Protein AF-0000000083144920 (afdb_homodimer)

Nearest PDB structures (foldseek):
  6cav-assembly3_C  TM=6.793E-01  e=1.681E-08  Staphylococcus aureus
  6oyt-assembly2_D  TM=4.695E-01  e=5.312E-03  Homo sapiens
  3niz-assembly1_A  TM=4.723E-01  e=1.053E-02  Cryptosporidium parvum Iowa II
  1v0o-assembly1_A  TM=4.938E-01  e=4.141E-02  Plasmodium falciparum
  3v8w-assembly3_B  TM=4.595E-01  e=4.141E-02  Homo sapiens

pLDDT: mean 93.63, std 8.51, range [52.31, 98.81]

Sequence (590 aa):
MAVPLPYHREPDELPAPLPSQHEIETATDALPTIRNPDYGGRIVLIRNVYVVKYGPYMTENEGHALLLLEHSLSIPAPRLYAMYKHEKQLYMVMQYMPGVELEHAWPSLTAEEKDSLLRQLRSIFQEIRSLSPGKTCYGNIAGGPVPHRYFLTPETNPAINGPFETDDDFHAALSLRSHQNWADNQRHGWTSDFFARHLPSALRGHRLTLTHGDLYRRNILVQKVSDPVSNTHTYRVTAIVDWETAGWYPEYWEYASSFALFQWIDDWPESMEKVLDPCPLEAALLNMVHKDLEFMAVPLPYHREPDELPAPLPSQHEIETATDALPTIRNPDYGGRIVLIRNVYVVKYGPYMTENEGHALLLLEHSLSIPAPRLYAMYKHEKQLYMVMQYMPGVELEHAWPSLTAEEKDSLLRQLRSIFQEIRSLSPGKTCYGNIAGGPVPHRYFLTPETNPAINGPFETDDDFHAALSLRSHQNWADNQRHGWTSDFFARHLPSALRGHRLTLTHGDLYRRNILVQKVSDPVSNTHTYRVTAIVDWETAGWYPEYWEYASSFALFQWIDDWPESMEKVLDPCPLEAALLNMVHKDLEF

Radius of gyration: 30.27 Å; Cα contacts (8 Å, |Δi|>4): 1104; chains: 2; bounding box: 60×95×63 Å

Solvent-accessible surface area (backbone atoms only — not comparable to full-atom values): 31899 Å² total; per-residue (Å²): 94,67,70,71,77,70,36,69,53,60,74,90,75,43,95,59,83,77,78,49,73,67,55,60,77,66,50,79,48,61,54,93,61,95,42,51,62,92,72,55,25,46,42,33,47,45,92,85,48,32,31,37,42,33,22,70,80,57,70,66,42,28,59,29,38,32,50,38,44,65,73,74,46,94,62,54,51,52,51,66,43,32,35,36,75,58,97,82,21,38,38,35,35,26,42,52,68,66,60,44,40,35,56,74,49,54,84,76,51,50,72,68,50,46,52,51,41,32,52,52,46,20,54,47,46,51,53,46,46,63,44,73,67,90,60,80,45,39,7,20,58,70,64,38,40,38,52,44,76,74,28,62,61,97,59,93,44,59,74,40,23,35,46,24,74,43,67,48,51,51,36,40,11,50,16,51,41,34,34,49,57,25,48,74,67,76,40,82,35,43,62,22,52,50,34,54,73,37,39,35,72,73,66,51,92,57,53,70,17,52,29,52,67,60,82,45,47,70,33,28,23,29,35,82,43,72,38,87,86,75,73,43,74,45,61,41,77,48,25,51,52,74,40,56,32,24,23,32,35,50,53,59,46,49,50,19,58,41,55,56,65,56,80,61,83,58,65,58,70,64,50,46,50,62,38,38,79,76,50,66,43,63,19,28,38,44,28,52,50,47,48,63,68,74,104,95,68,74,71,78,70,37,68,53,59,73,90,74,44,96,58,82,78,78,49,73,67,56,62,77,66,51,79,48,62,52,93,61,95,43,51,63,92,72,56,26,46,42,32,47,46,91,87,49,34,30,38,42,35,23,72,80,57,69,66,42,27,57,27,39,31,52,37,43,63,74,74,48,95,63,55,49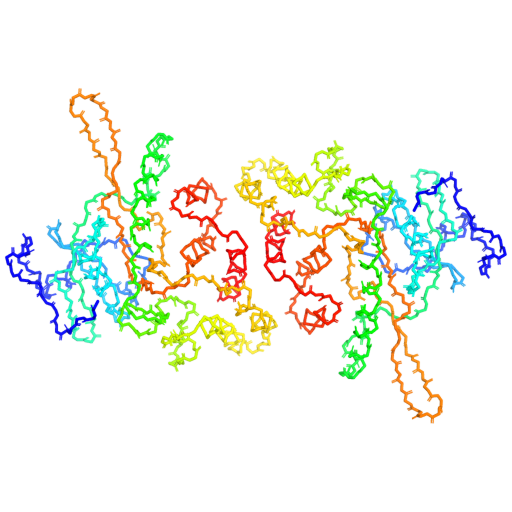,50,50,65,45,31,36,37,77,58,97,82,20,37,37,35,34,26,41,52,68,66,60,44,39,35,56,75,48,54,84,75,50,50,72,68,49,46,52,52,41,33,50,51,45,20,53,45,47,51,54,47,48,64,45,73,65,88,63,79,46,38,8,21,57,68,65,38,40,38,48,45,77,73,28,61,62,96,60,92,44,59,73,38,23,36,46,24,76,43,69,48,51,51,36,41,10,52,17,51,40,35,35,48,58,25,47,76,68,74,40,82,37,45,62,20,52,51,35,55,73,38,38,35,70,73,68,52,93,57,53,70,17,53,30,52,68,62,82,44,48,70,32,27,22,29,36,81,43,73,38,85,85,75,73,43,75,45,59,42,79,47,26,52,52,75,41,56,32,25,22,31,35,53,54,60,46,51,50,19,58,41,55,55,66,58,79,60,83,60,64,59,71,65,49,46,49,63,38,39,80,77,50,68,43,62,19,28,39,45,29,53,50,48,49,64,68,74,104

InterPro domains:
  IPR002575 Aminoglycoside phosphotransferase [PF01636] (60-262)
  IPR011009 Protein kinase-like domain superfamily [SSF56112] (47-263)
  IPR051678 Aminoglycoside Phosphotransferase Enzymes [PTHR21310] (45-272)

Secondary structure (DSSP, 8-state):
---PSSEE--GGG-SSPPPPHHHHHT---B---SS-HHHH-EEEEETTTEEEEEETT--THHHHHHHHHHHH--S--PPEEEEEEETTEEEEEEEPPPSEEHHHHGGG--HHHHHHHHHHHHHHHHHHHHPPPSS--BB-TTS-S--SGGG--SS--HHHH--BSSHHHHHHHHHHHHHHHHHHTT---HHHHHHHHHHHHHT-S--EEEE-S---GGGEEEEEEEETTTTEEEEEEEEE--GGG-EEEETTHHHHHHHTT---SSSHHHHHTTTS---HHHHHHHHHHHHHHH-/---PSSEE--GGG-SSPPPPHHHHHT---B---SS-HHHH-EEEEETTTEEEEEETT--THHHHHHHHHHHH--S--PPEEEEEEETTEEEEEEEPPPSEEHHHHGGG--HHHHHHHHHHHHHHHHHHHHPPPSS--BB-TTS-S--SGGG--SS--HHHH--BSSHHHHHHHHHHHHHHHHHHTT---HHHHHHHHHHHHHT-S--EEEE-S---GGGEEEEEEEETTTTEEEEEEEEE---TT-EEEETTHHHHHHHTT---SSSHHHHHTTTS---HHHHHHHHHHHHHHH-

Structure (mmCIF, N/CA/C/O backbone):
data_AF-0000000083144920-model_v1
#
loop_
_entity.id
_entity.type
_entity.pdbx_description
1 polymer 'Kinase-like protein'
#
loop_
_atom_site.group_PDB
_atom_site.id
_atom_site.type_symbol
_atom_site.label_atom_id
_atom_site.label_alt_id
_atom_site.label_comp_id
_atom_site.label_asym_id
_atom_site.label_entity_id
_atom_site.label_seq_id
_atom_site.pdbx_PDB_ins_code
_atom_site.Cartn_x
_atom_site.Cartn_y
_atom_site.Cartn_z
_atom_site.occupancy
_atom_site.B_iso_or_equiv
_atom_site.auth_seq_id
_atom_site.auth_comp_id
_atom_site.auth_asym_id
_atom_site.auth_atom_id
_atom_site.pdbx_PDB_model_num
ATOM 1 N N . MET A 1 1 ? -10.234 22.766 24.062 1 65.19 1 MET A N 1
ATOM 2 C CA . MET A 1 1 ? -11.562 23.156 24.516 1 65.19 1 MET A CA 1
ATOM 3 C C . MET A 1 1 ? -12.234 24.062 23.484 1 65.19 1 MET A C 1
ATOM 5 O O . MET A 1 1 ? -11.578 24.906 22.859 1 65.19 1 MET A O 1
ATOM 9 N N . ALA A 1 2 ? -13.352 23.781 23.047 1 81.19 2 ALA A N 1
ATOM 10 C CA . ALA A 1 2 ? -14.18 24.578 22.156 1 81.19 2 ALA A CA 1
ATOM 11 C C . ALA A 1 2 ? -14.617 25.875 22.828 1 81.19 2 ALA A C 1
ATOM 13 O O . ALA A 1 2 ? -14.906 25.906 24.031 1 81.19 2 ALA A O 1
ATOM 14 N N . VAL A 1 3 ? -14.445 27 22.188 1 88.25 3 VAL A N 1
ATOM 15 C CA . VAL A 1 3 ? -14.844 28.281 22.719 1 88.25 3 VAL A CA 1
ATOM 16 C C . VAL A 1 3 ? -16.078 28.797 21.984 1 88.25 3 VAL A C 1
ATOM 18 O O . VAL A 1 3 ? -16.219 28.578 20.781 1 88.25 3 VAL A O 1
ATOM 21 N N . PRO A 1 4 ? -16.922 29.438 22.703 1 92.38 4 PRO A N 1
ATOM 22 C CA . PRO A 1 4 ? -18.062 30.062 22.031 1 92.38 4 PRO A CA 1
ATOM 23 C C . PRO A 1 4 ? -17.656 31.234 21.141 1 92.38 4 PRO A C 1
ATOM 25 O O . PRO A 1 4 ? -16.656 31.906 21.422 1 92.38 4 PRO A O 1
ATOM 28 N N . LEU A 1 5 ? -18.422 31.516 20.078 1 93.81 5 LEU A N 1
ATOM 29 C CA . LEU A 1 5 ? -18.188 32.656 19.203 1 93.81 5 LEU A CA 1
ATOM 30 C C . LEU A 1 5 ? -19.109 33.812 19.562 1 93.81 5 LEU A C 1
ATOM 32 O O . LEU A 1 5 ? -20.234 33.625 20 1 93.81 5 LEU A O 1
ATOM 36 N N . PRO A 1 6 ? -18.797 35.062 19.484 1 96.62 6 PRO A N 1
ATOM 37 C CA . PRO A 1 6 ? -17.484 35.469 18.984 1 96.62 6 PRO A CA 1
ATOM 38 C C . PRO A 1 6 ? -16.391 35.344 20.047 1 96.62 6 PRO A C 1
ATOM 40 O O . PRO A 1 6 ? -16.641 35.531 21.234 1 96.62 6 PRO A O 1
ATOM 43 N N . TYR A 1 7 ? -15.281 34.906 19.703 1 97.19 7 TYR A N 1
ATOM 44 C CA . TYR A 1 7 ? -14.102 34.875 20.562 1 97.19 7 TYR A CA 1
ATOM 45 C C . TYR A 1 7 ? -13.18 36.031 20.281 1 97.19 7 TYR A C 1
ATOM 47 O O . TYR A 1 7 ? -12.82 36.312 19.125 1 97.19 7 TYR A O 1
ATOM 55 N N . HIS A 1 8 ? -12.758 36.781 21.297 1 96.62 8 HIS A N 1
ATOM 56 C CA . HIS A 1 8 ? -11.781 37.875 21.219 1 96.62 8 HIS A CA 1
ATOM 57 C C . HIS A 1 8 ? -10.781 37.781 22.375 1 96.62 8 HIS A C 1
ATOM 59 O O . HIS A 1 8 ? -11.172 37.688 23.531 1 96.62 8 HIS A O 1
ATOM 65 N N . ARG A 1 9 ? -9.617 37.844 21.922 1 96.06 9 ARG A N 1
ATOM 66 C CA . ARG A 1 9 ? -8.586 37.938 22.953 1 96.06 9 ARG A CA 1
ATOM 67 C C . ARG A 1 9 ? -8.625 39.281 23.672 1 96.06 9 ARG A C 1
ATOM 69 O O . ARG A 1 9 ? -9.062 40.281 23.094 1 96.06 9 ARG A O 1
ATOM 76 N N . GLU A 1 10 ? -8.117 39.219 24.922 1 95 10 GLU A N 1
ATOM 77 C CA . GLU A 1 10 ? -8.078 40.469 25.672 1 95 10 GLU A CA 1
ATOM 78 C C . GLU A 1 10 ? -7.191 41.531 24.984 1 95 10 GLU A C 1
ATOM 80 O O . GLU A 1 10 ? -6.145 41.188 24.438 1 95 10 GLU A O 1
ATOM 85 N N . PRO A 1 11 ? -7.609 42.75 25.047 1 93.56 11 PRO A N 1
ATOM 86 C CA . PRO A 1 11 ? -6.891 43.812 24.344 1 93.56 11 PRO A CA 1
ATOM 87 C C . PRO A 1 11 ? -5.422 43.906 24.734 1 93.56 11 PRO A C 1
ATOM 89 O O . PRO A 1 11 ? -4.562 44.219 23.906 1 93.56 11 PRO A O 1
ATOM 92 N N . ASP A 1 12 ? -5.102 43.625 25.938 1 94.81 12 ASP A N 1
ATOM 93 C CA . ASP A 1 12 ? -3.73 43.781 26.422 1 94.81 12 ASP A CA 1
ATOM 94 C C . ASP A 1 12 ? -2.85 42.625 25.906 1 94.81 12 ASP A C 1
ATOM 96 O O . ASP A 1 12 ? -1.623 42.688 26 1 94.81 12 ASP A O 1
ATOM 100 N N . GLU A 1 13 ? -3.486 41.688 25.281 1 95.5 13 GLU A N 1
ATOM 101 C CA . GLU A 1 13 ? -2.748 40.531 24.75 1 95.5 13 GLU A CA 1
ATOM 102 C C . GLU A 1 13 ? -2.562 40.656 23.234 1 95.5 13 GLU A C 1
ATOM 104 O O . GLU A 1 13 ? -1.936 39.812 22.609 1 95.5 13 GLU A O 1
ATOM 109 N N . LEU A 1 14 ? -3.18 41.656 22.672 1 97 14 LEU A N 1
ATOM 110 C CA . LEU A 1 14 ? -3.084 41.906 21.234 1 97 14 LEU A CA 1
ATOM 111 C C . LEU A 1 14 ? -1.825 42.688 20.891 1 97 14 LEU A C 1
ATOM 113 O O . LEU A 1 14 ? -1.452 43.625 21.625 1 97 14 LEU A O 1
ATOM 117 N N . PRO A 1 15 ? -1.166 42.312 19.906 1 95.56 15 PRO A N 1
ATOM 118 C CA . PRO A 1 15 ? 0.006 43.062 19.484 1 95.56 15 PRO A CA 1
ATOM 119 C C . PRO A 1 15 ? -0.362 44.438 18.906 1 95.56 15 PRO A C 1
ATOM 121 O O . PRO A 1 15 ? 0.485 45.344 18.859 1 95.56 15 PRO A O 1
ATOM 124 N N . ALA A 1 16 ? -1.511 44.688 18.359 1 95.81 16 ALA A N 1
ATOM 125 C CA . ALA A 1 16 ? -2.125 45.875 17.812 1 95.81 16 ALA A CA 1
ATOM 126 C C . ALA A 1 16 ? -3.646 45.781 17.828 1 95.81 16 ALA A C 1
ATOM 128 O O . ALA A 1 16 ? -4.199 44.719 18.062 1 95.81 16 ALA A O 1
ATOM 129 N N . PRO A 1 17 ? -4.305 46.938 17.641 1 95.38 17 PRO A N 1
ATOM 130 C CA . PRO A 1 17 ? -5.762 46.812 17.562 1 95.38 17 PRO A CA 1
ATOM 131 C C . PRO A 1 17 ? -6.215 45.844 16.469 1 95.38 17 PRO A C 1
ATOM 133 O O . PRO A 1 17 ? -5.594 45.75 15.414 1 95.38 17 PRO A O 1
ATOM 136 N N . LEU A 1 18 ? -7.254 45.062 16.797 1 96.81 18 LEU A N 1
ATOM 137 C CA . LEU A 1 18 ? -7.793 44.125 15.805 1 96.81 18 LEU A CA 1
ATOM 138 C C . LEU A 1 18 ? -8.172 44.875 14.516 1 96.81 18 LEU A C 1
ATOM 140 O O . LEU A 1 18 ? -8.656 46 14.562 1 96.81 18 LEU A O 1
ATOM 144 N N . PRO A 1 19 ? -7.934 44.25 13.422 1 96.19 19 PRO A N 1
ATOM 145 C CA . PRO A 1 19 ? -8.367 44.875 12.18 1 96.19 19 PRO A CA 1
ATOM 146 C C . PRO A 1 19 ? -9.883 45.031 12.086 1 96.19 19 PRO A C 1
ATOM 148 O O . PRO A 1 19 ? -10.617 44.156 12.57 1 96.19 19 PRO A O 1
ATOM 151 N N . SER A 1 20 ? -10.297 46.125 11.422 1 95.75 20 SER A N 1
ATOM 152 C CA . SER A 1 20 ? -11.719 46.281 11.141 1 95.75 20 SER A CA 1
ATOM 153 C C . SER A 1 20 ? -12.164 45.375 10 1 95.75 20 SER A C 1
ATOM 155 O O . SER A 1 20 ? -11.336 44.844 9.258 1 95.75 20 SER A O 1
ATOM 157 N N . GLN A 1 21 ? -13.5 45.219 9.938 1 95.25 21 GLN A N 1
ATOM 158 C CA . GLN A 1 21 ? -14.062 44.406 8.852 1 95.25 21 GLN A CA 1
ATOM 159 C C . GLN A 1 21 ? -13.648 44.969 7.492 1 95.25 21 GLN A C 1
ATOM 161 O O . GLN A 1 21 ? -13.312 44.219 6.582 1 95.25 21 GLN A O 1
ATOM 166 N N . HIS A 1 22 ? -13.68 46.25 7.367 1 94.44 22 HIS A N 1
ATOM 167 C CA . HIS A 1 22 ? -13.312 46.906 6.125 1 94.44 22 HIS A CA 1
ATOM 168 C C . HIS A 1 22 ? -11.844 46.688 5.789 1 94.44 22 HIS A C 1
ATOM 170 O O . HIS A 1 22 ? -11.5 46.438 4.637 1 94.44 22 HIS A O 1
ATOM 176 N N . GLU A 1 23 ? -10.969 46.75 6.785 1 95.12 23 GLU A N 1
ATOM 177 C CA . GLU A 1 23 ? -9.539 46.5 6.594 1 95.12 23 GLU A CA 1
ATOM 178 C C . GLU A 1 23 ? -9.273 45.094 6.094 1 95.12 23 GLU A C 1
ATOM 180 O O . GLU A 1 23 ? -8.445 44.875 5.211 1 95.12 23 GLU A O 1
ATOM 185 N N . ILE A 1 24 ? -9.992 44.125 6.633 1 94.44 24 ILE A N 1
ATOM 186 C CA . ILE A 1 24 ? -9.82 42.719 6.281 1 94.44 24 ILE A CA 1
ATOM 187 C C . ILE A 1 24 ? -10.273 42.5 4.844 1 94.44 24 ILE A C 1
ATOM 189 O O . ILE A 1 24 ? -9.539 41.938 4.035 1 94.44 24 ILE A O 1
ATOM 193 N N . GLU A 1 25 ? -11.375 42.969 4.465 1 90 25 GLU A N 1
ATOM 194 C CA . GLU A 1 25 ? -12.008 42.688 3.186 1 90 25 GLU A CA 1
ATOM 195 C C . GLU A 1 25 ? -11.305 43.406 2.037 1 90 25 GLU A C 1
ATOM 197 O O . GLU A 1 25 ? -11.398 42.969 0.884 1 90 25 GLU A O 1
ATOM 202 N N . THR A 1 26 ? -10.57 44.5 2.361 1 90.94 26 THR A N 1
ATOM 203 C CA . THR A 1 26 ? -9.922 45.281 1.306 1 90.94 26 THR A CA 1
ATOM 204 C C . THR A 1 26 ? -8.422 45.031 1.297 1 90.94 26 THR A C 1
ATOM 206 O O . THR A 1 26 ? -7.688 45.625 0.509 1 90.94 26 THR A O 1
ATOM 209 N N . ALA A 1 27 ? -8.023 44.156 2.189 1 89.5 27 ALA A N 1
ATOM 210 C CA . ALA A 1 27 ? -6.594 43.844 2.271 1 89.5 27 ALA A CA 1
ATOM 211 C C . ALA A 1 27 ? -6.07 43.312 0.948 1 89.5 27 ALA A C 1
ATOM 213 O O . ALA A 1 27 ? -6.734 42.5 0.299 1 89.5 27 ALA A O 1
ATOM 214 N N . THR A 1 28 ? -4.852 43.688 0.52 1 81.38 28 THR A N 1
ATOM 215 C CA . THR A 1 28 ? -4.297 43.312 -0.771 1 81.38 28 THR A CA 1
ATOM 216 C C . THR A 1 28 ? -3.16 42.312 -0.588 1 81.38 28 THR A C 1
ATOM 218 O O . THR A 1 28 ? -2.803 41.594 -1.524 1 81.38 28 THR A O 1
ATOM 221 N N . ASP A 1 29 ? -2.553 42.312 0.57 1 83.44 29 ASP A N 1
ATOM 222 C CA . ASP A 1 29 ? -1.479 41.375 0.833 1 83.44 29 ASP A CA 1
ATOM 223 C C . ASP A 1 29 ? -2.041 40 1.172 1 83.44 29 ASP A C 1
ATOM 225 O O . ASP A 1 29 ? -2.455 39.75 2.307 1 83.44 29 ASP A O 1
ATOM 229 N N . ALA A 1 30 ? -2.025 39.125 0.161 1 74.81 30 ALA A N 1
ATOM 230 C CA . ALA A 1 30 ? -2.582 37.812 0.342 1 74.81 30 ALA A CA 1
ATOM 231 C C . ALA A 1 30 ? -1.474 36.75 0.442 1 74.81 30 ALA A C 1
ATOM 233 O O . ALA A 1 30 ? -0.461 36.844 -0.257 1 74.81 30 ALA A O 1
ATOM 234 N N . LEU A 1 31 ? -1.594 35.938 1.443 1 75.69 31 LEU A N 1
ATOM 235 C CA . LEU A 1 31 ? -0.688 34.812 1.551 1 75.69 31 LEU A CA 1
ATOM 236 C C . LEU A 1 31 ? -1.153 33.656 0.666 1 75.69 31 LEU A C 1
ATOM 238 O O . LEU A 1 31 ? -2.348 33.531 0.387 1 75.69 31 LEU A O 1
ATOM 242 N N . PRO A 1 32 ? -0.142 32.969 0.112 1 62.56 32 PRO A N 1
ATOM 243 C CA . PRO A 1 32 ? -0.477 31.875 -0.807 1 62.56 32 PRO A CA 1
ATOM 244 C C . PRO A 1 32 ? -1.473 30.875 -0.209 1 62.56 32 PRO A C 1
ATOM 246 O O . PRO A 1 32 ? -1.416 30.594 0.989 1 62.56 32 PRO A O 1
ATOM 249 N N . THR A 1 33 ? -2.5 30.688 -0.913 1 62.72 33 THR A N 1
ATOM 250 C CA . THR A 1 33 ? -3.471 29.656 -0.564 1 62.72 33 THR A CA 1
ATOM 251 C C . THR A 1 33 ? -3.779 28.781 -1.77 1 62.72 33 THR A C 1
ATOM 253 O O . THR A 1 33 ? -3.662 29.219 -2.916 1 62.72 33 THR A O 1
ATOM 256 N N . ILE A 1 34 ? -3.805 27.453 -1.499 1 53.19 34 ILE A N 1
ATOM 257 C CA . ILE A 1 34 ? -4.141 26.531 -2.57 1 53.19 34 ILE A CA 1
ATOM 258 C C . ILE A 1 34 ? -5.621 26.641 -2.916 1 53.19 34 ILE A C 1
ATOM 260 O O . ILE A 1 34 ? -6.07 26.141 -3.947 1 53.19 34 ILE A O 1
ATOM 264 N N . ARG A 1 35 ? -6.191 27.422 -2.1 1 55.44 35 ARG A N 1
ATOM 265 C CA . ARG A 1 35 ? -7.637 27.516 -2.301 1 55.44 35 ARG A CA 1
ATOM 266 C C . ARG A 1 35 ? -7.984 28.609 -3.295 1 55.44 35 ARG A C 1
ATOM 268 O O . ARG A 1 35 ? -7.32 29.656 -3.338 1 55.44 35 ARG A O 1
ATOM 275 N N . ASN A 1 36 ? -8.859 28.172 -4.172 1 52.34 36 ASN A N 1
ATOM 276 C CA . ASN A 1 36 ? -9.453 29.172 -5.055 1 52.34 36 ASN A CA 1
ATOM 277 C C . ASN A 1 36 ? -10.125 30.297 -4.262 1 52.34 36 ASN A C 1
ATOM 279 O O . ASN A 1 36 ? -11.055 30.031 -3.49 1 52.34 36 ASN A O 1
ATOM 283 N N . PRO A 1 37 ? -9.609 31.422 -4.406 1 55.56 37 PRO A N 1
ATOM 284 C CA . PRO A 1 37 ? -10.156 32.531 -3.633 1 55.56 37 PRO A CA 1
ATOM 285 C C . PRO A 1 37 ? -11.664 32.688 -3.809 1 55.56 37 PRO A C 1
ATOM 287 O O . PRO A 1 37 ? -12.352 33.156 -2.895 1 55.56 37 PRO A O 1
ATOM 290 N N . ASP A 1 38 ? -12.07 32.375 -5.023 1 52.78 38 ASP A N 1
ATOM 291 C CA . ASP A 1 38 ? -13.492 32.562 -5.281 1 52.78 38 ASP A CA 1
ATOM 292 C C . ASP A 1 38 ? -14.328 31.547 -4.496 1 52.78 38 ASP A C 1
ATOM 294 O O . ASP A 1 38 ? -15.5 31.797 -4.199 1 52.78 38 ASP A O 1
ATOM 298 N N . TYR A 1 39 ? -13.711 30.438 -4.207 1 54.28 39 TYR A N 1
ATOM 299 C CA . TYR A 1 39 ? -14.539 29.375 -3.633 1 54.28 39 TYR A CA 1
ATOM 300 C C . TYR A 1 39 ? -14.031 28.984 -2.248 1 54.28 39 TYR A C 1
ATOM 302 O O . TYR A 1 39 ? -14.797 28.484 -1.425 1 54.28 39 TYR A O 1
ATOM 310 N N . GLY A 1 40 ? -12.828 29.234 -1.979 1 59.75 40 GLY A N 1
ATOM 311 C CA . GLY A 1 40 ? -12.273 28.406 -0.917 1 59.75 40 GLY A CA 1
ATOM 312 C C . GLY A 1 40 ? -11.734 29.219 0.247 1 59.75 40 GLY A C 1
ATOM 313 O O . GLY A 1 40 ? -11.109 28.672 1.157 1 59.75 40 GLY A O 1
ATOM 314 N N . GLY A 1 41 ? -11.992 30.547 0.358 1 75.69 41 GLY A N 1
ATOM 315 C CA . GLY A 1 41 ? -11.477 31.312 1.485 1 75.69 41 GLY A CA 1
ATOM 316 C C . GLY A 1 41 ? -10.234 32.125 1.143 1 75.69 41 GLY A C 1
ATOM 317 O O . GLY A 1 41 ? -9.664 31.953 0.065 1 75.69 41 GLY A O 1
ATOM 318 N N . ARG A 1 42 ? -10.047 33.188 1.871 1 84.56 42 ARG A N 1
ATOM 319 C CA . ARG A 1 42 ? -8.922 34.094 1.686 1 84.56 42 ARG A CA 1
ATOM 320 C C . ARG A 1 42 ? -8.047 34.156 2.936 1 84.56 42 ARG A C 1
ATOM 322 O O . ARG A 1 42 ? -8.547 34 4.055 1 84.56 42 ARG A O 1
ATOM 329 N N . ILE A 1 43 ? -6.82 34.25 2.688 1 91.75 43 ILE A N 1
ATOM 330 C CA . ILE A 1 43 ? -5.855 34.5 3.754 1 91.75 43 ILE A CA 1
ATOM 331 C C . ILE A 1 43 ? -5.105 35.781 3.486 1 91.75 43 ILE A C 1
ATOM 333 O O . ILE A 1 43 ? -4.422 35.906 2.467 1 91.75 43 ILE A O 1
ATOM 337 N N . VAL A 1 44 ? -5.219 36.75 4.387 1 93.56 44 VAL A N 1
ATOM 338 C CA . VAL A 1 44 ? -4.617 38.062 4.137 1 93.56 44 VAL A CA 1
ATOM 339 C C . VAL A 1 44 ? -3.709 38.438 5.305 1 93.56 44 VAL A C 1
ATOM 341 O O . VAL A 1 44 ? -3.953 38.062 6.445 1 93.56 44 VAL A O 1
ATOM 344 N N . LEU A 1 45 ? -2.695 39.094 4.973 1 94.38 45 LEU A N 1
ATOM 345 C CA . LEU A 1 45 ? -1.789 39.688 5.957 1 94.38 45 LEU A CA 1
ATOM 346 C C . LEU A 1 45 ? -2.125 41.156 6.199 1 94.38 45 LEU A C 1
ATOM 348 O O . LEU A 1 45 ? -2.262 41.938 5.246 1 94.38 45 LEU A O 1
ATOM 352 N N . ILE A 1 46 ? -2.305 41.5 7.469 1 94.94 46 ILE A N 1
ATOM 353 C CA . ILE A 1 46 ? -2.67 42.875 7.812 1 94.94 46 ILE A CA 1
ATOM 354 C C . ILE A 1 46 ? -1.613 43.469 8.734 1 94.94 46 ILE A C 1
ATOM 356 O O . ILE A 1 46 ? -1.308 42.906 9.789 1 94.94 46 ILE A O 1
ATOM 360 N N . ARG A 1 47 ? -1.028 44.562 8.344 1 94.12 47 ARG A N 1
ATOM 361 C CA . ARG A 1 47 ? -0.099 45.375 9.109 1 94.12 47 ARG A CA 1
ATOM 362 C C . ARG A 1 47 ? 1.135 44.594 9.516 1 94.12 47 ARG A C 1
ATOM 364 O O . ARG A 1 47 ? 1.763 44.875 10.539 1 94.12 47 ARG A O 1
ATOM 371 N N . ASN A 1 48 ? 1.356 43.469 8.906 1 93 48 ASN A N 1
ATOM 372 C CA . ASN A 1 48 ? 2.482 42.594 9.18 1 93 48 ASN A CA 1
ATOM 373 C C . ASN A 1 48 ? 2.434 42.031 10.602 1 93 48 ASN A C 1
ATOM 375 O O . ASN A 1 48 ? 3.473 41.75 11.195 1 93 48 ASN A O 1
ATOM 379 N N . VAL A 1 49 ? 1.224 41.969 11.133 1 95.12 49 VAL A N 1
ATOM 380 C CA . VAL A 1 49 ? 1.107 41.469 12.5 1 95.12 49 VAL A CA 1
ATOM 381 C C . VAL A 1 49 ? -0.005 40.438 12.578 1 95.12 49 VAL A C 1
ATOM 383 O O . VAL A 1 49 ? 0.016 39.562 13.445 1 95.12 49 VAL A O 1
ATOM 386 N N . TYR A 1 50 ? -1.021 40.594 11.68 1 96.62 50 TYR A N 1
ATOM 387 C CA . TYR A 1 50 ? -2.182 39.719 11.711 1 96.62 50 TYR A CA 1
ATOM 388 C C . TYR A 1 50 ? -2.316 38.938 10.414 1 96.62 50 TYR A C 1
ATOM 390 O O . TYR A 1 50 ? -2.09 39.5 9.328 1 96.62 50 TYR A O 1
ATOM 398 N N . VAL A 1 51 ? -2.588 37.688 10.508 1 96.44 51 VAL A N 1
ATOM 399 C CA . VAL A 1 51 ? -3.088 36.875 9.398 1 96.44 51 VAL A CA 1
ATOM 400 C C . VAL A 1 51 ? -4.578 36.594 9.594 1 96.44 51 VAL A C 1
ATOM 402 O O . VAL A 1 51 ? -5 36.125 10.648 1 96.44 51 VAL A O 1
ATOM 405 N N . VAL A 1 52 ? -5.332 36.938 8.602 1 95.88 52 VAL A N 1
ATOM 406 C CA . VAL A 1 52 ? -6.77 36.719 8.695 1 95.88 52 VAL A CA 1
ATOM 407 C C . VAL A 1 52 ? -7.199 35.719 7.633 1 95.88 52 VAL A C 1
ATOM 409 O O . VAL A 1 52 ? -6.91 35.875 6.445 1 95.88 52 VAL A O 1
ATOM 412 N N . LYS A 1 53 ? -7.762 34.562 8.094 1 94.19 53 LYS A N 1
ATOM 413 C CA . LYS A 1 53 ? -8.383 33.562 7.238 1 94.19 53 LYS A CA 1
ATOM 414 C C . LYS A 1 53 ? -9.906 33.688 7.273 1 94.19 53 LYS A C 1
ATOM 416 O O . LYS A 1 53 ? -10.5 33.75 8.352 1 94.19 53 LYS A O 1
ATOM 421 N N . TYR A 1 54 ? -10.477 33.812 6.141 1 92.06 54 TYR A N 1
ATOM 422 C CA . TYR A 1 54 ? -11.938 33.875 6.141 1 92.06 54 TYR A CA 1
ATOM 423 C C . TYR A 1 54 ? -12.508 33.25 4.867 1 92.06 54 TYR A C 1
ATOM 425 O O . TYR A 1 54 ? -11.812 33.156 3.85 1 92.06 54 TYR A O 1
ATOM 433 N N . GLY A 1 55 ? -13.703 32.719 4.984 1 88.19 55 GLY A N 1
ATOM 434 C CA . GLY A 1 55 ? -14.398 32.094 3.861 1 88.19 55 GLY A CA 1
ATOM 435 C C . GLY A 1 55 ? -15.633 31.312 4.273 1 88.19 55 GLY A C 1
ATOM 436 O O . GLY A 1 55 ? -15.812 31 5.453 1 88.19 55 GLY A O 1
ATOM 437 N N . PRO A 1 56 ? -16.453 31.031 3.332 1 82.25 56 PRO A N 1
ATOM 438 C CA . PRO A 1 56 ? -17.734 30.391 3.633 1 82.25 56 PRO A CA 1
ATOM 439 C C . PRO A 1 56 ? -17.578 28.938 4.074 1 82.25 56 PRO A C 1
ATOM 441 O O . PRO A 1 56 ? -18.438 28.406 4.785 1 82.25 56 PRO A O 1
ATOM 444 N N . TYR A 1 57 ? -16.516 28.297 3.787 1 80.31 57 TYR A N 1
ATOM 445 C CA . TYR A 1 57 ? -16.406 26.875 4.082 1 80.31 57 TYR A CA 1
ATOM 446 C C . TYR A 1 57 ? -15.391 26.625 5.195 1 80.31 57 TYR A C 1
ATOM 448 O O . TYR A 1 57 ? -15.031 25.484 5.477 1 80.31 57 TYR A O 1
ATOM 456 N N . MET A 1 58 ? -15.047 27.703 5.82 1 87.5 58 MET A N 1
ATOM 457 C CA . MET A 1 58 ? -14.109 27.578 6.934 1 87.5 58 MET A CA 1
ATOM 458 C C . MET A 1 58 ? -14.828 27.094 8.195 1 87.5 58 MET A C 1
ATOM 460 O O . MET A 1 58 ? -15.984 27.453 8.422 1 87.5 58 MET A O 1
ATOM 464 N N . THR A 1 59 ? -14.109 26.234 8.938 1 89.69 59 THR A N 1
ATOM 465 C CA . THR A 1 59 ? -14.656 25.75 10.203 1 89.69 59 THR A CA 1
ATOM 466 C C . THR A 1 59 ? -13.859 26.312 11.383 1 89.69 59 THR A C 1
ATOM 468 O O . THR A 1 59 ? -12.766 26.844 11.203 1 89.69 59 THR A O 1
ATOM 471 N N . GLU A 1 60 ? -14.414 26.188 12.555 1 95.75 60 GLU A N 1
ATOM 472 C CA . GLU A 1 60 ? -13.836 26.734 13.781 1 95.75 60 GLU A CA 1
ATOM 473 C C . GLU A 1 60 ? -12.664 25.875 14.266 1 95.75 60 GLU A C 1
ATOM 475 O O . GLU A 1 60 ? -11.945 26.266 15.188 1 95.75 60 GLU A O 1
ATOM 480 N N . ASN A 1 61 ? -12.438 24.812 13.602 1 96.31 61 ASN A N 1
ATOM 481 C CA . ASN A 1 61 ? -11.539 23.797 14.148 1 96.31 61 ASN A CA 1
ATOM 482 C C . ASN A 1 61 ? -10.125 24.328 14.32 1 96.31 61 ASN A C 1
ATOM 484 O O . ASN A 1 61 ? -9.469 24.047 15.32 1 96.31 61 ASN A O 1
ATOM 488 N N . GLU A 1 62 ? -9.68 25.078 13.352 1 96.75 62 GLU A N 1
ATOM 489 C CA . GLU A 1 62 ? -8.336 25.641 13.453 1 96.75 62 GLU A CA 1
ATOM 490 C C . GLU A 1 62 ? -8.211 26.547 14.672 1 96.75 62 GLU A C 1
ATOM 492 O O . GLU A 1 62 ? -7.215 26.484 15.398 1 96.75 62 GLU A O 1
ATOM 497 N N . GLY A 1 63 ? -9.203 27.391 14.867 1 97.62 63 GLY A N 1
ATOM 498 C CA . GLY A 1 63 ? -9.188 28.234 16.047 1 97.62 63 GLY A CA 1
ATOM 499 C C . GLY A 1 63 ? -9.133 27.453 17.344 1 97.62 63 GLY A C 1
ATOM 500 O O . GLY A 1 63 ? -8.344 27.781 18.234 1 97.62 63 GLY A O 1
ATOM 501 N N . HIS A 1 64 ? -9.969 26.422 17.406 1 97 64 HIS A N 1
ATOM 502 C CA . HIS A 1 64 ? -9.977 25.578 18.594 1 97 64 HIS A CA 1
ATOM 503 C C . HIS A 1 64 ? -8.633 24.875 18.781 1 97 64 HIS A C 1
ATOM 505 O O . HIS A 1 64 ? -8.156 24.719 19.906 1 97 64 HIS A O 1
ATOM 511 N N . ALA A 1 65 ? -8.039 24.484 17.688 1 97.06 65 ALA A N 1
ATOM 512 C CA . ALA A 1 65 ? -6.73 23.844 17.766 1 97.06 65 ALA A CA 1
ATOM 513 C C . ALA A 1 65 ? -5.676 24.797 18.312 1 97.06 65 ALA A C 1
ATOM 515 O O . ALA A 1 65 ? -4.887 24.422 19.188 1 97.06 65 ALA A O 1
ATOM 516 N N . LEU A 1 66 ? -5.699 26 17.812 1 97.94 66 LEU A N 1
ATOM 517 C CA . LEU A 1 66 ? -4.707 26.969 18.234 1 97.94 66 LEU A CA 1
ATOM 518 C C . LEU A 1 66 ? -4.855 27.281 19.734 1 97.94 66 LEU A C 1
ATOM 520 O O . LEU A 1 66 ? -3.861 27.422 20.438 1 97.94 66 LEU A O 1
ATOM 524 N N . LEU A 1 67 ? -6.066 27.375 20.188 1 97.12 67 LEU A N 1
ATOM 525 C CA . LEU A 1 67 ? -6.301 27.609 21.609 1 97.12 67 LEU A CA 1
ATOM 526 C C . LEU A 1 67 ? -5.824 26.438 22.453 1 97.12 67 LEU A C 1
ATOM 528 O O . LEU A 1 67 ? -5.215 26.625 23.5 1 97.12 67 LEU A O 1
ATOM 532 N N . LEU A 1 68 ? -6.09 25.266 21.984 1 95.69 68 LEU A N 1
ATOM 533 C CA . LEU A 1 68 ? -5.633 24.062 22.688 1 95.69 68 LEU A CA 1
ATOM 534 C C . LEU A 1 68 ? -4.113 24.031 22.766 1 95.69 68 LEU A C 1
ATOM 536 O O . LEU A 1 68 ? -3.551 23.75 23.828 1 95.69 68 LEU A O 1
ATOM 540 N N . LEU A 1 69 ? -3.48 24.281 21.656 1 97.12 69 LEU A N 1
ATOM 541 C CA . LEU A 1 69 ? -2.021 24.266 21.609 1 97.12 69 LEU A CA 1
ATOM 542 C C . LEU A 1 69 ? -1.432 25.281 22.578 1 97.12 69 LEU A C 1
ATOM 544 O O . LEU A 1 69 ? -0.517 24.969 23.344 1 97.12 69 LEU A O 1
ATOM 548 N N . GLU A 1 70 ? -1.953 26.469 22.547 1 96.75 70 GLU A N 1
ATOM 549 C CA . GLU A 1 70 ? -1.438 27.531 23.406 1 96.75 70 GLU A CA 1
ATOM 550 C C . GLU A 1 70 ? -1.584 27.172 24.875 1 96.75 70 GLU A C 1
ATOM 552 O O . GLU A 1 70 ? -0.687 27.453 25.672 1 96.75 70 GLU A O 1
ATOM 557 N N . HIS A 1 71 ? -2.627 26.562 25.172 1 95 71 HIS A N 1
ATOM 558 C CA . HIS A 1 71 ? -2.941 26.25 26.562 1 95 71 HIS A CA 1
ATOM 559 C C . HIS A 1 71 ? -2.137 25.047 27.062 1 95 71 HIS A C 1
ATOM 561 O O . HIS A 1 71 ? -1.748 25 28.234 1 95 71 HIS A O 1
ATOM 567 N N . SER A 1 72 ? -1.849 24.156 26.219 1 95.44 72 SER A N 1
ATOM 568 C CA . SER A 1 72 ? -1.444 22.844 26.719 1 95.44 72 SER A CA 1
ATOM 569 C C . SER A 1 72 ? 0.007 22.547 26.359 1 95.44 72 SER A C 1
ATOM 571 O O . SER A 1 72 ? 0.618 21.641 26.922 1 95.44 72 SER A O 1
ATOM 573 N N . LEU A 1 73 ? 0.511 23.312 25.375 1 96.62 73 LEU A N 1
ATOM 574 C CA . LEU A 1 73 ? 1.825 22.938 24.875 1 96.62 73 LEU A CA 1
ATOM 575 C C . LEU A 1 73 ? 2.736 24.156 24.766 1 96.62 73 LEU A C 1
ATOM 577 O O . LEU A 1 73 ? 2.275 25.297 24.891 1 96.62 73 LEU A O 1
ATOM 581 N N . SER A 1 74 ? 4.039 23.875 24.641 1 96.5 74 SER A N 1
ATOM 582 C CA . SER A 1 74 ? 5.043 24.906 24.375 1 96.5 74 SER A CA 1
ATOM 583 C C . SER A 1 74 ? 5.664 24.734 23 1 96.5 74 SER A C 1
ATOM 585 O O . SER A 1 74 ? 6.875 24.531 22.875 1 96.5 74 SER A O 1
ATOM 587 N N . ILE A 1 75 ? 4.832 24.734 22 1 97.38 75 ILE A N 1
ATOM 588 C CA . ILE A 1 75 ? 5.309 24.562 20.625 1 97.38 75 ILE A CA 1
ATOM 589 C C . ILE A 1 75 ? 5.031 25.828 19.812 1 97.38 75 ILE A C 1
ATOM 591 O O . ILE A 1 75 ? 4.148 26.609 20.172 1 97.38 75 ILE A O 1
ATOM 595 N N . PRO A 1 76 ? 5.809 26.047 18.828 1 97.94 76 PRO A N 1
ATOM 596 C CA . PRO A 1 76 ? 5.582 27.234 18 1 97.94 76 PRO A CA 1
ATOM 597 C C . PRO A 1 76 ? 4.348 27.125 17.109 1 97.94 76 PRO A C 1
ATOM 599 O O . PRO A 1 76 ? 4.328 26.328 16.188 1 97.94 76 PRO A O 1
ATOM 602 N N . ALA A 1 77 ? 3.359 27.891 17.344 1 98.25 77 ALA A N 1
ATOM 603 C CA . ALA A 1 77 ? 2.125 28.031 16.578 1 98.25 77 ALA A CA 1
ATOM 604 C C . ALA A 1 77 ? 1.537 29.422 16.719 1 98.25 77 ALA A C 1
ATOM 606 O O . ALA A 1 77 ? 1.789 30.109 17.719 1 98.25 77 ALA A O 1
ATOM 607 N N . PRO A 1 78 ? 0.784 29.859 15.742 1 98.19 78 PRO A N 1
ATOM 608 C CA . PRO A 1 78 ? 0.195 31.203 15.867 1 98.19 78 PRO A CA 1
ATOM 609 C C . PRO A 1 78 ? -0.781 31.297 17.031 1 98.19 78 PRO A C 1
ATOM 611 O O . PRO A 1 78 ? -1.51 30.359 17.328 1 98.19 78 PRO A O 1
ATOM 614 N N . ARG A 1 79 ? -0.826 32.438 17.609 1 97.94 79 ARG A N 1
ATOM 615 C CA . ARG A 1 79 ? -1.884 32.719 18.562 1 97.94 79 ARG A CA 1
ATOM 616 C C . ARG A 1 79 ? -3.174 33.125 17.844 1 97.94 79 ARG A C 1
ATOM 618 O O . ARG A 1 79 ? -3.141 33.781 16.812 1 97.94 79 ARG A O 1
ATOM 625 N N . LEU A 1 80 ? -4.238 32.625 18.406 1 98.12 80 LEU A N 1
ATOM 626 C CA . LEU A 1 80 ? -5.539 33.094 17.938 1 98.12 80 LEU A CA 1
ATOM 627 C C . LEU A 1 80 ? -5.949 34.375 18.656 1 98.12 80 LEU A C 1
ATOM 629 O O . LEU A 1 80 ? -5.977 34.438 19.891 1 98.12 80 LEU A O 1
ATOM 633 N N . TYR A 1 81 ? -6.293 35.406 17.891 1 98.38 81 TYR A N 1
ATOM 634 C CA . TYR A 1 81 ? -6.648 36.688 18.5 1 98.38 81 TYR A CA 1
ATOM 635 C C . TYR A 1 81 ? -8.156 36.906 18.453 1 98.38 81 TYR A C 1
ATOM 637 O O . TYR A 1 81 ? -8.719 37.531 19.344 1 98.38 81 TYR A O 1
ATOM 645 N N . ALA A 1 82 ? -8.75 36.438 17.406 1 98.12 82 ALA A N 1
ATOM 646 C CA . ALA A 1 82 ? -10.203 36.562 17.297 1 98.12 82 ALA A CA 1
ATOM 647 C C . ALA A 1 82 ? -10.766 35.5 16.344 1 98.12 82 ALA A C 1
ATOM 649 O O . ALA A 1 82 ? -10.07 35.031 15.43 1 98.12 82 ALA A O 1
ATOM 650 N N . MET A 1 83 ? -11.938 35.125 16.547 1 97.81 83 MET A N 1
ATOM 651 C CA . MET A 1 83 ? -12.727 34.219 15.711 1 97.81 83 MET A CA 1
ATOM 652 C C . MET A 1 83 ? -14.211 34.562 15.797 1 97.81 83 MET A C 1
ATOM 654 O O . MET A 1 83 ? -14.781 34.594 16.891 1 97.81 83 MET A O 1
ATOM 658 N N . TYR A 1 84 ? -14.844 34.875 14.672 1 96.75 84 TYR A N 1
ATOM 659 C CA . TYR A 1 84 ? -16.219 35.312 14.688 1 96.75 84 TYR A CA 1
ATOM 660 C C . TYR A 1 84 ? -16.891 35.094 13.328 1 96.75 84 TYR A C 1
ATOM 662 O O . TYR A 1 84 ? -16.203 34.875 12.328 1 96.75 84 TYR A O 1
ATOM 670 N N . LYS A 1 85 ? -18.188 35.156 13.375 1 95.25 85 LYS A N 1
ATOM 671 C CA . LYS A 1 85 ? -18.969 35.094 12.133 1 95.25 85 LYS A CA 1
ATOM 672 C C . LYS A 1 85 ? -19.453 36.469 11.703 1 95.25 85 LYS A C 1
ATOM 674 O O . LYS A 1 85 ? -19.859 37.281 12.539 1 95.25 85 LYS A O 1
ATOM 679 N N . HIS A 1 86 ? -19.312 36.781 10.453 1 93.5 86 HIS A N 1
ATOM 680 C CA . HIS A 1 86 ? -19.844 37.969 9.812 1 93.5 86 HIS A CA 1
ATOM 681 C C . HIS A 1 86 ? -20.406 37.656 8.438 1 93.5 86 HIS A C 1
ATOM 683 O O . HIS A 1 86 ? -19.703 37.156 7.566 1 93.5 86 HIS A O 1
ATOM 689 N N . GLU A 1 87 ? -21.75 38 8.203 1 90.31 87 GLU A N 1
ATOM 690 C CA . GLU A 1 87 ? -22.453 37.75 6.945 1 90.31 87 GLU A CA 1
ATOM 691 C C . GLU A 1 87 ? -22.281 36.281 6.504 1 90.31 87 GLU A C 1
ATOM 693 O O . GLU A 1 87 ? -21.906 36.031 5.367 1 90.31 87 GLU A O 1
ATOM 698 N N . LYS A 1 88 ? -22.297 35.406 7.32 1 87.62 88 LYS A N 1
ATOM 699 C CA . LYS A 1 88 ? -22.359 33.969 7.109 1 87.62 88 LYS A CA 1
ATOM 700 C C . LYS A 1 88 ? -20.969 33.375 6.832 1 87.62 88 LYS A C 1
ATOM 702 O O . LYS A 1 88 ? -20.844 32.219 6.406 1 87.62 88 LYS A O 1
ATOM 707 N N . GLN A 1 89 ? -19.953 34.188 7.082 1 92 89 GLN A N 1
ATOM 708 C CA . GLN A 1 89 ? -18.578 33.719 6.918 1 92 89 GLN A CA 1
ATOM 709 C C . GLN A 1 89 ? -17.844 33.719 8.25 1 92 89 GLN A C 1
ATOM 711 O O . GLN A 1 89 ? -18.094 34.562 9.109 1 92 89 GLN A O 1
ATOM 716 N N . LEU A 1 90 ? -17 32.75 8.391 1 94.5 90 LEU A N 1
ATOM 717 C CA . LEU A 1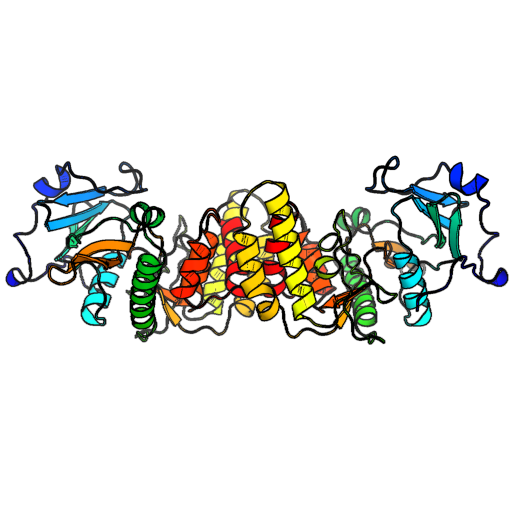 90 ? -16.156 32.719 9.578 1 94.5 90 LEU A CA 1
ATOM 718 C C . LEU A 1 90 ? -14.844 33.469 9.352 1 94.5 90 LEU A C 1
ATOM 720 O O . LEU A 1 90 ? -14.234 33.344 8.289 1 94.5 90 LEU A O 1
ATOM 724 N N . TYR A 1 91 ? -14.516 34.281 10.289 1 95.44 91 TYR A N 1
ATOM 725 C CA . TYR A 1 91 ? -13.258 35.031 10.289 1 95.44 91 TYR A CA 1
ATOM 726 C C . TYR A 1 91 ? -12.375 34.594 11.453 1 95.44 91 TYR A C 1
ATOM 728 O O . TYR A 1 91 ? -12.828 34.5 12.594 1 95.44 91 TYR A O 1
ATOM 736 N N . MET A 1 92 ? -11.164 34.344 11.133 1 96.81 92 MET A N 1
ATOM 737 C CA . MET A 1 92 ? -10.164 34.031 12.141 1 96.81 92 MET A CA 1
ATOM 738 C C . MET A 1 92 ? -8.969 34.969 12.039 1 96.81 92 MET A C 1
ATOM 740 O O . MET A 1 92 ? -8.344 35.062 10.984 1 96.81 92 MET A O 1
ATOM 744 N N . VAL A 1 93 ? -8.695 35.625 13.102 1 97.5 93 VAL A N 1
ATOM 745 C CA . VAL A 1 93 ? -7.543 36.531 13.188 1 97.5 93 VAL A CA 1
ATOM 746 C C . VAL A 1 93 ? -6.445 35.875 14.023 1 97.5 93 VAL A C 1
ATOM 748 O O . VAL A 1 93 ? -6.648 35.562 15.203 1 97.5 93 VAL A O 1
ATOM 751 N N . MET A 1 94 ? -5.297 35.656 13.398 1 98 94 MET A N 1
ATOM 752 C CA . MET A 1 94 ? -4.23 34.969 14.094 1 98 94 MET A CA 1
ATOM 753 C C . MET A 1 94 ? -2.908 35.719 13.969 1 98 94 MET A C 1
ATOM 755 O O . MET A 1 94 ? -2.793 36.656 13.188 1 98 94 MET A O 1
ATOM 759 N N . GLN A 1 95 ? -2.012 35.281 14.703 1 98.12 95 GLN A N 1
ATOM 760 C CA . GLN A 1 95 ? -0.68 35.875 14.766 1 98.12 95 GLN A CA 1
ATOM 761 C C . GLN A 1 95 ? 0.097 35.625 13.477 1 98.12 95 GLN A C 1
ATOM 763 O O . GLN A 1 95 ? 0.081 34.5 12.953 1 98.12 95 GLN A O 1
ATOM 768 N N . TYR A 1 96 ? 0.637 36.656 12.914 1 96.94 96 TYR A N 1
ATOM 769 C CA . TYR A 1 96 ? 1.613 36.5 11.844 1 96.94 96 TYR A CA 1
ATOM 770 C C . TYR A 1 96 ? 2.932 35.938 12.383 1 96.94 96 TYR A C 1
ATOM 772 O O . TYR A 1 96 ? 3.521 36.531 13.297 1 96.94 96 TYR A O 1
ATOM 780 N N . MET A 1 97 ? 3.387 34.844 11.852 1 96.94 97 MET A N 1
ATOM 781 C CA . MET A 1 97 ? 4.629 34.219 12.289 1 96.94 97 MET A CA 1
ATOM 782 C C . MET A 1 97 ? 5.77 34.531 11.328 1 96.94 97 MET A C 1
ATOM 784 O O . MET A 1 97 ? 5.578 34.5 10.109 1 96.94 97 MET A O 1
ATOM 788 N N . PRO A 1 98 ? 6.848 34.812 11.859 1 94.62 98 PRO A N 1
ATOM 789 C CA . PRO A 1 98 ? 7.98 35.156 10.992 1 94.62 98 PRO A CA 1
ATOM 790 C C . PRO A 1 98 ? 8.57 33.906 10.305 1 94.62 98 PRO A C 1
ATOM 792 O O . PRO A 1 98 ? 8.328 32.781 10.75 1 94.62 98 PRO A O 1
ATOM 795 N N . GLY A 1 99 ? 9.289 34.188 9.164 1 95.56 99 GLY A N 1
ATOM 796 C CA . GLY A 1 99 ? 10.023 33.125 8.492 1 95.56 99 GLY A CA 1
ATOM 797 C C . GLY A 1 99 ? 9.492 32.812 7.105 1 95.56 99 GLY A C 1
ATOM 798 O O . GLY A 1 99 ? 8.656 33.562 6.578 1 95.56 99 GLY A O 1
ATOM 799 N N . VAL A 1 100 ? 10.133 31.828 6.516 1 95.25 100 VAL A N 1
ATOM 800 C CA . VAL A 1 100 ? 9.758 31.375 5.184 1 95.25 100 VAL A CA 1
ATOM 801 C C . VAL A 1 100 ? 9.305 29.906 5.254 1 95.25 100 VAL A C 1
ATOM 803 O O . VAL A 1 100 ? 9.641 29.203 6.199 1 95.25 100 VAL A O 1
ATOM 806 N N . GLU A 1 101 ? 8.477 29.531 4.305 1 96.38 101 GLU A N 1
ATOM 807 C CA . GLU A 1 101 ? 8.055 28.125 4.238 1 96.38 101 GLU A CA 1
ATOM 808 C C . GLU A 1 101 ? 9.25 27.203 4.07 1 96.38 101 GLU A C 1
ATOM 810 O O . GLU A 1 101 ? 10.141 27.469 3.262 1 96.38 101 GLU A O 1
ATOM 815 N N . LEU A 1 102 ? 9.234 26.125 4.828 1 97.94 102 LEU A N 1
ATOM 816 C CA . LEU A 1 102 ? 10.312 25.141 4.723 1 97.94 102 LEU A CA 1
ATOM 817 C C . LEU A 1 102 ? 10.414 24.609 3.301 1 97.94 102 LEU A C 1
ATOM 819 O O . LEU A 1 102 ? 11.516 24.297 2.83 1 97.94 102 LEU A O 1
ATOM 823 N N . GLU A 1 103 ? 9.344 24.547 2.594 1 96.25 103 GLU A N 1
ATOM 824 C CA . GLU A 1 103 ? 9.312 24.078 1.215 1 96.25 103 GLU A CA 1
ATOM 825 C C . GLU A 1 103 ? 10.273 24.859 0.336 1 96.25 103 GLU A C 1
ATOM 827 O O . GLU A 1 103 ? 10.984 24.281 -0.495 1 96.25 103 GLU A O 1
ATOM 832 N N . HIS A 1 104 ? 10.328 26.141 0.545 1 95.25 104 HIS A N 1
ATOM 833 C CA . HIS A 1 104 ? 11.18 27 -0.263 1 95.25 104 HIS A CA 1
ATOM 834 C C . HIS A 1 104 ? 12.625 26.969 0.221 1 95.25 104 HIS A C 1
ATOM 836 O O . HIS A 1 104 ? 13.555 27.078 -0.58 1 95.25 104 HIS A O 1
ATOM 842 N N . ALA A 1 105 ? 12.812 26.797 1.477 1 96.75 105 ALA A N 1
ATOM 843 C CA . ALA A 1 105 ? 14.141 26.844 2.07 1 96.75 105 ALA A CA 1
ATOM 844 C C . ALA A 1 105 ? 14.867 25.5 1.917 1 96.75 105 ALA A C 1
ATOM 846 O O . ALA A 1 105 ? 16.094 25.469 1.854 1 96.75 105 ALA A O 1
ATOM 847 N N . TRP A 1 106 ? 14.188 24.453 1.792 1 97.56 106 TRP A N 1
ATOM 848 C CA . TRP A 1 106 ? 14.703 23.094 1.965 1 97.56 106 TRP A CA 1
ATOM 849 C C . TRP A 1 106 ? 15.82 22.797 0.971 1 97.56 106 TRP A C 1
ATOM 851 O O . TRP A 1 106 ? 16.891 22.312 1.352 1 97.56 106 TRP A O 1
ATOM 861 N N . PRO A 1 107 ? 15.641 23.219 -0.327 1 96.75 107 PRO A N 1
ATOM 862 C CA . PRO A 1 107 ? 16.672 22.859 -1.302 1 96.75 107 PRO A CA 1
ATOM 863 C C . PRO A 1 107 ? 18.016 23.547 -1.025 1 96.75 107 PRO A C 1
ATOM 865 O O . PRO A 1 107 ? 19.062 23.062 -1.451 1 96.75 107 PRO A O 1
ATOM 868 N N . SER A 1 108 ? 18.031 24.594 -0.294 1 95.88 108 SER A N 1
ATOM 869 C CA . SER A 1 108 ? 19.25 25.391 -0.104 1 95.88 108 SER A CA 1
ATOM 870 C C . SER A 1 108 ? 19.922 25.062 1.227 1 95.88 108 SER A C 1
ATOM 872 O O . SER A 1 108 ? 21.031 25.516 1.498 1 95.88 108 SER A O 1
ATOM 874 N N . LEU A 1 109 ? 19.328 24.234 2.025 1 97.12 109 LEU A N 1
ATOM 875 C CA . LEU A 1 109 ? 19.859 23.922 3.348 1 97.12 109 LEU A CA 1
ATOM 876 C C . LEU A 1 109 ? 20.984 22.906 3.248 1 97.12 109 LEU A C 1
ATOM 878 O O . LEU A 1 109 ? 20.922 21.984 2.432 1 97.12 109 LEU A O 1
ATOM 882 N N . THR A 1 110 ? 21.969 23.094 4.109 1 95.81 110 THR A N 1
ATOM 883 C CA . THR A 1 110 ? 23.016 22.078 4.266 1 95.81 110 THR A CA 1
ATOM 884 C C . THR A 1 110 ? 22.5 20.875 5.043 1 95.81 110 THR A C 1
ATOM 886 O O . THR A 1 110 ? 21.438 20.938 5.668 1 95.81 110 THR A O 1
ATOM 889 N N . ALA A 1 111 ? 23.219 19.812 5.031 1 96.62 111 ALA A N 1
ATOM 890 C CA . ALA A 1 111 ? 22.844 18.609 5.77 1 96.62 111 ALA A CA 1
ATOM 891 C C . ALA A 1 111 ? 22.75 18.891 7.266 1 96.62 111 ALA A C 1
ATOM 893 O O . ALA A 1 111 ? 21.844 18.391 7.938 1 96.62 111 ALA A O 1
ATOM 894 N N . GLU A 1 112 ? 23.672 19.703 7.719 1 95.56 112 GLU A N 1
ATOM 895 C CA . GLU A 1 112 ? 23.688 20.031 9.141 1 95.56 112 GLU A CA 1
ATOM 896 C C . GLU A 1 112 ? 22.469 20.875 9.523 1 95.56 112 GLU A C 1
ATOM 898 O O . GLU A 1 112 ? 21.875 20.672 10.586 1 95.56 112 GLU A O 1
ATOM 903 N N . GLU A 1 113 ? 22.125 21.766 8.664 1 96.62 113 GLU A N 1
ATOM 904 C CA . GLU A 1 113 ? 20.953 22.609 8.906 1 96.62 113 GLU A CA 1
ATOM 905 C C . GLU A 1 113 ? 19.672 21.781 8.875 1 96.62 113 GLU A C 1
ATOM 907 O O . GLU A 1 113 ? 18.781 21.969 9.711 1 96.62 113 GLU A O 1
ATOM 912 N N . LYS A 1 114 ? 19.578 20.875 7.961 1 98 114 LYS A N 1
ATOM 913 C CA . LYS A 1 114 ? 18.438 19.969 7.898 1 98 114 LYS A CA 1
ATOM 914 C C . LYS A 1 114 ? 18.328 19.141 9.172 1 98 114 LYS A C 1
ATOM 916 O O . LYS A 1 114 ? 17.25 19.047 9.766 1 98 114 LYS A O 1
ATOM 921 N N . ASP A 1 115 ? 19.438 18.609 9.555 1 97.88 115 ASP A N 1
ATOM 922 C CA . ASP A 1 115 ? 19.438 17.75 10.742 1 97.88 115 ASP A CA 1
ATOM 923 C C . ASP A 1 115 ? 18.969 18.531 11.977 1 97.88 115 ASP A C 1
ATOM 925 O O . ASP A 1 115 ? 18.203 18.016 12.789 1 97.88 115 ASP A O 1
ATOM 929 N N . SER A 1 116 ? 19.453 19.719 12.062 1 97.56 116 SER A N 1
ATOM 930 C CA . SER A 1 116 ? 19.062 20.562 13.188 1 97.56 116 SER A CA 1
ATOM 931 C C . SER A 1 116 ? 17.562 20.859 13.164 1 97.56 116 SER A C 1
ATOM 933 O O . SER A 1 116 ? 16.891 20.75 14.195 1 97.56 116 SER A O 1
ATOM 935 N N . LEU A 1 117 ? 17.016 21.188 12.047 1 98.5 117 LEU A N 1
ATOM 936 C CA . LEU A 1 117 ? 15.594 21.484 11.898 1 98.5 117 LEU A CA 1
ATOM 937 C C . LEU A 1 117 ? 14.758 20.234 12.18 1 98.5 117 LEU A C 1
ATOM 939 O O . LEU A 1 117 ? 13.711 20.312 12.828 1 98.5 117 LEU A O 1
ATOM 943 N N . LEU A 1 118 ? 15.25 19.109 11.727 1 98.69 118 LEU A N 1
ATOM 944 C CA . LEU A 1 118 ? 14.516 17.875 11.922 1 98.69 118 LEU A CA 1
ATOM 945 C C . LEU A 1 118 ? 14.477 17.484 13.391 1 98.69 118 LEU A C 1
ATOM 947 O O . LEU A 1 118 ? 13.477 16.938 13.875 1 98.69 118 LEU A O 1
ATOM 951 N N . ARG A 1 119 ? 15.547 17.781 14.094 1 98.62 119 ARG A N 1
ATOM 952 C CA . ARG A 1 119 ? 15.555 17.547 15.539 1 98.62 119 ARG A CA 1
ATOM 953 C C . ARG A 1 119 ? 14.547 18.453 16.234 1 98.62 119 ARG A C 1
ATOM 955 O O . ARG A 1 119 ? 13.859 18.016 17.172 1 98.62 119 ARG A O 1
ATOM 962 N N . GLN A 1 120 ? 14.484 19.656 15.82 1 98.69 120 GLN A N 1
ATOM 963 C CA . GLN A 1 120 ? 13.492 20.578 16.375 1 98.69 120 GLN A CA 1
ATOM 964 C C . GLN A 1 120 ? 12.078 20.078 16.109 1 98.69 120 GLN A C 1
ATOM 966 O O . GLN A 1 120 ? 11.242 20.047 17.016 1 98.69 120 GLN A O 1
ATOM 971 N N . LEU A 1 121 ? 11.836 19.641 14.898 1 98.81 121 LEU A N 1
ATOM 972 C CA . LEU A 1 121 ? 10.516 19.141 14.523 1 98.81 121 LEU A CA 1
ATOM 973 C C . LEU A 1 121 ? 10.164 17.891 15.305 1 98.81 121 LEU A C 1
ATOM 975 O O . LEU A 1 121 ? 9.023 17.719 15.742 1 98.81 121 LEU A O 1
ATOM 979 N N . ARG A 1 122 ? 11.148 17.031 15.461 1 98.81 122 ARG A N 1
ATOM 980 C CA . ARG A 1 122 ? 10.922 15.836 16.266 1 98.81 122 ARG A CA 1
ATOM 981 C C . ARG A 1 122 ? 10.477 16.203 17.672 1 98.81 122 ARG A C 1
ATOM 983 O O . ARG A 1 122 ? 9.523 15.617 18.203 1 98.81 122 ARG A O 1
ATOM 990 N N . SER A 1 123 ? 11.164 17.125 18.281 1 98.69 123 SER A N 1
ATOM 991 C CA . SER A 1 123 ? 10.82 17.562 19.625 1 98.69 123 SER A CA 1
ATOM 992 C C . SER A 1 123 ? 9.414 18.141 19.672 1 98.69 123 SER A C 1
ATOM 994 O O . SER A 1 123 ? 8.641 17.859 20.594 1 98.69 123 SER A O 1
ATOM 996 N N . ILE A 1 124 ? 9.078 18.906 18.688 1 98.75 124 ILE A N 1
ATOM 997 C CA . ILE A 1 124 ? 7.77 19.531 18.594 1 98.75 124 ILE A CA 1
ATOM 998 C C . ILE A 1 124 ? 6.688 18.453 18.5 1 98.75 124 ILE A C 1
ATOM 1000 O O . ILE A 1 124 ? 5.707 18.484 19.25 1 98.75 124 ILE A O 1
ATOM 1004 N N . PHE A 1 125 ? 6.887 17.469 17.719 1 98.38 125 PHE A N 1
ATOM 1005 C CA . PHE A 1 125 ? 5.836 16.484 17.484 1 98.38 125 PHE A CA 1
ATOM 1006 C C . PHE A 1 125 ? 5.801 15.445 18.609 1 98.38 125 PHE A C 1
ATOM 1008 O O . PHE A 1 125 ? 4.758 14.844 18.859 1 98.38 125 PHE A O 1
ATOM 1015 N N . GLN A 1 126 ? 6.922 15.273 19.266 1 98 126 GLN A N 1
ATOM 1016 C CA . GLN A 1 126 ? 6.871 14.477 20.484 1 98 126 GLN A CA 1
ATOM 1017 C C . GLN A 1 12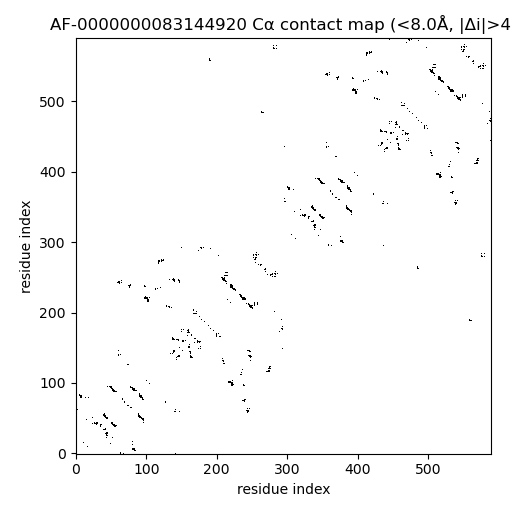6 ? 5.977 15.133 21.531 1 98 126 GLN A C 1
ATOM 1019 O O . GLN A 1 126 ? 5.184 14.453 22.203 1 98 126 GLN A O 1
ATOM 1024 N N . GLU A 1 127 ? 6.105 16.391 21.594 1 98.12 127 GLU A N 1
ATOM 1025 C CA . GLU A 1 127 ? 5.266 17.125 22.547 1 98.12 127 GLU A CA 1
ATOM 1026 C C . GLU A 1 127 ? 3.797 17.078 22.141 1 98.12 127 GLU A C 1
ATOM 1028 O O . GLU A 1 127 ? 2.928 16.797 22.969 1 98.12 127 GLU A O 1
ATOM 1033 N N . ILE A 1 128 ? 3.533 17.297 20.875 1 97.69 128 ILE A N 1
ATOM 1034 C CA . ILE A 1 128 ? 2.168 17.266 20.359 1 97.69 128 ILE A CA 1
ATOM 1035 C C . ILE A 1 128 ? 1.539 15.898 20.672 1 97.69 128 ILE A C 1
ATOM 1037 O O . ILE A 1 128 ? 0.426 15.828 21.188 1 97.69 128 ILE A O 1
ATOM 1041 N N . ARG A 1 129 ? 2.229 14.891 20.438 1 96.06 129 ARG A N 1
ATOM 1042 C CA . ARG A 1 129 ? 1.7 13.531 20.5 1 96.06 129 ARG A CA 1
ATOM 1043 C C . ARG A 1 129 ? 1.647 13.031 21.953 1 96.06 129 ARG A C 1
ATOM 1045 O O . ARG A 1 129 ? 1.031 12 22.234 1 96.06 129 ARG A O 1
ATOM 1052 N N . SER A 1 130 ? 2.244 13.781 22.859 1 95.5 130 SER A N 1
ATOM 1053 C CA . SER A 1 130 ? 2.229 13.406 24.266 1 95.5 130 SER A CA 1
ATOM 1054 C C . SER A 1 130 ? 0.966 13.906 24.969 1 95.5 130 SER A C 1
ATOM 1056 O O . SER A 1 130 ? 0.65 13.477 26.078 1 95.5 130 SER A O 1
ATOM 1058 N N . LEU A 1 131 ? 0.294 14.781 24.234 1 93.94 131 LEU A N 1
ATOM 1059 C CA . LEU A 1 131 ? -0.915 15.336 24.844 1 93.94 131 LEU A CA 1
ATOM 1060 C C . LEU A 1 131 ? -1.995 14.266 24.969 1 93.94 131 LEU A C 1
ATOM 1062 O O . LEU A 1 131 ? -2.318 13.586 23.984 1 93.94 131 LEU A O 1
ATOM 1066 N N . SER A 1 132 ? -2.555 14.023 26.125 1 85.38 132 SER A N 1
ATOM 1067 C CA . SER A 1 132 ? -3.619 13.055 26.359 1 85.38 132 SER A CA 1
ATOM 1068 C C . SER A 1 132 ? -4.969 13.594 25.891 1 85.38 132 SER A C 1
ATOM 1070 O O . SER A 1 132 ? -5.293 14.758 26.141 1 85.38 132 SER A O 1
ATOM 1072 N N . PRO A 1 133 ? -5.621 12.734 25.219 1 79.56 133 PRO A N 1
ATOM 1073 C CA . PRO A 1 133 ? -6.957 13.188 24.828 1 79.56 133 PRO A CA 1
ATOM 1074 C C . PRO A 1 133 ? -7.895 13.359 26.031 1 79.56 133 PRO A C 1
ATOM 1076 O O . PRO A 1 133 ? -7.801 12.609 27 1 79.56 133 PRO A O 1
ATOM 1079 N N . GLY A 1 134 ? -8.375 14.5 26.25 1 67 134 GLY A N 1
ATOM 1080 C CA . GLY A 1 134 ? -9.398 14.609 27.281 1 67 134 GLY A CA 1
ATOM 1081 C C . GLY A 1 134 ? -10.586 13.695 27.047 1 67 134 GLY A C 1
ATOM 1082 O O . GLY A 1 134 ? -11.078 13.062 27.984 1 67 134 GLY A O 1
ATOM 1083 N N . LYS A 1 135 ? -11.109 13.742 25.797 1 65 135 LYS A N 1
ATOM 1084 C CA . LYS A 1 135 ? -12.195 12.867 25.375 1 65 135 LYS A CA 1
ATOM 1085 C C . LYS A 1 135 ? -11.68 11.781 24.438 1 65 135 LYS A C 1
ATOM 1087 O O . LYS A 1 135 ? -10.766 12.016 23.641 1 65 135 LYS A O 1
ATOM 1092 N N . THR A 1 136 ? -12.242 10.695 24.578 1 71.19 136 THR A N 1
ATOM 1093 C CA . THR A 1 136 ? -11.773 9.477 23.922 1 71.19 136 THR A CA 1
ATOM 1094 C C . THR A 1 136 ? -12.469 9.281 22.578 1 71.19 136 THR A C 1
ATOM 1096 O O . THR A 1 136 ? -13.031 8.219 22.312 1 71.19 136 THR A O 1
ATOM 1099 N N . CYS A 1 137 ? -12.586 10.367 21.781 1 89.94 137 CYS A N 1
ATOM 1100 C CA . CYS A 1 137 ? -13.188 10.07 20.484 1 89.94 137 CYS A CA 1
ATOM 1101 C C . CYS A 1 137 ? -12.297 10.547 19.344 1 89.94 137 CYS A C 1
ATOM 1103 O O . CYS A 1 137 ? -11.469 11.445 19.531 1 89.94 137 CYS A O 1
ATOM 1105 N N . TYR A 1 138 ? -12.391 9.836 18.281 1 96.5 138 TYR A N 1
ATOM 1106 C CA . TYR A 1 138 ? -11.797 10.289 17.031 1 96.5 138 TYR A CA 1
ATOM 1107 C C . TYR A 1 138 ? -12.586 11.445 16.438 1 96.5 138 TYR A C 1
ATOM 1109 O O . TYR A 1 138 ? -13.797 11.336 16.234 1 96.5 138 TYR A O 1
ATOM 1117 N N . GLY A 1 139 ? -11.992 12.547 16.234 1 96.81 139 GLY A N 1
ATOM 1118 C CA . GLY A 1 139 ? -12.711 13.711 15.758 1 96.81 139 GLY A CA 1
ATOM 1119 C C . GLY A 1 139 ? -11.93 15 15.891 1 96.81 139 GLY A C 1
ATOM 1120 O O . GLY A 1 139 ? -10.727 14.977 16.172 1 96.81 139 GLY A O 1
ATOM 1121 N N . ASN A 1 140 ? -12.625 16.094 15.602 1 96.31 140 ASN A N 1
ATOM 1122 C CA . ASN A 1 140 ? -11.969 17.391 15.664 1 96.31 140 ASN A CA 1
ATOM 1123 C C . ASN A 1 140 ? -11.742 17.844 17.109 1 96.31 140 ASN A C 1
ATOM 1125 O O . ASN A 1 140 ? -12.023 17.094 18.047 1 96.31 140 ASN A O 1
ATOM 1129 N N . ILE A 1 141 ? -11.164 18.953 17.328 1 95.19 141 ILE A N 1
ATOM 1130 C CA . ILE A 1 141 ? -10.711 19.422 18.641 1 95.19 141 ILE A CA 1
ATOM 1131 C C . ILE A 1 141 ? -11.906 19.578 19.578 1 95.19 141 ILE A C 1
ATOM 1133 O O . ILE A 1 141 ? -11.805 19.312 20.781 1 95.19 141 ILE A O 1
ATOM 1137 N N . ALA A 1 142 ? -13.039 19.953 19 1 93.25 142 ALA A N 1
ATOM 1138 C CA . ALA A 1 142 ? -14.227 20.234 19.797 1 93.25 142 ALA A CA 1
ATOM 1139 C C . ALA A 1 142 ? -15.055 18.984 20.031 1 93.25 142 ALA A C 1
ATOM 1141 O O . ALA A 1 142 ? -16.156 19.047 20.594 1 93.25 142 ALA A O 1
ATOM 1142 N N . GLY A 1 143 ? -14.617 17.859 19.531 1 93.38 143 GLY A N 1
ATOM 1143 C CA . GLY A 1 143 ? -15.352 16.625 19.719 1 93.38 143 GLY A CA 1
ATOM 1144 C C . GLY A 1 143 ? -16.391 16.359 18.641 1 93.38 143 GLY A C 1
ATOM 1145 O O . GLY A 1 143 ? -17.312 15.562 18.844 1 93.38 143 GLY A O 1
ATOM 1146 N N . GLY A 1 144 ? -16.266 17.031 17.547 1 94.75 144 GLY A N 1
ATOM 1147 C CA . GLY A 1 144 ? -17.172 16.859 16.422 1 94.75 144 GLY A CA 1
ATOM 1148 C C . GLY A 1 144 ? -16.594 15.977 15.328 1 94.75 144 GLY A C 1
ATOM 1149 O O . GLY A 1 144 ? -15.742 15.125 15.594 1 94.75 144 GLY A O 1
ATOM 1150 N N . PRO A 1 145 ? -17.062 16.094 14.086 1 96.81 145 PRO A N 1
ATOM 1151 C CA . PRO A 1 145 ? -16.641 15.25 12.961 1 96.81 145 PRO A CA 1
ATOM 1152 C C . PRO A 1 145 ? -15.141 15.305 12.711 1 96.81 145 PRO A C 1
ATOM 1154 O O . PRO A 1 145 ? -14.477 16.266 13.094 1 96.81 145 PRO A O 1
ATOM 1157 N N . VAL A 1 146 ? -14.656 14.258 12.109 1 98 146 VAL A N 1
ATOM 1158 C CA . VAL A 1 146 ? -13.242 14.188 11.75 1 98 146 VAL A CA 1
ATOM 1159 C C . VAL A 1 146 ? -12.938 15.219 10.664 1 98 146 VAL A C 1
ATOM 1161 O O . VAL A 1 146 ? -13.578 15.219 9.609 1 98 146 VAL A O 1
ATOM 1164 N N . PRO A 1 147 ? -11.992 16.094 10.859 1 96.5 147 PRO A N 1
ATOM 1165 C CA . PRO A 1 147 ? -11.797 17.219 9.953 1 96.5 147 PRO A CA 1
ATOM 1166 C C . PRO A 1 147 ? -10.914 16.875 8.758 1 96.5 147 PRO A C 1
ATOM 1168 O O . PRO A 1 147 ? -10.586 17.75 7.949 1 96.5 147 PRO A O 1
ATOM 1171 N N . HIS A 1 148 ? -10.633 15.727 8.438 1 96.88 148 HIS A N 1
ATOM 1172 C CA . HIS A 1 148 ? -9.859 15.328 7.27 1 96.88 148 HIS A CA 1
ATOM 1173 C C . HIS A 1 148 ? -10.758 15.078 6.066 1 96.88 148 HIS A C 1
ATOM 1175 O O . HIS A 1 148 ? -11.875 14.586 6.219 1 96.88 148 HIS A O 1
ATOM 1181 N N . ARG A 1 149 ? -10.258 15.352 4.902 1 95 149 ARG A N 1
ATOM 1182 C CA . ARG A 1 149 ? -11.047 15.336 3.678 1 95 149 ARG A CA 1
ATOM 1183 C C . ARG A 1 149 ? -11.602 13.938 3.395 1 95 149 ARG A C 1
ATOM 1185 O O . ARG A 1 149 ? -12.633 13.797 2.734 1 95 149 ARG A O 1
ATOM 1192 N N . TYR A 1 150 ? -10.945 12.852 3.857 1 97.38 150 TYR A N 1
ATOM 1193 C CA . TYR A 1 150 ? -11.406 11.492 3.617 1 97.38 150 TYR A CA 1
ATOM 1194 C C . TYR A 1 150 ? -12.766 11.258 4.27 1 97.38 150 TYR A C 1
ATOM 1196 O O . TYR A 1 150 ? -13.477 10.312 3.92 1 97.38 150 TYR A O 1
ATOM 1204 N N . PHE A 1 151 ? -13.148 12.148 5.219 1 98.06 151 PHE A N 1
ATOM 1205 C CA . PHE A 1 151 ? -14.352 11.93 6.008 1 98.06 151 PHE A CA 1
ATOM 1206 C C . PHE A 1 151 ? -15.422 12.961 5.664 1 98.06 151 PHE A C 1
ATOM 1208 O O . PHE A 1 151 ? -16.438 13.055 6.352 1 98.06 151 PHE A O 1
ATOM 1215 N N . LEU A 1 152 ? -15.133 13.734 4.648 1 94.94 152 LEU A N 1
ATOM 1216 C CA . LEU A 1 152 ? -16.078 14.758 4.238 1 94.94 152 LEU A CA 1
ATOM 1217 C C . LEU A 1 152 ? -17.062 14.211 3.195 1 94.94 152 LEU A C 1
ATOM 1219 O O . LEU A 1 152 ? -16.656 13.469 2.295 1 94.94 152 LEU A O 1
ATOM 1223 N N . THR A 1 153 ? -18.297 14.516 3.33 1 95.38 153 THR A N 1
ATOM 1224 C CA . THR A 1 153 ? -19.328 14.148 2.379 1 95.38 153 THR A CA 1
ATOM 1225 C C . THR A 1 153 ? -20.203 15.359 2.035 1 95.38 153 THR A C 1
ATOM 1227 O O . THR A 1 153 ? -20.328 16.281 2.834 1 95.38 153 THR A O 1
ATOM 1230 N N . PRO A 1 154 ? -20.797 15.367 0.848 1 90.5 154 PRO A N 1
ATOM 1231 C CA . PRO A 1 154 ? -21.688 16.469 0.498 1 90.5 154 PRO A CA 1
ATOM 1232 C C . PRO A 1 154 ? -22.875 16.594 1.452 1 90.5 154 PRO A C 1
ATOM 1234 O O . PRO A 1 154 ? -23.203 17.703 1.886 1 90.5 154 PRO A O 1
ATOM 1237 N N . GLU A 1 155 ? -23.438 15.484 1.758 1 93.06 155 GLU A N 1
ATOM 1238 C CA . GLU A 1 155 ? -24.5 15.438 2.756 1 93.06 155 GLU A CA 1
ATOM 1239 C C . GLU A 1 155 ? -24 14.812 4.059 1 93.06 155 GLU A C 1
ATOM 1241 O O . GLU A 1 155 ? -23.219 13.859 4.035 1 93.06 155 GLU A O 1
ATOM 1246 N N . THR A 1 156 ? -24.531 15.438 5.094 1 95.06 156 THR A N 1
ATOM 1247 C CA . THR A 1 156 ? -24.109 14.945 6.398 1 95.06 156 THR A CA 1
ATOM 1248 C C . THR A 1 156 ? -24.406 13.461 6.543 1 95.06 156 THR A C 1
ATOM 1250 O O . THR A 1 156 ? -25.531 13.023 6.281 1 95.06 156 THR A O 1
ATOM 1253 N N . ASN A 1 157 ? -23.406 12.703 6.914 1 97.12 157 ASN A N 1
ATOM 1254 C CA . ASN A 1 157 ? -23.484 11.281 7.207 1 97.12 157 ASN A CA 1
ATOM 1255 C C . ASN A 1 157 ? -22.594 10.906 8.398 1 97.12 157 ASN A C 1
ATOM 1257 O O . ASN A 1 157 ? -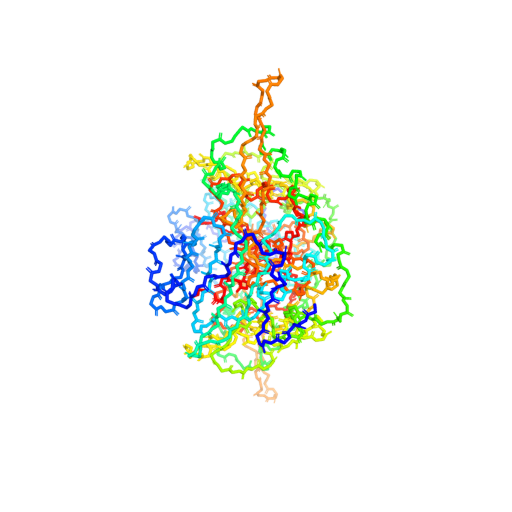21.406 10.656 8.234 1 97.12 157 ASN A O 1
ATOM 1261 N N . PRO A 1 158 ? -23.156 10.859 9.523 1 97.31 158 PRO A N 1
ATOM 1262 C CA . PRO A 1 158 ? -22.359 10.648 10.742 1 97.31 158 PRO A CA 1
ATOM 1263 C C . PRO A 1 158 ? -21.547 9.359 10.695 1 97.31 158 PRO A C 1
ATOM 1265 O O . PRO A 1 158 ? -20.516 9.242 11.383 1 97.31 158 PRO A O 1
ATOM 1268 N N . ALA A 1 159 ? -22 8.375 9.914 1 97.88 159 ALA A N 1
ATOM 1269 C CA . ALA A 1 159 ? -21.281 7.113 9.805 1 97.88 159 ALA A CA 1
ATOM 1270 C C . ALA A 1 159 ? -19.953 7.316 9.07 1 97.88 159 ALA A C 1
ATOM 1272 O O . ALA A 1 159 ? -19.031 6.496 9.188 1 97.88 159 ALA A O 1
ATOM 1273 N N . ILE A 1 160 ? -19.875 8.438 8.305 1 98.44 160 ILE A N 1
ATOM 1274 C CA . ILE A 1 160 ? -18.656 8.75 7.57 1 98.44 160 ILE A CA 1
ATOM 1275 C C . ILE A 1 160 ? -17.938 9.93 8.234 1 98.44 160 ILE A C 1
ATOM 1277 O O . ILE A 1 160 ? -16.719 9.906 8.398 1 98.44 160 ILE A O 1
ATOM 1281 N N . ASN A 1 161 ? -18.688 10.875 8.734 1 98.44 161 ASN A N 1
ATOM 1282 C CA . ASN A 1 161 ? -18.125 12.141 9.195 1 98.44 161 ASN A CA 1
ATOM 1283 C C . ASN A 1 161 ? -17.594 12.031 10.625 1 98.44 161 ASN A C 1
ATOM 1285 O O . ASN A 1 161 ? -16.609 12.68 10.984 1 98.44 161 ASN A O 1
ATOM 1289 N N . GLY A 1 162 ? -18.25 11.258 11.438 1 97.44 162 GLY A N 1
ATOM 1290 C CA . GLY A 1 162 ? -17.953 11.188 12.859 1 97.44 162 GLY A CA 1
ATOM 1291 C C . GLY A 1 162 ? -18.656 12.266 13.672 1 97.44 162 GLY A C 1
ATOM 1292 O O . GLY A 1 162 ? -19.609 12.883 13.195 1 97.44 162 GLY A O 1
ATOM 1293 N N . PRO A 1 163 ? -18.141 12.383 14.906 1 97.06 163 PRO A N 1
ATOM 1294 C CA . PRO A 1 163 ? -17 11.727 15.547 1 97.06 163 PRO A CA 1
ATOM 1295 C C . PRO A 1 163 ? -17.234 10.234 15.781 1 97.06 163 PRO A C 1
ATOM 1297 O O . PRO A 1 163 ? -18.375 9.766 15.672 1 97.06 163 PRO A O 1
ATOM 1300 N N . PHE A 1 164 ? -16.094 9.508 16.062 1 97.56 164 PHE A N 1
ATOM 1301 C CA . PHE A 1 164 ? -16.188 8.07 16.266 1 97.56 164 PHE A CA 1
ATOM 1302 C C . PHE A 1 164 ? -15.711 7.699 17.672 1 97.56 164 PHE A C 1
ATOM 1304 O O . PHE A 1 164 ? -14.711 8.234 18.156 1 97.56 164 PHE A O 1
ATOM 1311 N N . GLU A 1 165 ? -16.312 6.781 18.297 1 94.25 165 GLU A N 1
ATOM 1312 C CA . GLU A 1 165 ? -15.953 6.336 19.641 1 94.25 165 GLU A CA 1
ATOM 1313 C C . GLU A 1 165 ? -14.969 5.168 19.594 1 94.25 165 GLU A C 1
ATOM 1315 O O . GLU A 1 165 ? -14.234 4.93 20.562 1 94.25 165 GLU A O 1
ATOM 1320 N N . THR A 1 166 ? -15.062 4.477 18.5 1 94 166 THR A N 1
ATOM 1321 C CA . THR A 1 166 ? -14.227 3.285 18.422 1 94 166 THR A CA 1
ATOM 1322 C C . THR A 1 166 ? -13.32 3.34 17.203 1 94 166 THR A C 1
ATOM 1324 O O . THR A 1 166 ? -13.656 3.973 16.188 1 94 166 THR A O 1
ATOM 1327 N N . ASP A 1 167 ? -12.297 2.598 17.328 1 93.06 167 ASP A N 1
ATOM 1328 C CA . ASP A 1 167 ? -11.359 2.439 16.219 1 93.06 167 ASP A CA 1
ATOM 1329 C C . ASP A 1 167 ? -12.047 1.797 15.008 1 93.06 167 ASP A C 1
ATOM 1331 O O . ASP A 1 167 ? -11.805 2.188 13.867 1 93.06 167 ASP A O 1
ATOM 1335 N N . ASP A 1 168 ? -12.906 0.908 15.312 1 96.38 168 ASP A N 1
ATOM 1336 C CA . ASP A 1 168 ? -13.609 0.186 14.266 1 96.38 168 ASP A CA 1
ATOM 1337 C C . ASP A 1 168 ? -14.461 1.136 13.422 1 96.38 168 ASP A C 1
ATOM 1339 O O . ASP A 1 168 ? -14.43 1.083 12.188 1 96.38 168 ASP A O 1
ATOM 1343 N N . ASP A 1 169 ? -15.148 1.978 14.109 1 97.12 169 ASP A N 1
ATOM 1344 C CA . ASP A 1 169 ? -16.016 2.91 13.398 1 97.12 169 ASP A CA 1
ATOM 1345 C C . ASP A 1 169 ? -15.203 3.9 12.57 1 97.12 169 ASP A C 1
ATOM 1347 O O . ASP A 1 169 ? -15.602 4.27 11.461 1 97.12 169 ASP A O 1
ATOM 1351 N N . PHE A 1 170 ? -14.148 4.352 13.148 1 98.06 170 PHE A N 1
ATOM 1352 C CA . PHE A 1 170 ? -13.258 5.266 12.43 1 98.06 170 PHE A CA 1
ATOM 1353 C C . PHE A 1 170 ? -12.805 4.66 11.109 1 98.06 170 PHE A C 1
ATOM 1355 O O . PHE A 1 170 ? -12.914 5.293 10.062 1 98.06 170 PHE A O 1
ATOM 1362 N N . HIS A 1 171 ? -12.391 3.449 11.141 1 98.38 171 HIS A N 1
ATOM 1363 C CA . HIS A 1 171 ? -11.852 2.805 9.945 1 98.38 171 HIS A CA 1
ATOM 1364 C C . HIS A 1 171 ? -12.969 2.371 9 1 98.38 171 HIS A C 1
ATOM 1366 O O . HIS A 1 171 ? -12.797 2.389 7.781 1 98.38 171 HIS A O 1
ATOM 1372 N N . ALA A 1 172 ? -14.094 1.981 9.539 1 98.25 172 ALA A N 1
ATOM 1373 C CA . ALA A 1 172 ? -15.242 1.636 8.703 1 98.25 172 ALA A CA 1
ATOM 1374 C C . ALA A 1 172 ? -15.695 2.832 7.875 1 98.25 172 ALA A C 1
ATOM 1376 O O . ALA A 1 172 ? -16.172 2.672 6.746 1 98.25 172 ALA A O 1
ATOM 1377 N N . ALA A 1 173 ? -15.523 3.998 8.414 1 98.69 173 ALA A N 1
ATOM 1378 C CA . ALA A 1 173 ? -15.93 5.223 7.73 1 98.69 173 ALA A CA 1
ATOM 1379 C C . ALA A 1 173 ? -15.172 5.395 6.414 1 98.69 173 ALA A C 1
ATOM 1381 O O . ALA A 1 173 ? -15.742 5.867 5.426 1 98.69 173 ALA A O 1
ATOM 1382 N N . LEU A 1 174 ? -13.953 5.031 6.418 1 98.5 174 LEU A N 1
ATOM 1383 C CA . LEU A 1 174 ? -13.148 5.129 5.203 1 98.5 174 LEU A CA 1
ATOM 1384 C C . LEU A 1 174 ? -13.727 4.254 4.098 1 98.5 174 LEU A C 1
ATOM 1386 O O . LEU A 1 174 ? -13.797 4.668 2.939 1 98.5 174 LEU A O 1
ATOM 1390 N N . SER A 1 175 ? -14.148 3.033 4.465 1 98.12 175 SER A N 1
ATOM 1391 C CA . SER A 1 175 ? -14.75 2.125 3.492 1 98.12 175 SER A CA 1
ATOM 1392 C C . SER A 1 175 ? -16.094 2.652 2.994 1 98.12 175 SER A C 1
ATOM 1394 O O . SER A 1 175 ? -16.406 2.531 1.81 1 98.12 175 SER A O 1
ATOM 1396 N N . LEU A 1 176 ? -16.844 3.201 3.908 1 98.12 176 LEU A N 1
ATOM 1397 C CA . LEU A 1 176 ? -18.141 3.756 3.535 1 98.12 176 LEU A CA 1
ATOM 1398 C C . LEU A 1 176 ? -17.969 4.926 2.57 1 98.12 176 LEU A C 1
ATOM 1400 O O . LEU A 1 176 ? -18.719 5.055 1.604 1 98.12 176 LEU A O 1
ATOM 1404 N N . ARG A 1 177 ? -17 5.785 2.85 1 98.12 177 ARG A N 1
ATOM 1405 C CA . ARG A 1 177 ? -16.703 6.895 1.954 1 98.12 177 ARG A CA 1
ATOM 1406 C C . ARG A 1 177 ? -16.328 6.395 0.565 1 98.12 177 ARG A C 1
ATOM 1408 O O . ARG A 1 177 ? -16.766 6.945 -0.444 1 98.12 177 ARG A O 1
ATOM 1415 N N . SER A 1 178 ? -15.492 5.363 0.523 1 97.81 178 SER A N 1
ATOM 1416 C CA . SER A 1 178 ? -15.109 4.738 -0.737 1 97.81 178 SER A CA 1
ATOM 1417 C C . SER A 1 178 ? -16.328 4.211 -1.488 1 97.81 178 SER A C 1
ATOM 1419 O O . SER A 1 178 ? -16.484 4.465 -2.686 1 97.81 178 SER A O 1
ATOM 1421 N N . HIS A 1 179 ? -17.219 3.549 -0.798 1 96.94 179 HIS A N 1
ATOM 1422 C CA . HIS A 1 179 ? -18.438 3.02 -1.398 1 96.94 179 HIS A CA 1
ATOM 1423 C C . HIS A 1 179 ? -19.266 4.133 -2.014 1 96.94 179 HIS A C 1
ATOM 1425 O O . HIS A 1 179 ? -19.812 3.973 -3.109 1 96.94 179 HIS A O 1
ATOM 1431 N N . GLN A 1 180 ? -19.359 5.176 -1.3 1 95.56 180 GLN A N 1
ATOM 1432 C CA . GLN A 1 180 ? -20.141 6.312 -1.793 1 95.56 180 GLN A CA 1
ATOM 1433 C C . GLN A 1 180 ? -19.547 6.859 -3.088 1 95.56 180 GLN A C 1
ATOM 1435 O O . GLN A 1 180 ? -20.266 7.156 -4.035 1 95.56 180 GLN A O 1
ATOM 1440 N N . ASN A 1 181 ? -18.25 7.008 -3.105 1 94.44 181 ASN A N 1
ATOM 1441 C CA . ASN A 1 181 ? -17.578 7.496 -4.309 1 94.44 181 ASN A CA 1
ATOM 1442 C C . ASN A 1 181 ? -17.844 6.59 -5.508 1 94.44 181 ASN A C 1
ATOM 1444 O O . ASN A 1 181 ? -18.125 7.07 -6.605 1 94.44 181 ASN A O 1
ATOM 1448 N N . TRP A 1 182 ? -17.766 5.336 -5.293 1 94.94 182 TRP A N 1
ATOM 1449 C CA . TRP A 1 182 ? -18.016 4.379 -6.363 1 94.94 182 TRP A CA 1
ATOM 1450 C C . TRP A 1 182 ? -19.469 4.387 -6.785 1 94.94 182 TRP A C 1
ATOM 1452 O O . TRP A 1 182 ? -19.781 4.32 -7.977 1 94.94 182 TRP A O 1
ATOM 1462 N N . ALA A 1 183 ? -20.344 4.469 -5.824 1 93.44 183 ALA A N 1
ATOM 1463 C CA . ALA A 1 183 ? -21.781 4.508 -6.109 1 93.44 183 ALA A CA 1
ATOM 1464 C C . ALA A 1 183 ? -22.141 5.746 -6.926 1 93.44 183 ALA A C 1
ATOM 1466 O O . ALA A 1 183 ? -22.969 5.676 -7.832 1 93.44 183 ALA A O 1
ATOM 1467 N N . ASP A 1 184 ? -21.547 6.805 -6.586 1 91.25 184 ASP A N 1
ATOM 1468 C CA . ASP A 1 184 ? -21.781 8.047 -7.32 1 91.25 184 ASP A CA 1
ATOM 1469 C C . ASP A 1 184 ? -21.391 7.895 -8.789 1 91.25 184 ASP A C 1
ATOM 1471 O O . ASP A 1 184 ? -21.922 8.602 -9.648 1 91.25 184 ASP A O 1
ATOM 1475 N N . ASN A 1 185 ? -20.516 7.004 -9.078 1 91.25 185 ASN A N 1
ATOM 1476 C CA . ASN A 1 185 ? -20.078 6.758 -10.453 1 91.25 185 ASN A CA 1
ATOM 1477 C C . ASN A 1 185 ? -20.75 5.516 -11.039 1 91.25 185 ASN A C 1
ATOM 1479 O O . ASN A 1 185 ? -20.297 4.984 -12.055 1 91.25 185 ASN A O 1
ATOM 1483 N N . GLN A 1 186 ? -21.688 4.992 -10.312 1 92.88 186 GLN A N 1
ATOM 1484 C CA . GLN A 1 186 ? -22.516 3.875 -10.742 1 92.88 186 GLN A CA 1
ATOM 1485 C C . GLN A 1 186 ? -21.672 2.619 -10.961 1 92.88 186 GLN A C 1
ATOM 1487 O O . GLN A 1 186 ? -21.891 1.882 -11.93 1 92.88 186 GLN A O 1
ATOM 1492 N N . ARG A 1 187 ? -20.688 2.465 -10.102 1 92.94 187 ARG A N 1
ATOM 1493 C CA . ARG A 1 187 ? -19.828 1.287 -10.141 1 92.94 187 ARG A CA 1
ATOM 1494 C C . ARG A 1 187 ? -19.781 0.608 -8.781 1 92.94 187 ARG A C 1
ATOM 1496 O O . ARG A 1 187 ? -19.922 1.264 -7.746 1 92.94 187 ARG A O 1
ATOM 1503 N N . HIS A 1 188 ? -19.641 -0.68 -8.836 1 93.69 188 HIS A N 1
ATOM 1504 C CA . HIS A 1 188 ? -19.422 -1.4 -7.59 1 93.69 188 HIS A CA 1
ATOM 1505 C C . HIS A 1 188 ? -18 -1.17 -7.062 1 93.69 188 HIS A C 1
ATOM 1507 O O . HIS A 1 188 ? -17.031 -1.287 -7.809 1 93.69 188 HIS A O 1
ATOM 1513 N N . GLY A 1 189 ? -17.922 -0.832 -5.793 1 94.94 189 GLY A N 1
ATOM 1514 C CA . GLY A 1 189 ? -16.625 -0.622 -5.164 1 94.94 189 GLY A CA 1
ATOM 1515 C C . GLY A 1 189 ? -16.016 -1.899 -4.629 1 94.94 189 GLY A C 1
ATOM 1516 O O . GLY A 1 189 ? -16.062 -2.162 -3.426 1 94.94 189 GLY A O 1
ATOM 1517 N N . TRP A 1 190 ? -15.391 -2.604 -5.465 1 96 190 TRP A N 1
ATOM 1518 C CA . TRP A 1 190 ? -14.758 -3.846 -5.035 1 96 190 TRP A CA 1
ATOM 1519 C C . TRP A 1 190 ? -13.625 -3.566 -4.051 1 96 190 TRP A C 1
ATOM 1521 O O . TRP A 1 190 ? -13.453 -4.301 -3.076 1 96 190 TRP A O 1
ATOM 1531 N N . THR A 1 191 ? -12.914 -2.48 -4.289 1 97.19 191 THR A N 1
ATOM 1532 C CA . THR A 1 191 ? -11.883 -2.064 -3.34 1 97.19 191 THR A CA 1
ATOM 1533 C C . THR A 1 191 ? -12.508 -1.634 -2.018 1 97.19 191 THR A C 1
ATOM 1535 O O . THR A 1 191 ? -11.938 -1.87 -0.949 1 97.19 191 THR A O 1
ATOM 1538 N N . SER A 1 192 ? -13.695 -1.002 -2.137 1 97.88 192 SER A N 1
ATOM 1539 C CA . SER A 1 192 ? -14.414 -0.589 -0.937 1 97.88 192 SER A CA 1
ATOM 1540 C C . SER A 1 192 ? -14.797 -1.791 -0.078 1 97.88 192 SER A C 1
ATOM 1542 O O . SER A 1 192 ? -14.727 -1.729 1.151 1 97.88 192 SER A O 1
ATOM 1544 N N . ASP A 1 193 ? -15.172 -2.871 -0.804 1 98.12 193 ASP A N 1
ATOM 1545 C CA . ASP A 1 193 ? -15.484 -4.105 -0.092 1 98.12 193 ASP A CA 1
ATOM 1546 C C . ASP A 1 193 ? -14.266 -4.637 0.655 1 98.12 193 ASP A C 1
ATOM 1548 O O . ASP A 1 193 ? -14.383 -5.09 1.797 1 98.12 193 ASP A O 1
ATOM 1552 N N . PHE A 1 194 ? -13.188 -4.57 -0.016 1 98.69 194 PHE A N 1
ATOM 1553 C CA . PHE A 1 194 ? -11.93 -4.973 0.609 1 98.69 194 PHE A CA 1
ATOM 1554 C C . PHE A 1 194 ? -11.648 -4.125 1.841 1 98.69 194 PHE A C 1
ATOM 1556 O O . PHE A 1 194 ? -11.289 -4.652 2.896 1 98.69 194 PHE A O 1
ATOM 1563 N N . PHE A 1 195 ? -11.773 -2.826 1.758 1 98.69 195 PHE A N 1
ATOM 1564 C CA . PHE A 1 195 ? -11.562 -1.928 2.887 1 98.69 195 PHE A CA 1
ATOM 1565 C C . PHE A 1 195 ? -12.5 -2.275 4.039 1 98.69 195 PHE A C 1
ATOM 1567 O O . PHE A 1 195 ? -12.078 -2.32 5.195 1 98.69 195 PHE A O 1
ATOM 1574 N N . ALA A 1 196 ? -13.727 -2.502 3.742 1 98.44 196 ALA A N 1
ATOM 1575 C CA . ALA A 1 196 ? -14.734 -2.801 4.758 1 98.44 196 ALA A CA 1
ATOM 1576 C C . ALA A 1 196 ? -14.367 -4.062 5.535 1 98.44 196 ALA A C 1
ATOM 1578 O O . ALA A 1 196 ? -14.555 -4.129 6.75 1 98.44 196 ALA A O 1
ATOM 1579 N N . ARG A 1 197 ? -13.797 -4.988 4.832 1 98.12 197 ARG A N 1
ATOM 1580 C CA . ARG A 1 197 ? -13.484 -6.27 5.457 1 98.12 197 ARG A CA 1
ATOM 1581 C C . ARG A 1 197 ? -12.211 -6.168 6.297 1 98.12 197 ARG A C 1
ATOM 1583 O O . ARG A 1 197 ? -12.07 -6.855 7.309 1 98.12 197 ARG A O 1
ATOM 1590 N N . HIS A 1 198 ? -11.297 -5.207 5.965 1 98.56 198 HIS A N 1
ATOM 1591 C CA . HIS A 1 198 ? -9.961 -5.426 6.508 1 98.56 198 HIS A CA 1
ATOM 1592 C C . HIS A 1 198 ? -9.469 -4.207 7.281 1 98.56 198 HIS A C 1
ATOM 1594 O O . HIS A 1 198 ? -8.672 -4.336 8.211 1 98.56 198 HIS A O 1
ATOM 1600 N N . LEU A 1 199 ? -9.891 -3.004 6.977 1 98.62 199 LEU A N 1
ATOM 1601 C CA . LEU A 1 199 ? -9.32 -1.81 7.59 1 98.62 199 LEU A CA 1
ATOM 1602 C C . LEU A 1 199 ? -9.477 -1.849 9.109 1 98.62 199 LEU A C 1
ATOM 1604 O O . LEU A 1 199 ?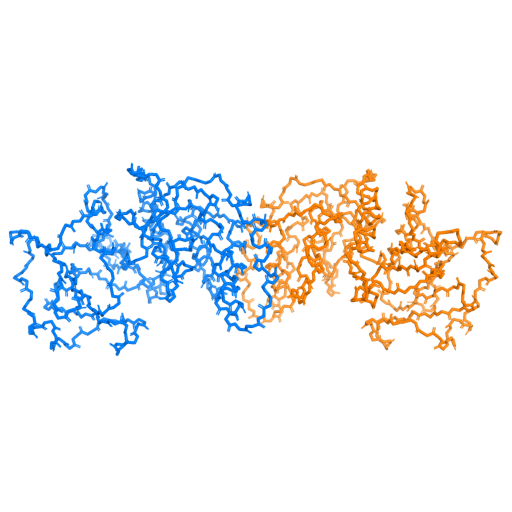 -8.508 -1.636 9.836 1 98.62 199 LEU A O 1
ATOM 1608 N N . PRO A 1 200 ? -10.711 -2.176 9.664 1 97.81 200 PRO A N 1
ATOM 1609 C CA . PRO A 1 200 ? -10.891 -2.115 11.117 1 97.81 200 PRO A CA 1
ATOM 1610 C C . PRO A 1 200 ? -9.945 -3.051 11.867 1 97.81 200 PRO A C 1
ATOM 1612 O O . PRO A 1 200 ? -9.383 -2.67 12.891 1 97.81 200 PRO A O 1
ATOM 1615 N N . SER A 1 201 ? -9.711 -4.199 11.297 1 97.31 201 SER A N 1
ATOM 1616 C CA . SER A 1 201 ? -8.852 -5.156 11.984 1 97.31 201 SER A CA 1
ATOM 1617 C C . SER A 1 201 ? -7.375 -4.879 11.703 1 97.31 201 SER A C 1
ATOM 1619 O O . SER A 1 201 ? -6.535 -4.992 12.602 1 97.31 201 SER A O 1
ATOM 1621 N N . ALA A 1 202 ? -7.027 -4.477 10.508 1 97.88 202 ALA A N 1
ATOM 1622 C CA . ALA A 1 202 ? -5.637 -4.297 10.102 1 97.88 202 ALA A CA 1
ATOM 1623 C C . ALA A 1 202 ? -5.023 -3.064 10.758 1 97.88 202 ALA A C 1
ATOM 1625 O O . ALA A 1 202 ? -3.822 -3.029 11.031 1 97.88 202 ALA A O 1
ATOM 1626 N N . LEU A 1 203 ? -5.848 -2.064 11.047 1 97.75 203 LEU A N 1
ATOM 1627 C CA . LEU A 1 203 ? -5.316 -0.791 11.516 1 97.75 203 LEU A CA 1
ATOM 1628 C C . LEU A 1 203 ? -5.703 -0.548 12.969 1 97.75 203 LEU A C 1
ATOM 1630 O O . LEU A 1 203 ? -5.664 0.588 13.445 1 97.75 203 LEU A O 1
ATOM 1634 N N . ARG A 1 204 ? -5.977 -1.571 13.664 1 94.62 204 ARG A N 1
ATOM 1635 C CA . ARG A 1 204 ? -6.406 -1.446 15.047 1 94.62 204 ARG A CA 1
ATOM 1636 C C . ARG A 1 204 ? -5.207 -1.386 15.992 1 94.62 204 ARG A C 1
ATOM 1638 O O . ARG A 1 204 ? -4.082 -1.679 15.586 1 94.62 204 ARG A O 1
ATOM 1645 N N . GLY A 1 205 ? -5.445 -0.923 17.203 1 92.06 205 GLY A N 1
ATOM 1646 C CA . GLY A 1 205 ? -4.48 -1.076 18.281 1 92.06 205 GLY A CA 1
ATOM 1647 C C . GLY A 1 205 ? -3.551 0.113 18.422 1 92.06 205 GLY A C 1
ATOM 1648 O O . GLY A 1 205 ? -2.455 -0.013 18.969 1 92.06 205 GLY A O 1
ATOM 1649 N N . HIS A 1 206 ? -3.93 1.223 17.906 1 94 206 HIS A N 1
ATOM 1650 C CA . HIS A 1 206 ? -3.105 2.424 18.016 1 94 206 HIS A CA 1
ATOM 1651 C C . HIS A 1 206 ? -3.682 3.402 19.031 1 94 206 HIS A C 1
ATOM 1653 O O . HIS A 1 206 ? -4.898 3.447 19.234 1 94 206 HIS A O 1
ATOM 1659 N N . ARG A 1 207 ? -2.83 4.137 19.625 1 94.25 207 ARG A N 1
ATOM 1660 C CA . ARG A 1 207 ? -3.242 5.18 20.562 1 94.25 207 ARG A CA 1
ATOM 1661 C C . ARG A 1 207 ? -3.955 6.316 19.828 1 94.25 207 ARG A C 1
ATOM 1663 O O . ARG A 1 207 ? -3.709 6.551 18.641 1 94.25 207 ARG A O 1
ATOM 1670 N N . LEU A 1 208 ? -4.801 6.93 20.562 1 95.69 208 LEU A N 1
ATOM 1671 C CA . LEU A 1 208 ? -5.391 8.188 20.125 1 95.69 208 LEU A CA 1
ATOM 1672 C C . LEU A 1 208 ? -4.438 9.352 20.375 1 95.69 208 LEU A C 1
ATOM 1674 O O . LEU A 1 208 ? -3.979 9.547 21.5 1 95.69 208 LEU A O 1
ATOM 1678 N N . THR A 1 209 ? -4.102 10.102 19.328 1 96.31 209 THR A N 1
ATOM 1679 C CA . THR A 1 209 ? -3.105 11.156 19.469 1 96.31 209 THR A CA 1
ATOM 1680 C C . THR A 1 209 ? -3.566 12.438 18.766 1 96.31 209 THR A C 1
ATOM 1682 O O . THR A 1 209 ? -4.285 12.375 17.766 1 96.31 209 THR A O 1
ATOM 1685 N N . LEU A 1 210 ? -3.184 13.562 19.359 1 97 210 LEU A N 1
ATOM 1686 C CA . LEU A 1 210 ? -3.365 14.812 18.625 1 97 210 LEU A CA 1
ATOM 1687 C C . LEU A 1 210 ? -2.551 14.82 17.344 1 97 210 LEU A C 1
ATOM 1689 O O . LEU A 1 210 ? -1.361 14.492 17.359 1 97 210 LEU A O 1
ATOM 1693 N N . THR A 1 211 ? -3.172 15.078 16.281 1 97.75 211 THR A N 1
ATOM 1694 C CA . THR A 1 211 ? -2.604 15 14.945 1 97.75 211 THR A CA 1
ATOM 1695 C C . THR A 1 211 ? -2.832 16.297 14.188 1 97.75 211 THR A C 1
ATOM 1697 O O . THR A 1 211 ? -3.918 16.875 14.242 1 97.75 211 THR A O 1
ATOM 1700 N N . HIS A 1 212 ? -1.807 16.859 13.508 1 98.12 212 HIS A N 1
ATOM 1701 C CA . HIS A 1 212 ? -1.929 18.031 12.656 1 98.12 212 HIS A CA 1
ATOM 1702 C C . HIS A 1 212 ? -2.762 17.734 11.414 1 98.12 212 HIS A C 1
ATOM 1704 O O . HIS A 1 212 ? -3.65 18.516 11.062 1 98.12 212 HIS A O 1
ATOM 1710 N N . GLY A 1 213 ? -2.414 16.562 10.781 1 97.12 213 GLY A N 1
ATOM 1711 C CA . GLY A 1 213 ? -3.236 16.031 9.703 1 97.12 213 GLY A CA 1
ATOM 1712 C C . GLY A 1 213 ? -2.865 16.578 8.344 1 97.12 213 GLY A C 1
ATOM 1713 O O . GLY A 1 213 ? -3.41 16.156 7.324 1 97.12 213 GLY A O 1
ATOM 1714 N N . ASP A 1 214 ? -1.969 17.562 8.25 1 96.06 214 ASP A N 1
ATOM 1715 C CA . ASP A 1 214 ? -1.5 18.125 6.992 1 96.06 214 ASP A CA 1
ATOM 1716 C C . ASP A 1 214 ? -0.059 18.625 7.113 1 96.06 214 ASP A C 1
ATOM 1718 O O . ASP A 1 214 ? 0.245 19.766 6.766 1 96.06 214 ASP A O 1
ATOM 1722 N N . LEU A 1 215 ? 0.773 17.75 7.594 1 95.44 215 LEU A N 1
ATOM 1723 C CA . LEU A 1 215 ? 2.16 18.125 7.844 1 95.44 215 LEU A CA 1
ATOM 1724 C C . LEU A 1 215 ? 2.971 18.109 6.551 1 95.44 215 LEU A C 1
ATOM 1726 O O . LEU A 1 215 ? 3.613 17.094 6.234 1 95.44 215 LEU A O 1
ATOM 1730 N N . TYR A 1 216 ? 2.943 19.172 5.785 1 93.5 216 TYR A N 1
ATOM 1731 C CA . TYR A 1 216 ? 3.756 19.422 4.602 1 93.5 216 TYR A CA 1
ATOM 1732 C C . TYR A 1 216 ? 4.781 20.516 4.855 1 93.5 216 TYR A C 1
ATOM 1734 O O . TYR A 1 216 ? 4.598 21.344 5.742 1 93.5 216 TYR A O 1
ATOM 1742 N N . ARG A 1 217 ? 5.801 20.547 4.09 1 96.19 217 ARG A N 1
ATOM 1743 C CA . ARG A 1 217 ? 6.887 21.5 4.258 1 96.19 217 ARG A CA 1
ATOM 1744 C C . ARG A 1 217 ? 6.375 22.938 4.156 1 96.19 217 ARG A C 1
ATOM 1746 O O . ARG A 1 217 ? 6.891 23.828 4.824 1 96.19 217 ARG A O 1
ATOM 1753 N N . ARG A 1 218 ? 5.273 23.094 3.395 1 95.19 218 ARG A N 1
ATOM 1754 C CA . ARG A 1 218 ? 4.715 24.422 3.211 1 95.19 218 ARG A CA 1
ATOM 1755 C C . ARG A 1 218 ? 4.07 24.938 4.496 1 95.19 218 ARG A C 1
ATOM 1757 O O . ARG A 1 218 ? 3.854 26.141 4.66 1 95.19 218 ARG A O 1
ATOM 1764 N N . ASN A 1 219 ? 3.777 24.031 5.414 1 96.94 219 ASN A N 1
ATOM 1765 C CA . ASN A 1 219 ? 3.111 24.406 6.656 1 96.94 219 ASN A CA 1
ATOM 1766 C C . ASN A 1 219 ? 4.102 24.531 7.812 1 96.94 219 ASN A C 1
ATOM 1768 O O . ASN A 1 219 ? 3.703 24.594 8.977 1 96.94 219 ASN A O 1
ATOM 1772 N N . ILE A 1 220 ? 5.336 24.516 7.496 1 98.31 220 ILE A N 1
ATOM 1773 C CA . ILE A 1 220 ? 6.414 24.703 8.453 1 98.31 220 ILE A CA 1
ATOM 1774 C C . ILE A 1 220 ? 7.188 25.984 8.109 1 98.31 220 ILE A C 1
ATOM 1776 O O . ILE A 1 220 ? 7.715 26.109 7.008 1 98.31 220 ILE A O 1
ATOM 1780 N N . LEU A 1 221 ? 7.23 26.906 9.062 1 98 221 LEU A N 1
ATOM 1781 C CA . LEU A 1 221 ? 7.98 28.141 8.867 1 98 221 LEU A CA 1
ATOM 1782 C C . LEU A 1 221 ? 9.32 28.078 9.586 1 98 221 LEU A C 1
ATOM 1784 O O . LEU A 1 221 ? 9.406 27.578 10.711 1 98 221 LEU A O 1
ATOM 1788 N N . VAL A 1 222 ? 10.336 28.547 8.898 1 98.25 222 VAL A N 1
ATOM 1789 C CA . VAL A 1 222 ? 11.68 28.547 9.469 1 98.25 222 VAL A CA 1
ATOM 1790 C C . VAL A 1 222 ? 12.336 29.906 9.242 1 98.25 222 VAL A C 1
ATOM 1792 O O . VAL A 1 222 ? 11.945 30.641 8.344 1 98.25 222 VAL A O 1
ATOM 1795 N N . GLN A 1 223 ? 13.289 30.203 10.109 1 97 223 GLN A N 1
ATOM 1796 C CA . GLN A 1 223 ? 14.039 31.453 10 1 97 223 GLN A CA 1
ATOM 1797 C C . GLN A 1 223 ? 15.523 31.219 10.281 1 97 223 GLN A C 1
ATOM 1799 O O . GLN A 1 223 ? 15.883 30.438 11.164 1 97 223 GLN A O 1
ATOM 1804 N N . LYS A 1 224 ? 16.297 31.922 9.508 1 94.56 224 LYS A N 1
ATOM 1805 C CA . LYS A 1 224 ? 17.734 31.922 9.742 1 94.56 224 LYS A CA 1
ATOM 1806 C C . LYS A 1 224 ? 18.109 32.812 10.906 1 94.56 224 LYS A C 1
ATOM 1808 O O . LYS A 1 224 ? 17.656 33.969 10.984 1 94.56 224 LYS A O 1
ATOM 1813 N N . VAL A 1 225 ? 18.844 32.281 11.812 1 91.25 225 VAL A N 1
ATOM 1814 C CA . VAL A 1 225 ? 19.312 33.062 12.961 1 91.25 225 VAL A CA 1
ATOM 1815 C C . VAL A 1 225 ? 20.844 33.094 12.969 1 91.25 225 VAL A C 1
ATOM 1817 O O . VAL A 1 225 ? 21.5 32.031 12.859 1 91.25 225 VAL A O 1
ATOM 1820 N N . SER A 1 226 ? 21.344 34.219 12.984 1 88.31 226 SER A N 1
ATOM 1821 C CA . SER A 1 226 ? 22.797 34.375 12.977 1 88.31 226 SER A CA 1
ATOM 1822 C C . SER A 1 226 ? 23.328 34.562 14.391 1 88.31 226 SER A C 1
ATOM 1824 O O . SER A 1 226 ? 22.719 35.25 15.203 1 88.31 226 SER A O 1
ATOM 1826 N N . ASP A 1 227 ? 24.375 33.812 14.648 1 84.19 227 ASP A N 1
ATOM 1827 C CA . ASP A 1 227 ? 25.125 34.031 15.875 1 84.19 227 ASP A CA 1
ATOM 1828 C C . ASP A 1 227 ? 26.203 35.094 15.672 1 84.19 227 ASP A C 1
ATOM 1830 O O . ASP A 1 227 ? 27.188 34.875 14.961 1 84.19 227 ASP A O 1
ATOM 1834 N N . PRO A 1 228 ? 25.969 36.188 16.312 1 83 228 PRO A N 1
ATOM 1835 C CA . PRO A 1 228 ? 26.922 37.25 16.094 1 83 228 PRO A CA 1
ATOM 1836 C C . PRO A 1 228 ? 28.328 36.938 16.594 1 83 228 PRO A C 1
ATOM 1838 O O . PRO A 1 228 ? 29.297 37.531 16.156 1 83 228 PRO A O 1
ATOM 1841 N N . VAL A 1 229 ? 28.5 35.969 17.469 1 87.44 229 VAL A N 1
ATOM 1842 C CA . VAL A 1 229 ? 29.781 35.625 18.078 1 87.44 229 VAL A CA 1
ATOM 1843 C C . VAL A 1 229 ? 30.531 34.656 17.172 1 87.44 229 VAL A C 1
ATOM 1845 O O . VAL A 1 229 ? 31.688 34.906 16.797 1 87.44 229 VAL A O 1
ATOM 1848 N N . SER A 1 230 ? 29.922 33.688 16.625 1 83.12 230 SER A N 1
ATOM 1849 C CA . SER A 1 230 ? 30.562 32.625 15.867 1 83.12 230 SER A CA 1
ATOM 1850 C C . SER A 1 230 ? 30.438 32.844 14.359 1 83.12 230 SER A C 1
ATOM 1852 O O . SER A 1 230 ? 31.078 32.156 13.57 1 83.12 230 SER A O 1
ATOM 1854 N N . ASN A 1 231 ? 29.703 33.844 14.016 1 83.25 231 ASN A N 1
ATOM 1855 C CA . ASN A 1 231 ? 29.438 34.125 12.609 1 83.25 231 ASN A CA 1
ATOM 1856 C C . ASN A 1 231 ? 28.859 32.906 11.891 1 83.25 231 ASN A C 1
ATOM 1858 O O . ASN A 1 231 ? 29.234 32.625 10.742 1 83.25 231 ASN A O 1
ATOM 1862 N N . THR A 1 232 ? 28.203 32.094 12.68 1 84.5 232 THR A N 1
ATOM 1863 C CA . THR A 1 232 ? 27.531 30.938 12.094 1 84.5 232 THR A CA 1
ATOM 1864 C C . THR A 1 232 ? 26.016 31.156 12.055 1 84.5 232 THR A C 1
ATOM 1866 O O . THR A 1 232 ? 25.5 32.062 12.742 1 84.5 232 THR A O 1
ATOM 1869 N N . HIS A 1 233 ? 25.391 30.531 11.109 1 87.75 233 HIS A N 1
ATOM 1870 C CA . HIS A 1 233 ? 23.938 30.625 11 1 87.75 233 HIS A CA 1
ATOM 1871 C C . HIS A 1 233 ? 23.266 29.281 11.281 1 87.75 233 HIS A C 1
ATOM 1873 O O . HIS A 1 233 ? 23.828 28.234 10.977 1 87.75 233 HIS A O 1
ATOM 1879 N N . THR A 1 234 ? 22.219 29.422 11.992 1 89.56 234 THR A N 1
ATOM 1880 C CA . THR A 1 234 ? 21.359 28.266 12.219 1 89.56 234 THR A CA 1
ATOM 1881 C C . THR A 1 234 ? 19.922 28.562 11.812 1 89.56 234 THR A C 1
ATOM 1883 O O . THR A 1 234 ? 19.578 29.734 11.57 1 89.56 234 THR A O 1
ATOM 1886 N N . TYR A 1 235 ? 19.25 27.531 11.531 1 95.75 235 TYR A N 1
ATOM 1887 C CA . TYR A 1 235 ? 17.828 27.703 11.25 1 95.75 235 TYR A CA 1
ATOM 1888 C C . TYR A 1 235 ? 16.984 27.266 12.438 1 95.75 235 TYR A C 1
ATOM 1890 O O . TYR A 1 235 ? 17.328 26.297 13.125 1 95.75 235 TYR A O 1
ATOM 1898 N N . ARG A 1 236 ? 15.891 28.031 12.633 1 97.19 236 ARG A N 1
ATOM 1899 C CA . ARG A 1 236 ? 14.945 27.703 13.695 1 97.19 236 ARG A CA 1
ATOM 1900 C C . ARG A 1 236 ? 13.531 27.578 13.141 1 97.19 236 ARG A C 1
ATOM 1902 O O . ARG A 1 236 ? 13.117 28.359 12.281 1 97.19 236 ARG A O 1
ATOM 1909 N N . VAL A 1 237 ? 12.836 26.562 13.664 1 98.56 237 VAL A N 1
ATOM 1910 C CA . VAL A 1 237 ? 11.414 26.469 13.352 1 98.56 237 VAL A CA 1
ATOM 1911 C C . VAL A 1 237 ? 10.648 27.562 14.086 1 98.56 237 VAL A C 1
ATOM 1913 O O . VAL A 1 237 ? 10.695 27.656 15.312 1 98.56 237 VAL A O 1
ATOM 1916 N N . THR A 1 238 ? 9.945 28.375 13.297 1 98.19 238 THR A N 1
ATOM 1917 C CA . THR A 1 238 ? 9.266 29.516 13.914 1 98.19 238 THR A CA 1
ATOM 1918 C C . THR A 1 238 ? 7.785 29.219 14.117 1 98.19 238 THR A C 1
ATOM 1920 O O . THR A 1 238 ? 7.137 29.828 14.969 1 98.19 238 THR A O 1
ATOM 1923 N N . ALA A 1 239 ? 7.254 28.281 13.242 1 98.25 239 ALA A N 1
ATOM 1924 C CA . ALA A 1 239 ? 5.848 27.953 13.438 1 98.25 239 ALA A CA 1
ATOM 1925 C C . ALA A 1 239 ? 5.453 26.719 12.625 1 98.25 239 ALA A C 1
ATOM 1927 O O . ALA A 1 239 ? 6.008 26.469 11.555 1 98.25 239 ALA A O 1
ATOM 1928 N N . ILE A 1 240 ? 4.566 25.938 13.133 1 98.5 240 ILE A N 1
ATOM 1929 C CA . ILE A 1 240 ? 3.713 25.047 12.375 1 98.5 240 ILE A CA 1
ATOM 1930 C C . ILE A 1 240 ? 2.344 25.688 12.156 1 98.5 240 ILE A C 1
ATOM 1932 O O . ILE A 1 240 ? 1.661 26.031 13.125 1 98.5 240 ILE A O 1
ATOM 1936 N N . VAL A 1 241 ? 1.973 25.812 10.867 1 97.25 241 VAL A N 1
ATOM 1937 C CA . VAL A 1 241 ? 0.765 26.578 10.594 1 97.25 241 VAL A CA 1
ATOM 1938 C C . VAL A 1 241 ? -0.283 25.688 9.938 1 97.25 241 VAL A C 1
ATOM 1940 O O . VAL A 1 241 ? -0.031 24.5 9.695 1 97.25 241 VAL A O 1
ATOM 1943 N N . ASP A 1 242 ? -1.467 26.141 9.773 1 95.5 242 ASP A N 1
ATOM 1944 C CA . ASP A 1 242 ? -2.59 25.531 9.07 1 95.5 242 ASP A CA 1
ATOM 1945 C C . ASP A 1 242 ? -3.092 24.297 9.812 1 95.5 242 ASP A C 1
ATOM 1947 O O . ASP A 1 242 ? -3.008 23.172 9.297 1 95.5 242 ASP A O 1
ATOM 1951 N N . TRP A 1 243 ? -3.723 24.531 10.945 1 97.06 243 TRP A N 1
ATOM 1952 C CA . TRP A 1 243 ? -4.211 23.484 11.828 1 97.06 243 TRP A CA 1
ATOM 1953 C C . TRP A 1 243 ? -5.672 23.156 11.531 1 97.06 243 TRP A C 1
ATOM 1955 O O . TRP A 1 243 ? -6.41 22.719 12.422 1 97.06 243 TRP A O 1
ATOM 1965 N N . GLU A 1 244 ? -6.078 23.375 10.32 1 95.44 244 GLU A N 1
ATOM 1966 C CA . GLU A 1 244 ? -7.488 23.219 9.969 1 95.44 244 GLU A CA 1
ATOM 1967 C C . GLU A 1 244 ? -7.922 21.766 10.031 1 95.44 244 GLU A C 1
ATOM 1969 O O . GLU A 1 244 ? -9.094 21.469 10.281 1 95.44 244 GLU A O 1
ATOM 1974 N N . THR A 1 245 ? -6.973 20.828 9.859 1 97 245 THR A N 1
ATOM 1975 C CA . THR A 1 245 ? -7.312 19.406 9.828 1 97 245 THR A CA 1
ATOM 1976 C C . THR A 1 245 ? -6.934 18.734 11.148 1 97 245 THR A C 1
ATOM 1978 O O . THR A 1 245 ? -7.016 17.5 11.266 1 97 245 THR A O 1
ATOM 1981 N N . ALA A 1 246 ? -6.57 19.5 12.078 1 97.19 246 ALA A N 1
ATOM 1982 C CA . ALA A 1 246 ? -6.098 18.953 13.344 1 97.19 246 ALA A CA 1
ATOM 1983 C C . ALA A 1 246 ? -7.23 18.25 14.102 1 97.19 246 ALA A C 1
ATOM 1985 O O . ALA A 1 246 ? -8.383 18.688 14.023 1 97.19 246 ALA A O 1
ATOM 1986 N N . GLY A 1 247 ? -6.898 17.234 14.789 1 96.81 247 GLY A N 1
ATOM 1987 C CA . GLY A 1 247 ? -7.836 16.5 15.609 1 96.81 247 GLY A CA 1
ATOM 1988 C C . GLY A 1 247 ? -7.227 15.266 16.25 1 96.81 247 GLY A C 1
ATOM 1989 O O . GLY A 1 247 ? -6.004 15.164 16.375 1 96.81 247 GLY A O 1
ATOM 1990 N N . TRP A 1 248 ? -8.109 14.508 16.781 1 97.12 248 TRP A N 1
ATOM 1991 C CA . TRP A 1 248 ? -7.695 13.266 17.422 1 97.12 248 TRP A CA 1
ATOM 1992 C C . TRP A 1 248 ? -7.855 12.086 16.469 1 97.12 248 TRP A C 1
ATOM 1994 O O . TRP A 1 248 ? -8.961 11.797 16 1 97.12 248 TRP A O 1
ATOM 2004 N N . TYR A 1 249 ? -6.719 11.492 16.141 1 97.38 249 TYR A N 1
ATOM 2005 C CA . TYR A 1 249 ? -6.617 10.406 15.164 1 97.38 249 TYR A CA 1
ATOM 2006 C C . TYR A 1 249 ? -5.816 9.242 15.727 1 97.38 249 TYR A C 1
ATOM 2008 O O . TYR A 1 249 ? -5.176 9.367 16.766 1 97.38 249 TYR A O 1
ATOM 2016 N N . PRO A 1 250 ? -5.934 8.078 15.039 1 96.88 250 PRO A N 1
ATOM 2017 C CA . PRO A 1 250 ? -4.973 7.039 15.414 1 96.88 250 PRO A CA 1
ATOM 2018 C C . PRO A 1 250 ? -3.521 7.484 15.25 1 96.88 250 PRO A C 1
ATOM 2020 O O . PRO A 1 250 ? -3.203 8.211 14.305 1 96.88 250 PRO A O 1
ATOM 2023 N N . GLU A 1 251 ? -2.699 6.984 16.078 1 96 251 GLU A N 1
ATOM 2024 C CA . GLU A 1 251 ? -1.303 7.398 16.188 1 96 251 GLU A CA 1
ATOM 2025 C C . GLU A 1 251 ? -0.607 7.34 14.828 1 96 251 GLU A C 1
ATOM 2027 O O . GLU A 1 251 ? 0.223 8.195 14.516 1 96 251 GLU A O 1
ATOM 2032 N N . TYR A 1 252 ? -0.993 6.391 13.984 1 98 252 TYR A N 1
ATOM 2033 C CA . TYR A 1 252 ? -0.292 6.176 12.727 1 98 252 TYR A CA 1
ATOM 2034 C C . TYR A 1 252 ? -0.661 7.246 11.703 1 98 252 TYR A C 1
ATOM 2036 O O . TYR A 1 252 ? 0.035 7.426 10.703 1 98 252 TYR A O 1
ATOM 2044 N N . TRP A 1 253 ? -1.659 7.973 11.906 1 98.44 253 TRP A N 1
ATOM 2045 C CA . TRP A 1 253 ? -2.297 8.797 10.883 1 98.44 253 TRP A CA 1
ATOM 2046 C C . TRP A 1 253 ? -1.362 9.914 10.43 1 98.44 253 TRP A C 1
ATOM 2048 O O . TRP A 1 253 ? -1.303 10.227 9.234 1 98.44 253 TRP A O 1
ATOM 2058 N N . GLU A 1 254 ? -0.645 10.516 11.383 1 98.31 254 GLU A N 1
ATOM 2059 C CA . GLU A 1 254 ? 0.202 11.648 11.023 1 98.31 254 GLU A CA 1
ATOM 2060 C C . GLU A 1 254 ? 1.226 11.258 9.961 1 98.31 254 GLU A C 1
ATOM 2062 O O . GLU A 1 254 ? 1.311 11.891 8.906 1 98.31 254 GLU A O 1
ATOM 2067 N N . TYR A 1 255 ? 1.915 10.172 10.188 1 98.44 255 TYR A N 1
ATOM 2068 C CA . TYR A 1 255 ? 2.91 9.703 9.234 1 98.44 255 TYR A CA 1
ATOM 2069 C C . TYR A 1 255 ? 2.242 9.156 7.973 1 98.44 255 TYR A C 1
ATOM 2071 O O . TYR A 1 255 ? 2.646 9.492 6.855 1 98.44 255 TYR A O 1
ATOM 2079 N N . ALA A 1 256 ? 1.218 8.352 8.133 1 98.5 256 ALA A N 1
ATOM 2080 C CA . ALA A 1 256 ? 0.6 7.633 7.02 1 98.5 256 ALA A CA 1
ATOM 2081 C C . ALA A 1 256 ? -0.078 8.602 6.051 1 98.5 256 ALA A C 1
ATOM 2083 O O . ALA A 1 256 ? -0.047 8.391 4.836 1 98.5 256 ALA A O 1
ATOM 2084 N N . SER A 1 257 ? -0.69 9.602 6.602 1 97.19 257 SER A N 1
ATOM 2085 C CA . SER A 1 257 ? -1.342 10.562 5.719 1 97.19 257 SER A CA 1
ATOM 2086 C C . SER A 1 257 ? -0.317 11.391 4.953 1 97.19 257 SER A C 1
ATOM 2088 O O . SER A 1 257 ? -0.543 11.75 3.795 1 97.19 257 SER A O 1
ATOM 2090 N N . SER A 1 258 ? 0.797 11.766 5.598 1 97.31 258 SER A N 1
ATOM 2091 C CA . SER A 1 258 ? 1.889 12.43 4.898 1 97.31 258 SER A CA 1
ATOM 2092 C C . SER A 1 258 ? 2.49 11.531 3.822 1 97.31 258 SER A C 1
ATOM 2094 O O . SER A 1 258 ? 2.764 11.977 2.709 1 97.31 258 SER A O 1
ATOM 2096 N N . PHE A 1 259 ? 2.633 10.273 4.141 1 98.25 259 PHE A N 1
ATOM 2097 C CA . PHE A 1 259 ? 3.201 9.266 3.25 1 98.25 259 PHE A CA 1
ATOM 2098 C C . PHE A 1 259 ? 2.428 9.211 1.938 1 98.25 259 PHE A C 1
ATOM 2100 O O . PHE A 1 259 ? 3.027 9.125 0.863 1 98.25 259 PHE A O 1
ATOM 2107 N N . ALA A 1 260 ? 1.162 9.242 2.021 1 96.06 260 ALA A N 1
ATOM 2108 C CA . ALA A 1 260 ? 0.282 9.125 0.861 1 96.06 260 ALA A CA 1
ATOM 2109 C C . ALA A 1 260 ? 0.487 10.297 -0.098 1 96.06 260 ALA A C 1
ATOM 2111 O O . ALA A 1 260 ? 0.146 10.203 -1.28 1 96.06 260 ALA A O 1
ATOM 2112 N N . LEU A 1 261 ? 1.11 11.359 0.397 1 94.5 261 LEU A N 1
ATOM 2113 C CA . LEU A 1 261 ? 1.225 12.562 -0.414 1 94.5 261 LEU A CA 1
ATOM 2114 C C . LEU A 1 261 ? 2.67 12.797 -0.837 1 94.5 261 LEU A C 1
ATOM 2116 O O . LEU A 1 261 ? 2.965 13.766 -1.547 1 94.5 261 LEU A O 1
ATOM 2120 N N . PHE A 1 262 ? 3.564 11.93 -0.396 1 96.19 262 PHE A N 1
ATOM 2121 C CA . PHE A 1 262 ? 4.957 12.078 -0.798 1 96.19 262 PHE A CA 1
ATOM 2122 C C . PHE A 1 262 ? 5.094 12.016 -2.314 1 96.19 262 PHE A C 1
ATOM 2124 O O . PHE A 1 262 ? 4.453 11.188 -2.967 1 96.19 262 PHE A O 1
ATOM 2131 N N . GLN A 1 263 ? 5.926 12.844 -2.916 1 93.44 263 GLN A N 1
ATOM 2132 C CA . GLN A 1 263 ? 6.176 12.875 -4.352 1 93.44 263 GLN A CA 1
ATOM 2133 C C . GLN A 1 263 ? 7.375 12 -4.719 1 93.44 263 GLN A C 1
ATOM 2135 O O . GLN A 1 263 ? 7.562 11.656 -5.887 1 93.44 263 GLN A O 1
ATOM 2140 N N . TRP A 1 264 ? 8.211 11.719 -3.748 1 95.62 264 TRP A N 1
ATOM 2141 C CA . TRP A 1 264 ? 9.375 10.852 -3.898 1 95.62 264 TRP A CA 1
ATOM 2142 C C . TRP A 1 264 ? 10.344 11.406 -4.934 1 95.62 264 TRP A C 1
ATOM 2144 O O . TRP A 1 264 ? 10.797 10.688 -5.824 1 95.62 264 TRP A O 1
ATOM 2154 N N . ILE A 1 265 ? 10.672 12.727 -4.832 1 95 265 ILE A N 1
ATOM 2155 C CA . ILE A 1 265 ? 11.523 13.391 -5.805 1 95 265 ILE A CA 1
ATOM 2156 C C . ILE A 1 265 ? 12.734 14 -5.098 1 95 265 ILE A C 1
ATOM 2158 O O . ILE A 1 265 ? 13.609 14.578 -5.742 1 95 265 ILE A O 1
ATOM 2162 N N . ASP A 1 266 ? 12.711 13.906 -3.805 1 95.81 266 ASP A N 1
ATOM 2163 C CA . ASP A 1 266 ? 13.812 14.43 -3.006 1 95.81 266 ASP A CA 1
ATOM 2164 C C . ASP A 1 266 ? 13.906 13.711 -1.662 1 95.81 266 ASP A C 1
ATOM 2166 O O . ASP A 1 266 ? 13.352 12.625 -1.495 1 95.81 266 ASP A O 1
ATOM 2170 N N . ASP A 1 267 ? 14.617 14.242 -0.656 1 97.06 267 ASP A N 1
ATOM 2171 C CA . ASP A 1 267 ? 14.93 13.523 0.577 1 97.06 267 ASP A CA 1
ATOM 2172 C C . ASP A 1 267 ? 13.883 13.797 1.654 1 97.06 267 ASP A C 1
ATOM 2174 O O . ASP A 1 267 ? 14.055 13.398 2.809 1 97.06 267 ASP A O 1
ATOM 2178 N N . TRP A 1 268 ? 12.805 14.43 1.273 1 97.25 268 TRP A N 1
ATOM 2179 C CA . TRP A 1 268 ? 11.812 14.805 2.271 1 97.25 268 TRP A CA 1
ATOM 2180 C C . TRP A 1 268 ? 11.156 13.578 2.891 1 97.25 268 TRP A C 1
ATOM 2182 O O . TRP A 1 268 ? 11.039 13.477 4.113 1 97.25 268 TRP A O 1
ATOM 2192 N N . PRO A 1 269 ? 10.781 12.562 2.066 1 97.88 269 PRO A N 1
ATOM 2193 C CA . PRO A 1 269 ? 10.18 11.375 2.686 1 97.88 269 PRO A CA 1
ATOM 2194 C C . PRO A 1 269 ? 11.094 10.742 3.736 1 97.88 269 PRO A C 1
ATOM 2196 O O . PRO A 1 269 ? 10.625 10.367 4.816 1 97.88 269 PRO A O 1
ATOM 2199 N N . GLU A 1 270 ? 12.344 10.68 3.441 1 97.88 270 GLU A N 1
ATOM 2200 C CA . GLU A 1 270 ? 13.297 10.141 4.406 1 97.88 270 GLU A CA 1
ATOM 2201 C C . GLU A 1 270 ? 13.445 11.055 5.613 1 97.88 270 GLU A C 1
ATOM 2203 O O . GLU A 1 270 ? 13.555 10.586 6.75 1 97.88 270 GLU A O 1
ATOM 2208 N N . SER A 1 271 ? 13.484 12.32 5.344 1 98.31 271 SER A N 1
ATOM 2209 C CA . SER A 1 271 ? 13.625 13.305 6.41 1 98.31 271 SER A CA 1
ATOM 2210 C C . SER A 1 271 ? 12.453 13.242 7.379 1 98.31 271 SER A C 1
ATOM 2212 O O . SER A 1 271 ? 12.633 13.414 8.586 1 98.31 271 SER A O 1
ATOM 2214 N N . MET A 1 272 ? 11.281 12.969 6.879 1 98.12 272 MET A N 1
ATOM 2215 C CA . MET A 1 272 ? 10.078 12.891 7.703 1 98.12 272 MET A CA 1
ATOM 2216 C C . MET A 1 272 ? 10.188 11.766 8.727 1 98.12 272 MET A C 1
ATOM 2218 O O . MET A 1 272 ? 9.586 11.836 9.797 1 98.12 272 MET A O 1
ATOM 2222 N N . GLU A 1 273 ? 10.969 10.773 8.445 1 98.5 273 GLU A N 1
ATOM 2223 C CA . GLU A 1 273 ? 11.141 9.648 9.359 1 98.5 273 GLU A CA 1
ATOM 2224 C C . GLU A 1 273 ? 11.961 10.047 10.586 1 98.5 273 GLU A C 1
ATOM 2226 O O . GLU A 1 273 ? 11.977 9.336 11.586 1 98.5 273 GLU A O 1
ATOM 2231 N N . LYS A 1 274 ? 12.711 11.125 10.484 1 98.38 274 LYS A N 1
ATOM 2232 C CA . LYS A 1 274 ? 13.445 11.672 11.617 1 98.38 274 LYS A CA 1
ATOM 2233 C C . LYS A 1 274 ? 12.539 12.516 12.508 1 98.38 274 LYS A C 1
ATOM 2235 O O . LYS A 1 274 ? 12.883 12.828 13.648 1 98.38 274 LYS A O 1
ATOM 2240 N N . VAL A 1 275 ? 11.391 12.883 11.977 1 98.62 275 VAL A N 1
ATOM 2241 C CA . VAL A 1 275 ? 10.43 13.727 12.688 1 98.62 275 VAL A CA 1
ATOM 2242 C C . VAL A 1 275 ? 9.367 12.852 13.352 1 98.62 275 VAL A C 1
ATOM 2244 O O . VAL A 1 275 ? 9.039 13.047 14.523 1 98.62 275 VAL A O 1
ATOM 2247 N N . LEU A 1 276 ? 8.82 11.914 12.578 1 98.38 276 LEU A N 1
ATOM 2248 C CA . LEU A 1 276 ? 7.777 11 13.023 1 98.38 276 LEU A CA 1
ATOM 2249 C C . LEU A 1 276 ? 8.242 9.547 12.93 1 98.38 276 LEU A C 1
ATOM 2251 O O . LEU A 1 276 ? 8.93 9.172 11.969 1 98.38 276 LEU A O 1
ATOM 2255 N N . ASP A 1 277 ? 7.805 8.711 13.93 1 97.25 277 ASP A N 1
ATOM 2256 C CA . ASP A 1 277 ? 8.094 7.281 13.812 1 97.25 277 ASP A CA 1
ATOM 2257 C C . ASP A 1 277 ? 7.383 6.672 12.609 1 97.25 277 ASP A C 1
ATOM 2259 O O . ASP A 1 277 ? 6.156 6.77 12.492 1 97.25 277 ASP A O 1
ATOM 2263 N N . PRO A 1 278 ? 8.133 6.039 11.773 1 98.19 278 PRO A N 1
ATOM 2264 C CA . PRO A 1 278 ? 7.496 5.473 10.578 1 98.19 278 PRO A CA 1
ATOM 2265 C C . PRO A 1 278 ? 6.602 4.277 10.891 1 98.19 278 PRO A C 1
ATOM 2267 O O . PRO A 1 278 ? 6.836 3.568 11.875 1 98.19 278 PRO A O 1
ATOM 2270 N N . CYS A 1 279 ? 5.586 4.062 10.164 1 98.19 279 CYS A N 1
ATOM 2271 C CA . CYS A 1 279 ? 4.691 2.912 10.18 1 98.19 279 CYS A CA 1
ATOM 2272 C C . CYS A 1 279 ? 4.41 2.418 8.766 1 98.19 279 CYS A C 1
ATOM 2274 O O . CYS A 1 279 ? 3.299 2.572 8.258 1 98.19 279 CYS A O 1
ATOM 2276 N N . PRO A 1 280 ? 5.371 1.768 8.18 1 98.44 280 PRO A N 1
ATOM 2277 C CA . PRO A 1 280 ? 5.332 1.458 6.75 1 98.44 280 PRO A CA 1
ATOM 2278 C C . PRO A 1 280 ? 4.109 0.626 6.359 1 98.44 280 PRO A C 1
ATOM 2280 O O . PRO A 1 280 ? 3.539 0.825 5.285 1 98.44 280 PRO A O 1
ATOM 2283 N N . LEU A 1 281 ? 3.709 -0.307 7.219 1 98.5 281 LEU A N 1
ATOM 2284 C CA . LEU A 1 281 ? 2.576 -1.171 6.902 1 98.5 281 LEU A CA 1
ATOM 2285 C C . LEU A 1 281 ? 1.276 -0.375 6.875 1 98.5 281 LEU A C 1
ATOM 2287 O O . LEU A 1 281 ? 0.541 -0.414 5.887 1 98.5 281 LEU A O 1
ATOM 2291 N N . GLU A 1 282 ? 1.027 0.414 7.922 1 98.62 282 GLU A N 1
ATOM 2292 C CA . GLU A 1 282 ? -0.165 1.255 7.973 1 98.62 282 GLU A CA 1
ATOM 2293 C C . GLU A 1 282 ? -0.155 2.295 6.855 1 98.62 282 GLU A C 1
ATOM 2295 O O . GLU A 1 282 ? -1.19 2.568 6.242 1 98.62 282 GLU A O 1
ATOM 2300 N N . ALA A 1 283 ? 1.027 2.84 6.605 1 98.75 283 ALA A N 1
ATOM 2301 C CA . ALA A 1 283 ? 1.169 3.877 5.586 1 98.75 283 ALA A CA 1
ATOM 2302 C C . ALA A 1 283 ? 0.846 3.332 4.199 1 98.75 283 ALA A C 1
ATOM 2304 O O . ALA A 1 283 ? 0.159 3.986 3.41 1 98.75 283 ALA A O 1
ATOM 2305 N N . ALA A 1 284 ? 1.307 2.133 3.918 1 98.69 284 ALA A N 1
ATOM 2306 C CA . ALA A 1 284 ? 1.042 1.523 2.617 1 98.69 284 ALA A CA 1
ATOM 2307 C C . ALA A 1 284 ? -0.449 1.262 2.428 1 98.69 284 ALA A C 1
ATOM 2309 O O . ALA A 1 284 ? -0.997 1.503 1.349 1 98.69 284 ALA A O 1
ATOM 2310 N N . LEU A 1 285 ? -1.047 0.719 3.459 1 98.69 285 LEU A N 1
ATOM 2311 C CA . LEU A 1 285 ? -2.477 0.436 3.371 1 98.69 285 LEU A CA 1
ATOM 2312 C C . LEU A 1 285 ? -3.275 1.726 3.219 1 98.69 285 LEU A C 1
ATOM 2314 O O . LEU A 1 285 ? -4.199 1.796 2.402 1 98.69 285 LEU A O 1
ATOM 2318 N N . LEU A 1 286 ? -2.906 2.775 3.955 1 98.44 286 LEU A N 1
ATOM 2319 C CA . LEU A 1 286 ? -3.602 4.051 3.826 1 98.44 286 LEU A CA 1
ATOM 2320 C C . LEU A 1 286 ? -3.348 4.672 2.457 1 98.44 286 LEU A C 1
ATOM 2322 O O . LEU A 1 286 ? -4.219 5.352 1.908 1 98.44 286 LEU A O 1
ATOM 2326 N N . ASN A 1 287 ? -2.152 4.453 1.945 1 98.19 287 ASN A N 1
ATOM 2327 C CA . ASN A 1 287 ? -1.872 4.922 0.592 1 98.19 287 ASN A CA 1
ATOM 2328 C C . ASN A 1 287 ? -2.832 4.312 -0.424 1 98.19 287 ASN A C 1
ATOM 2330 O O . ASN A 1 287 ? -3.238 4.977 -1.379 1 98.19 287 ASN A O 1
ATOM 2334 N N . MET A 1 288 ? -3.191 3.049 -0.238 1 97.62 288 MET A N 1
ATOM 2335 C CA . MET A 1 288 ? -4.18 2.412 -1.104 1 97.62 288 MET A CA 1
ATOM 2336 C C . MET A 1 288 ? -5.539 3.094 -0.97 1 97.62 288 MET A C 1
ATOM 2338 O O . MET A 1 288 ? -6.219 3.33 -1.97 1 97.62 288 MET A O 1
ATOM 2342 N N . VAL A 1 289 ? -5.898 3.438 0.243 1 98.19 289 VAL A N 1
ATOM 2343 C CA . VAL A 1 289 ? -7.148 4.145 0.503 1 98.19 289 VAL A CA 1
ATOM 2344 C C . VAL A 1 289 ? -7.125 5.504 -0.188 1 98.19 289 VAL A C 1
ATOM 2346 O O . VAL A 1 289 ? -8.102 5.891 -0.843 1 98.19 289 VAL A O 1
ATOM 2349 N N . HIS A 1 290 ? -5.992 6.203 -0.069 1 97.75 290 HIS A N 1
ATOM 2350 C CA . HIS A 1 290 ? -5.828 7.512 -0.688 1 97.75 290 HIS A CA 1
ATOM 2351 C C . HIS A 1 290 ? -6.047 7.438 -2.195 1 97.75 290 HIS A C 1
ATOM 2353 O O . HIS A 1 290 ? -6.77 8.258 -2.762 1 97.75 290 HIS A O 1
ATOM 2359 N N . LYS A 1 291 ? -5.465 6.461 -2.799 1 95.88 291 LYS A N 1
ATOM 2360 C CA . LYS A 1 291 ? -5.582 6.328 -4.246 1 95.88 291 LYS A CA 1
ATOM 2361 C C . LYS A 1 291 ? -7.02 6.031 -4.66 1 95.88 291 LYS A C 1
ATOM 2363 O O . LYS A 1 291 ? -7.488 6.52 -5.688 1 95.88 291 LYS A O 1
ATOM 2368 N N . ASP A 1 292 ? -7.68 5.25 -3.844 1 96.19 292 ASP A N 1
ATOM 2369 C CA . ASP A 1 292 ? -9.062 4.891 -4.133 1 96.19 292 ASP A CA 1
ATOM 2370 C C . ASP A 1 292 ? -9.992 6.098 -3.979 1 96.19 292 ASP A C 1
ATOM 2372 O O . ASP A 1 292 ? -10.906 6.289 -4.777 1 96.19 292 ASP A O 1
ATOM 2376 N N . LEU A 1 293 ? -9.703 6.918 -2.984 1 95.81 293 LEU A N 1
ATOM 2377 C CA . LEU A 1 293 ? -10.586 8.031 -2.668 1 95.81 293 LEU A CA 1
ATOM 2378 C C . LEU A 1 293 ? -10.32 9.219 -3.588 1 95.81 293 LEU A C 1
ATOM 2380 O O . LEU A 1 293 ? -11.234 9.977 -3.906 1 95.81 293 LEU A O 1
ATOM 2384 N N . GLU A 1 294 ? -9.086 9.336 -4.062 1 91 294 GLU A N 1
ATOM 2385 C CA . GLU A 1 294 ? -8.711 10.555 -4.781 1 91 294 GLU A CA 1
ATOM 2386 C C . GLU A 1 294 ? -8.688 10.32 -6.289 1 91 294 GLU A C 1
ATOM 2388 O O . GLU A 1 294 ? -8.688 11.273 -7.066 1 91 294 GLU A O 1
ATOM 2393 N N . PHE A 1 295 ? -8.648 9.031 -6.77 1 81.31 295 PHE A N 1
ATOM 2394 C CA . PHE A 1 295 ? -8.531 8.773 -8.203 1 81.31 295 PHE A CA 1
ATOM 2395 C C . PHE A 1 295 ? -9.539 7.715 -8.641 1 81.31 295 PHE A C 1
ATOM 2397 O O . PHE A 1 295 ? -10.07 7.777 -9.75 1 81.31 295 PHE A O 1
ATOM 2404 N N . MET B 1 1 ? 12.938 -32.062 -4.871 1 65.19 1 MET B N 1
ATOM 2405 C CA . MET B 1 1 ? 14.273 -32.531 -5.184 1 65.19 1 MET B CA 1
ATOM 2406 C C . MET B 1 1 ? 14.625 -32.281 -6.645 1 65.19 1 MET B C 1
ATOM 2408 O O . MET B 1 1 ? 13.773 -32.375 -7.523 1 65.19 1 MET B O 1
ATOM 2412 N N . ALA B 1 2 ? 15.664 -31.656 -6.914 1 81.5 2 ALA B N 1
ATOM 2413 C CA . ALA B 1 2 ? 16.203 -31.406 -8.25 1 81.5 2 ALA B CA 1
ATOM 2414 C C . ALA B 1 2 ? 16.641 -32.719 -8.922 1 81.5 2 ALA B C 1
ATOM 2416 O O . ALA B 1 2 ? 17.172 -33.594 -8.266 1 81.5 2 ALA B O 1
ATOM 2417 N N . VAL B 1 3 ? 16.203 -32.938 -10.125 1 88.25 3 VAL B N 1
ATOM 2418 C CA . VAL B 1 3 ? 16.578 -34.125 -10.867 1 88.25 3 VAL B CA 1
ATOM 2419 C C . VAL B 1 3 ? 17.578 -33.781 -11.969 1 88.25 3 VAL B C 1
ATOM 2421 O O . VAL B 1 3 ? 17.484 -32.688 -12.562 1 88.25 3 VAL B O 1
ATOM 2424 N N . PRO B 1 4 ? 18.484 -34.656 -12.211 1 92.38 4 PRO B N 1
ATOM 2425 C CA . PRO B 1 4 ? 19.391 -34.438 -13.336 1 92.38 4 PRO B CA 1
ATOM 2426 C C . PRO B 1 4 ? 18.688 -34.531 -14.688 1 92.38 4 PRO B C 1
ATOM 2428 O O . PRO B 1 4 ? 17.719 -35.281 -14.828 1 92.38 4 PRO B O 1
ATOM 2431 N N . LEU B 1 5 ? 19.203 -33.844 -15.703 1 93.81 5 LEU B N 1
ATOM 2432 C CA . LEU B 1 5 ? 18.688 -33.906 -17.062 1 93.81 5 LEU B CA 1
ATOM 2433 C C . LEU B 1 5 ? 19.531 -34.844 -17.922 1 93.81 5 LEU B C 1
ATOM 2435 O O . LEU B 1 5 ? 20.734 -34.938 -17.734 1 93.81 5 LEU B O 1
ATOM 2439 N N . PRO B 1 6 ? 19.094 -35.594 -18.844 1 96.62 6 PRO B N 1
ATOM 2440 C CA . PRO B 1 6 ? 17.672 -35.594 -19.188 1 96.62 6 PRO B CA 1
ATOM 2441 C C . PRO B 1 6 ? 16.844 -36.438 -18.203 1 96.62 6 PRO B C 1
ATOM 2443 O O . PRO B 1 6 ? 17.312 -37.469 -17.703 1 96.62 6 PRO B O 1
ATOM 2446 N N . TYR B 1 7 ? 15.734 -36.031 -17.875 1 97.12 7 TYR B N 1
ATOM 2447 C CA . TYR B 1 7 ? 14.773 -36.75 -17.062 1 97.12 7 TYR B CA 1
ATOM 2448 C C . TYR B 1 7 ? 13.688 -37.375 -17.938 1 97.12 7 TYR B C 1
ATOM 2450 O O . TYR B 1 7 ? 13.078 -36.719 -18.766 1 97.12 7 TYR B O 1
ATOM 2458 N N . HIS B 1 8 ? 13.414 -38.688 -17.781 1 96.56 8 HIS B N 1
ATOM 2459 C CA . HIS B 1 8 ? 12.336 -39.406 -18.438 1 96.56 8 HIS B CA 1
ATOM 2460 C C . HIS B 1 8 ? 11.609 -40.344 -17.469 1 96.56 8 HIS B C 1
ATOM 2462 O O . HIS B 1 8 ? 12.25 -41.125 -16.766 1 96.56 8 HIS B O 1
ATOM 2468 N N . ARG B 1 9 ? 10.375 -40.156 -17.547 1 96 9 ARG B N 1
ATOM 2469 C CA . ARG B 1 9 ? 9.578 -41.094 -16.766 1 96 9 ARG B CA 1
ATOM 2470 C C . ARG B 1 9 ? 9.633 -42.5 -17.359 1 96 9 ARG B C 1
ATOM 2472 O O . ARG B 1 9 ? 9.844 -42.656 -18.562 1 96 9 ARG B O 1
ATOM 2479 N N . GLU B 1 10 ? 9.422 -43.469 -16.453 1 94.94 10 GLU B N 1
ATOM 2480 C CA . GLU B 1 10 ? 9.422 -44.844 -16.938 1 94.94 10 GLU B CA 1
ATOM 2481 C C . GLU B 1 10 ? 8.312 -45.094 -17.953 1 94.94 10 GLU B C 1
ATOM 2483 O O . GLU B 1 10 ? 7.207 -44.562 -17.812 1 94.94 10 GLU B O 1
ATOM 2488 N N . PRO B 1 11 ? 8.609 -45.875 -18.969 1 93.5 11 PRO B N 1
ATOM 2489 C CA . PRO B 1 11 ? 7.652 -46.094 -20.062 1 93.5 11 PRO B CA 1
ATOM 2490 C C . PRO B 1 11 ? 6.297 -46.594 -19.578 1 93.5 11 PRO B C 1
ATOM 2492 O O . PRO B 1 11 ? 5.262 -46.25 -20.141 1 93.5 11 PRO B O 1
ATOM 2495 N N . ASP B 1 12 ? 6.27 -47.344 -18.562 1 94.81 12 ASP B N 1
ATOM 2496 C CA . ASP B 1 12 ? 5.023 -47.938 -18.078 1 94.81 12 ASP B CA 1
ATOM 2497 C C . ASP B 1 12 ? 4.176 -46.906 -17.344 1 94.81 12 ASP B C 1
ATOM 2499 O O . ASP B 1 12 ? 2.994 -47.156 -17.078 1 94.81 12 ASP B O 1
ATOM 2503 N N . GLU B 1 13 ? 4.758 -45.781 -17.125 1 95.38 13 GLU B N 1
ATOM 2504 C CA . GLU B 1 13 ? 4.039 -44.688 -16.438 1 95.38 13 GLU B CA 1
ATOM 2505 C C . GLU B 1 13 ? 3.531 -43.656 -17.422 1 95.38 13 GLU B C 1
ATOM 2507 O O . GLU B 1 13 ? 2.873 -42.688 -17.016 1 95.38 13 GLU B O 1
ATOM 2512 N N . LEU B 1 14 ? 3.91 -43.812 -18.656 1 97 14 LEU B N 1
ATOM 2513 C CA . LEU B 1 14 ? 3.494 -42.875 -19.688 1 97 14 LEU B CA 1
ATOM 2514 C C . LEU B 1 14 ? 2.121 -43.25 -20.234 1 97 14 LEU B C 1
ATOM 2516 O O . LEU B 1 14 ? 1.818 -44.406 -20.422 1 97 14 LEU B O 1
ATOM 2520 N N . PRO B 1 15 ? 1.32 -42.281 -20.422 1 95.62 15 PRO B N 1
ATOM 2521 C CA . PRO B 1 15 ? 0.016 -42.594 -21.031 1 95.62 15 PRO B CA 1
ATOM 2522 C C . PRO B 1 15 ? 0.119 -43 -22.5 1 95.62 15 PRO B C 1
ATOM 2524 O O . PRO B 1 15 ? -0.808 -43.594 -23.031 1 95.62 15 PRO B O 1
ATOM 2527 N N . ALA B 1 16 ? 1.101 -42.625 -23.25 1 95.75 16 ALA B N 1
ATOM 2528 C CA . ALA B 1 16 ? 1.464 -42.906 -24.625 1 95.75 16 ALA B CA 1
ATOM 2529 C C . ALA B 1 16 ? 2.959 -42.688 -24.859 1 95.75 16 ALA B C 1
ATOM 2531 O O . ALA B 1 16 ? 3.652 -42.125 -24 1 95.75 16 ALA B O 1
ATOM 2532 N N . PRO B 1 17 ? 3.439 -43.219 -26 1 95.31 17 PRO B N 1
ATOM 2533 C CA . PRO B 1 17 ? 4.852 -42.938 -26.266 1 95.31 17 PRO B CA 1
ATOM 2534 C C . PRO B 1 17 ? 5.16 -41.438 -26.281 1 95.31 17 PRO B C 1
ATOM 2536 O O . PRO B 1 17 ? 4.34 -40.656 -26.75 1 95.31 17 PRO B O 1
ATOM 2539 N N . LEU B 1 18 ? 6.312 -41.094 -25.703 1 96.81 18 LEU B N 1
ATOM 2540 C CA . LEU B 1 18 ? 6.719 -39.688 -25.703 1 96.81 18 LEU B CA 1
ATOM 2541 C C . LEU B 1 18 ? 6.746 -39.125 -27.125 1 96.81 18 LEU B C 1
ATOM 2543 O O . LEU B 1 18 ? 7.117 -39.844 -28.062 1 96.81 18 LEU B O 1
ATOM 2547 N N . PRO B 1 19 ? 6.348 -37.938 -27.281 1 96.06 19 PRO B N 1
ATOM 2548 C CA . PRO B 1 19 ? 6.445 -37.344 -28.625 1 96.06 19 PRO B CA 1
ATOM 2549 C C . PRO B 1 19 ? 7.887 -37.188 -29.109 1 96.06 19 PRO B C 1
ATOM 2551 O O . PRO B 1 19 ? 8.789 -36.969 -28.297 1 96.06 19 PRO B O 1
ATOM 2554 N N . SER B 1 20 ? 8.039 -37.344 -30.438 1 95.69 20 SER B N 1
ATOM 2555 C CA . SER B 1 20 ? 9.352 -37.094 -31.031 1 95.69 20 SER B CA 1
ATOM 2556 C C . SER B 1 20 ? 9.633 -35.594 -31.125 1 95.69 20 SER B C 1
ATOM 2558 O O . SER B 1 20 ? 8.719 -34.781 -31 1 95.69 20 SER B O 1
ATOM 2560 N N . GLN B 1 21 ? 10.922 -35.312 -31.328 1 95.25 21 GLN B N 1
ATOM 2561 C CA . GLN B 1 21 ? 11.32 -33.938 -31.5 1 95.25 21 GLN B CA 1
ATOM 2562 C C . GLN B 1 21 ? 10.578 -33.281 -32.656 1 95.25 21 GLN B C 1
ATOM 2564 O O . GLN B 1 21 ? 10.125 -32.125 -32.562 1 95.25 21 GLN B O 1
ATOM 2569 N N . HIS B 1 22 ? 10.469 -34 -33.719 1 94.38 22 HIS B N 1
ATOM 2570 C CA . HIS B 1 22 ? 9.781 -33.5 -34.906 1 94.38 22 HIS B CA 1
ATOM 2571 C C . HIS B 1 22 ? 8.305 -33.25 -34.625 1 94.38 22 HIS B C 1
ATOM 2573 O O . HIS B 1 22 ? 7.75 -32.25 -35.062 1 94.38 22 HIS B O 1
ATOM 2579 N N . GLU B 1 23 ? 7.656 -34.125 -33.906 1 95.12 23 GLU B N 1
ATOM 2580 C CA . GLU B 1 23 ? 6.25 -34 -33.531 1 95.12 23 GLU B CA 1
ATOM 2581 C C . GLU B 1 23 ? 6.027 -32.719 -32.688 1 95.12 23 GLU B C 1
ATOM 2583 O O . GLU B 1 23 ? 5.047 -32 -32.906 1 95.12 23 GLU B O 1
ATOM 2588 N N . ILE B 1 24 ? 6.926 -32.438 -31.781 1 94.38 24 ILE B N 1
ATOM 2589 C CA . ILE B 1 24 ? 6.82 -31.297 -30.891 1 94.38 24 ILE B CA 1
ATOM 2590 C C . ILE B 1 24 ? 6.984 -30.016 -31.688 1 94.38 24 ILE B C 1
ATOM 2592 O O . ILE B 1 24 ? 6.152 -29.109 -31.594 1 94.38 24 ILE B O 1
ATOM 2596 N N . GLU B 1 25 ? 7.922 -29.938 -32.531 1 90.06 25 GLU B N 1
ATOM 2597 C CA . GLU B 1 25 ? 8.297 -28.688 -33.219 1 90.06 25 GLU B CA 1
ATOM 2598 C C . GLU B 1 25 ? 7.309 -28.344 -34.312 1 90.06 25 GLU B C 1
ATOM 2600 O O . GLU B 1 25 ? 7.199 -27.188 -34.719 1 90.06 25 GLU B O 1
ATOM 2605 N N . THR B 1 26 ? 6.551 -29.375 -34.812 1 90.88 26 THR B N 1
ATOM 2606 C CA . THR B 1 26 ? 5.621 -29.125 -35.906 1 90.88 26 THR B CA 1
ATOM 2607 C C . THR B 1 26 ? 4.18 -29.125 -35.406 1 90.88 26 THR B C 1
ATOM 2609 O O . THR B 1 26 ? 3.242 -28.984 -36.188 1 90.88 26 THR B O 1
ATOM 2612 N N . ALA B 1 27 ? 4.066 -29.266 -34.094 1 89.5 27 ALA B N 1
ATOM 2613 C CA . ALA B 1 27 ? 2.719 -29.297 -33.531 1 89.5 27 ALA B CA 1
ATOM 2614 C C . ALA B 1 27 ? 1.981 -27.984 -33.812 1 89.5 27 ALA B C 1
ATOM 2616 O O . ALA B 1 27 ? 2.57 -26.906 -33.75 1 89.5 27 ALA B O 1
ATOM 2617 N N . THR B 1 28 ? 0.672 -28.031 -34.125 1 81.31 28 THR B N 1
ATOM 2618 C CA . THR B 1 28 ? -0.105 -26.844 -34.5 1 81.31 28 THR B CA 1
ATOM 2619 C C . THR B 1 28 ? -1.068 -26.453 -33.375 1 81.31 28 THR B C 1
ATOM 2621 O O . THR B 1 28 ? -1.541 -25.328 -33.312 1 81.31 28 THR B O 1
ATOM 2624 N N . ASP B 1 29 ? -1.417 -27.422 -32.562 1 83.25 29 ASP B N 1
ATOM 2625 C CA . ASP B 1 29 ? -2.305 -27.125 -31.438 1 83.25 29 ASP B CA 1
ATOM 2626 C C . ASP B 1 29 ? -1.545 -26.438 -30.297 1 83.25 29 ASP B C 1
ATOM 2628 O O . ASP B 1 29 ? -0.867 -27.109 -29.516 1 83.25 29 ASP B O 1
ATOM 2632 N N . ALA B 1 30 ? -1.689 -25.125 -30.266 1 74.62 30 ALA B N 1
ATOM 2633 C CA . ALA B 1 30 ? -0.977 -24.359 -29.25 1 74.62 30 ALA B CA 1
ATOM 2634 C C . ALA B 1 30 ? -1.929 -23.875 -28.156 1 74.62 30 ALA B C 1
ATOM 2636 O O . ALA B 1 30 ? -3.072 -23.5 -28.438 1 74.62 30 ALA B O 1
ATOM 2637 N N . LEU B 1 31 ? -1.527 -24.094 -26.938 1 75.69 31 LEU B N 1
ATOM 2638 C CA . LEU B 1 31 ? -2.273 -23.547 -25.812 1 75.69 31 LEU B CA 1
ATOM 2639 C C . LEU B 1 31 ? -1.892 -22.094 -25.578 1 75.69 31 LEU B C 1
ATOM 2641 O O . LEU B 1 31 ? -0.777 -21.672 -25.906 1 75.69 31 LEU B O 1
ATOM 2645 N N . PRO B 1 32 ? -2.926 -21.328 -25.172 1 62.53 32 PRO B N 1
ATOM 2646 C CA . PRO B 1 32 ? -2.688 -19.891 -24.969 1 62.53 32 PRO B CA 1
ATOM 2647 C C . PRO B 1 32 ? -1.487 -19.609 -24.078 1 62.53 32 PRO B C 1
ATOM 2649 O O . PRO B 1 32 ? -1.251 -20.344 -23.109 1 62.53 32 PRO B O 1
ATOM 2652 N N . THR B 1 33 ? -0.62 -18.859 -24.594 1 62.72 33 THR B N 1
ATOM 2653 C CA . THR B 1 33 ? 0.504 -18.375 -23.812 1 62.72 33 THR B CA 1
ATOM 2654 C C . THR B 1 33 ? 0.63 -16.859 -23.938 1 62.72 33 THR B C 1
ATOM 2656 O O . THR B 1 33 ? 0.228 -16.281 -24.953 1 62.72 33 THR B O 1
ATOM 2659 N N . ILE B 1 34 ? 0.84 -16.203 -22.766 1 53.06 34 ILE B N 1
ATOM 2660 C CA . ILE B 1 34 ? 1.023 -14.75 -22.797 1 53.06 34 ILE B CA 1
ATOM 2661 C C . ILE B 1 34 ? 2.381 -14.414 -23.406 1 53.06 34 ILE B C 1
ATOM 2663 O O . ILE B 1 34 ? 2.643 -13.258 -23.75 1 53.06 34 ILE B O 1
ATOM 2667 N N . ARG B 1 35 ? 3.047 -15.461 -23.609 1 56 35 ARG B N 1
ATOM 2668 C CA . ARG B 1 35 ? 4.398 -15.211 -24.109 1 56 35 ARG B CA 1
ATOM 2669 C C . ARG B 1 35 ? 4.422 -15.141 -25.625 1 56 35 ARG B C 1
ATOM 2671 O O . ARG B 1 35 ? 3.67 -15.852 -26.297 1 56 35 ARG B O 1
ATOM 2678 N N . ASN B 1 36 ? 5.109 -14.102 -26.047 1 52.31 36 ASN B N 1
ATOM 2679 C CA . ASN B 1 36 ? 5.406 -14.023 -27.469 1 52.31 36 ASN B CA 1
ATOM 2680 C C . ASN B 1 36 ? 6.117 -15.281 -27.969 1 52.31 36 ASN B C 1
ATOM 2682 O O . ASN B 1 36 ? 7.203 -15.609 -27.484 1 52.31 36 ASN B O 1
ATOM 2686 N N . PRO B 1 37 ? 5.477 -15.961 -28.812 1 55.62 37 PRO B N 1
ATOM 2687 C CA . PRO B 1 37 ? 6.059 -17.219 -29.281 1 55.62 37 PRO B CA 1
ATOM 2688 C C . PRO B 1 37 ? 7.477 -17.031 -29.828 1 55.62 37 PRO B C 1
ATOM 2690 O O . PRO B 1 37 ? 8.289 -17.953 -29.766 1 55.62 37 PRO B O 1
ATOM 2693 N N . ASP B 1 38 ? 7.652 -15.859 -30.422 1 52.97 38 ASP B N 1
ATOM 2694 C CA . ASP B 1 38 ? 8.969 -15.641 -31.016 1 52.97 38 ASP B CA 1
ATOM 2695 C C . ASP B 1 38 ? 10.039 -15.508 -29.938 1 52.97 38 ASP B C 1
ATOM 2697 O O . ASP B 1 38 ? 11.219 -15.781 -30.203 1 52.97 38 ASP B O 1
ATOM 2701 N N . TYR B 1 39 ? 9.617 -15.07 -28.797 1 54.47 39 TYR B N 1
ATOM 2702 C CA . TYR B 1 39 ? 10.648 -14.742 -27.812 1 54.47 39 TYR B CA 1
ATOM 2703 C C . TYR B 1 39 ? 10.492 -15.594 -26.547 1 54.47 39 TYR B C 1
ATOM 2705 O O . TYR B 1 39 ? 11.461 -15.82 -25.828 1 54.47 39 TYR B O 1
ATOM 2713 N N . GLY B 1 40 ? 9.352 -16.062 -26.297 1 59.84 40 GLY B N 1
ATOM 2714 C CA . GLY B 1 40 ? 9.117 -16.406 -24.906 1 59.84 40 GLY B CA 1
ATOM 2715 C C . GLY B 1 40 ? 8.766 -17.875 -24.703 1 59.84 40 GLY B C 1
ATOM 2716 O O . GLY B 1 40 ? 8.422 -18.281 -23.578 1 59.84 40 GLY B O 1
ATOM 2717 N N . GLY B 1 41 ? 8.891 -18.766 -25.703 1 75.38 41 GLY B N 1
ATOM 2718 C CA . GLY B 1 41 ? 8.547 -20.172 -25.484 1 75.38 41 GLY B CA 1
ATOM 2719 C C . GLY B 1 41 ? 7.191 -20.547 -26.047 1 75.38 41 GLY B C 1
ATOM 2720 O O . GLY B 1 41 ? 6.426 -19.688 -26.469 1 75.38 41 GLY B O 1
ATOM 2721 N N . ARG B 1 42 ? 7.055 -21.828 -26.359 1 84.44 42 ARG B N 1
ATOM 2722 C CA . ARG B 1 42 ? 5.832 -22.375 -26.938 1 84.44 42 ARG B CA 1
ATOM 2723 C C . ARG B 1 42 ? 5.242 -23.453 -26.031 1 84.44 42 ARG B C 1
ATOM 2725 O O . ARG B 1 42 ? 5.977 -24.156 -25.328 1 84.44 42 ARG B O 1
ATOM 2732 N N . ILE B 1 43 ? 3.98 -23.453 -26 1 91.69 43 ILE B N 1
ATOM 2733 C CA . ILE B 1 43 ? 3.244 -24.531 -25.328 1 91.69 43 ILE B CA 1
ATOM 2734 C C . ILE B 1 43 ? 2.328 -25.234 -26.328 1 91.69 43 ILE B C 1
ATOM 2736 O O . ILE B 1 43 ? 1.437 -24.609 -26.906 1 91.69 43 ILE B O 1
ATOM 2740 N N . VAL B 1 44 ? 2.541 -26.516 -26.531 1 93.5 44 VAL B N 1
ATOM 2741 C CA . VAL B 1 44 ? 1.772 -27.219 -27.562 1 93.5 44 VAL B CA 1
ATOM 2742 C C . VAL B 1 44 ? 1.096 -28.453 -26.953 1 93.5 44 VAL B C 1
ATOM 2744 O O . VAL B 1 44 ? 1.608 -29.031 -25.984 1 93.5 44 VAL B O 1
ATOM 2747 N N . LEU B 1 45 ? -0.024 -28.719 -27.438 1 94.31 45 LEU B N 1
ATOM 2748 C CA . LEU B 1 45 ? -0.757 -29.938 -27.094 1 94.31 45 LEU B CA 1
ATOM 2749 C C . LEU B 1 45 ? -0.524 -31.031 -28.141 1 94.31 45 LEU B C 1
ATOM 2751 O O . LEU B 1 45 ? -0.662 -30.781 -29.344 1 94.31 45 LEU B O 1
ATOM 2755 N N . ILE B 1 46 ? -0.114 -32.188 -27.672 1 94.94 46 ILE B N 1
ATOM 2756 C CA . ILE B 1 46 ? 0.181 -33.312 -28.578 1 94.94 46 ILE B CA 1
ATOM 2757 C C . ILE B 1 46 ? -0.71 -34.5 -28.234 1 94.94 46 ILE B C 1
ATOM 2759 O O . ILE B 1 46 ? -0.733 -34.969 -27.094 1 94.94 46 ILE B O 1
ATOM 2763 N N . ARG B 1 47 ? -1.469 -34.938 -29.188 1 94.06 47 ARG B N 1
ATOM 2764 C CA . ARG B 1 47 ? -2.291 -36.156 -29.156 1 94.06 47 ARG B CA 1
ATOM 2765 C C . ARG B 1 47 ? -3.33 -36.062 -28.031 1 94.06 47 ARG B C 1
ATOM 2767 O O . ARG B 1 47 ? -3.768 -37.094 -27.516 1 94.06 47 ARG B O 1
ATOM 2774 N N . ASN B 1 48 ? -3.562 -34.906 -27.516 1 92.94 48 ASN B N 1
ATOM 2775 C CA . ASN B 1 48 ? -4.52 -34.656 -26.438 1 92.94 48 ASN B CA 1
ATOM 2776 C C . ASN B 1 48 ? -4.125 -35.375 -25.156 1 92.94 48 ASN B C 1
ATOM 2778 O O . ASN B 1 48 ? -4.984 -35.781 -24.359 1 92.94 48 ASN B O 1
ATOM 2782 N N . VAL B 1 49 ? -2.82 -35.625 -25.016 1 95.12 49 VAL B N 1
ATOM 2783 C CA . VAL B 1 49 ? -2.377 -36.344 -23.828 1 95.12 49 VAL B CA 1
ATOM 2784 C C . VAL B 1 49 ? -1.174 -35.625 -23.219 1 95.12 49 VAL B C 1
ATOM 2786 O O . VAL B 1 49 ? -0.938 -35.719 -22.016 1 95.12 49 VAL B O 1
ATOM 2789 N N . TYR B 1 50 ? -0.393 -34.938 -24.125 1 96.56 50 TYR B N 1
ATOM 2790 C CA . TYR B 1 50 ? 0.83 -34.312 -23.672 1 96.56 50 TYR B CA 1
ATOM 2791 C C . TYR B 1 50 ? 0.763 -32.781 -23.906 1 96.56 50 TYR B C 1
ATOM 2793 O O . TYR B 1 50 ? 0.257 -32.344 -24.922 1 96.56 50 TYR B O 1
ATOM 2801 N N . VAL B 1 51 ? 1.182 -32.031 -22.953 1 96.44 51 VAL B N 1
ATOM 2802 C CA . VAL B 1 51 ? 1.514 -30.625 -23.125 1 96.44 51 VAL B CA 1
ATOM 2803 C C . VAL B 1 51 ? 3.029 -30.453 -23.109 1 96.44 51 VAL B C 1
ATOM 2805 O O . VAL B 1 51 ? 3.707 -30.906 -22.188 1 96.44 51 VAL B O 1
ATOM 2808 N N . VAL B 1 52 ? 3.523 -29.828 -24.109 1 95.81 52 VAL B N 1
ATOM 2809 C CA . VAL B 1 52 ? 4.965 -29.609 -24.188 1 95.81 52 VAL B CA 1
ATOM 2810 C C . VAL B 1 52 ? 5.258 -28.109 -24.156 1 95.81 52 VAL B C 1
ATOM 2812 O O . VAL B 1 52 ? 4.707 -27.344 -24.953 1 95.81 52 VAL B O 1
ATOM 2815 N N . LYS B 1 53 ? 6 -27.688 -23.141 1 94.19 53 LYS B N 1
ATOM 2816 C CA . LYS B 1 53 ? 6.523 -26.344 -23.016 1 94.19 53 LYS B CA 1
ATOM 2817 C C . LYS B 1 53 ? 8 -26.281 -23.406 1 94.19 53 LYS B C 1
ATOM 2819 O O . LYS B 1 53 ? 8.805 -27.094 -22.922 1 94.19 53 LYS B O 1
ATOM 2824 N N . TYR B 1 54 ? 8.305 -25.422 -24.312 1 92 54 TYR B N 1
ATOM 2825 C CA . TYR B 1 54 ? 9.719 -25.328 -24.656 1 92 54 TYR B CA 1
ATOM 2826 C C . TYR B 1 54 ? 10.062 -23.906 -25.094 1 92 54 TYR B C 1
ATOM 2828 O O . TYR B 1 54 ? 9.188 -23.141 -25.5 1 92 54 TYR B O 1
ATOM 2836 N N . GLY B 1 55 ? 11.312 -23.516 -24.859 1 88 55 GLY B N 1
ATOM 2837 C CA . GLY B 1 55 ? 11.805 -22.203 -25.219 1 88 55 GLY B CA 1
ATOM 2838 C C . GLY B 1 55 ? 13.172 -21.891 -24.625 1 88 55 GLY B C 1
ATOM 2839 O O . GLY B 1 55 ? 13.625 -22.578 -23.703 1 88 55 GLY B O 1
ATOM 2840 N N . PRO B 1 56 ? 13.797 -20.906 -25.156 1 81.94 56 PRO B N 1
ATOM 2841 C CA . PRO B 1 56 ? 15.172 -20.594 -24.75 1 81.94 56 PRO B CA 1
ATOM 2842 C C . PRO B 1 56 ? 15.258 -20.031 -23.344 1 81.94 56 PRO B C 1
ATOM 2844 O O . PRO B 1 56 ? 16.297 -20.141 -22.688 1 81.94 56 PRO B O 1
ATOM 2847 N N . TYR B 1 57 ? 14.227 -19.5 -22.797 1 80 57 TYR B N 1
ATOM 2848 C CA . TYR B 1 57 ? 14.312 -18.828 -21.516 1 80 57 TYR B CA 1
ATOM 2849 C C . TYR B 1 57 ? 13.586 -19.625 -20.438 1 80 57 TYR B C 1
ATOM 2851 O O . TYR B 1 57 ? 13.398 -19.141 -19.312 1 80 57 TYR B O 1
ATOM 2859 N N . MET B 1 58 ? 13.289 -20.828 -20.781 1 87.31 58 MET B N 1
ATOM 2860 C CA . MET B 1 58 ? 12.625 -21.688 -19.812 1 87.31 58 MET B CA 1
ATOM 2861 C C . MET B 1 58 ? 13.633 -22.266 -18.828 1 87.31 58 MET B C 1
ATOM 2863 O O . MET B 1 58 ? 14.773 -22.547 -19.203 1 87.31 58 MET B O 1
ATOM 2867 N N . THR B 1 59 ? 13.18 -22.375 -17.562 1 89.5 59 THR B N 1
ATOM 2868 C CA . THR B 1 59 ? 14.023 -22.969 -16.547 1 89.5 59 THR B CA 1
ATOM 2869 C C . THR B 1 59 ? 13.445 -24.312 -16.078 1 89.5 59 THR B C 1
ATOM 2871 O O . THR B 1 59 ? 12.289 -24.625 -16.375 1 89.5 59 THR B O 1
ATOM 2874 N N . GLU B 1 60 ? 14.234 -25.078 -15.391 1 95.69 60 GLU B N 1
ATOM 2875 C CA . GLU B 1 60 ? 13.875 -26.406 -14.93 1 95.69 60 GLU B CA 1
ATOM 2876 C C . GLU B 1 60 ? 12.93 -26.344 -13.734 1 95.69 60 GLU B C 1
ATOM 2878 O O . GLU B 1 60 ? 12.383 -27.375 -13.312 1 95.69 60 GLU B O 1
ATOM 2883 N N . ASN B 1 61 ? 12.672 -25.188 -13.281 1 96.25 61 ASN B N 1
ATOM 2884 C CA . ASN B 1 61 ? 12.008 -25.047 -11.992 1 96.25 61 ASN B CA 1
ATOM 2885 C C . ASN B 1 61 ? 10.617 -25.672 -12 1 96.25 61 ASN B C 1
ATOM 2887 O O . ASN B 1 61 ? 10.219 -26.328 -11.031 1 96.25 61 ASN B O 1
ATOM 2891 N N . GLU B 1 62 ? 9.914 -25.453 -13.062 1 96.75 62 GLU B N 1
ATOM 2892 C CA . GLU B 1 62 ? 8.57 -26.016 -13.148 1 96.75 62 GLU B CA 1
ATOM 2893 C C . GLU B 1 62 ? 8.617 -27.547 -13.07 1 96.75 62 GLU B C 1
ATOM 2895 O O . GLU B 1 62 ? 7.801 -28.156 -12.383 1 96.75 62 GLU B O 1
ATOM 2900 N N . GLY B 1 63 ? 9.547 -28.125 -13.797 1 97.62 63 GLY B N 1
ATOM 2901 C CA . GLY B 1 63 ? 9.695 -29.578 -13.719 1 97.62 63 GLY B CA 1
ATOM 2902 C C . GLY B 1 63 ? 9.984 -30.062 -12.32 1 97.62 63 GLY B C 1
ATOM 2903 O O . GLY B 1 63 ? 9.375 -31.031 -11.859 1 97.62 63 GLY B O 1
ATOM 2904 N N . H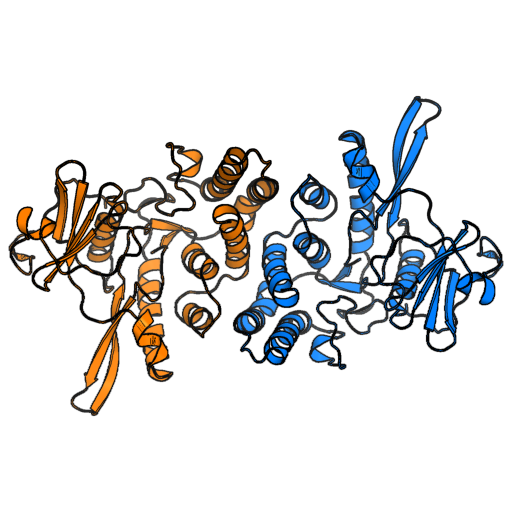IS B 1 64 ? 10.906 -29.375 -11.664 1 97 64 HIS B N 1
ATOM 2905 C CA . HIS B 1 64 ? 11.242 -29.734 -10.289 1 97 64 HIS B CA 1
ATOM 2906 C C . HIS B 1 64 ? 10.039 -29.562 -9.367 1 97 64 HIS B C 1
ATOM 2908 O O . HIS B 1 64 ? 9.836 -30.359 -8.453 1 97 64 HIS B O 1
ATOM 2914 N N . ALA B 1 65 ? 9.289 -28.547 -9.609 1 97.06 65 ALA B N 1
ATOM 2915 C CA . ALA B 1 65 ? 8.086 -28.312 -8.812 1 97.06 65 ALA B CA 1
ATOM 2916 C C . ALA B 1 65 ? 7.082 -29.453 -8.984 1 97.06 65 ALA B C 1
ATOM 2918 O O . ALA B 1 65 ? 6.535 -29.953 -8 1 97.06 65 ALA B O 1
ATOM 2919 N N . LEU B 1 66 ? 6.887 -29.828 -10.211 1 97.94 66 LEU B N 1
ATOM 2920 C CA . LEU B 1 66 ? 5.914 -30.891 -10.484 1 97.94 66 LEU B CA 1
ATOM 2921 C C . LEU B 1 66 ? 6.34 -32.188 -9.836 1 97.94 66 LEU B C 1
ATOM 2923 O O . LEU B 1 66 ? 5.508 -32.938 -9.305 1 97.94 66 LEU B O 1
ATOM 2927 N N . LEU B 1 67 ? 7.602 -32.469 -9.875 1 97.12 67 LEU B N 1
ATOM 2928 C CA . LEU B 1 67 ? 8.102 -33.688 -9.234 1 97.12 67 LEU B CA 1
ATOM 2929 C C . LEU B 1 67 ? 7.93 -33.625 -7.723 1 97.12 67 LEU B C 1
ATOM 2931 O O . LEU B 1 67 ? 7.539 -34.625 -7.094 1 97.12 67 LEU B O 1
ATOM 2935 N N . LEU B 1 68 ? 8.203 -32.5 -7.168 1 95.69 68 LEU B N 1
ATOM 2936 C CA . LEU B 1 68 ? 8.023 -32.312 -5.73 1 95.69 68 LEU B CA 1
ATOM 2937 C C . LEU B 1 68 ? 6.562 -32.5 -5.34 1 95.69 68 LEU B C 1
ATOM 2939 O O . LEU B 1 68 ? 6.262 -33.188 -4.359 1 95.69 68 LEU B O 1
ATOM 2943 N N . LEU B 1 69 ? 5.699 -31.906 -6.082 1 97.12 69 LEU B N 1
ATOM 2944 C CA . LEU B 1 69 ? 4.273 -32 -5.801 1 97.12 69 LEU B CA 1
ATOM 2945 C C . LEU B 1 69 ? 3.803 -33.438 -5.855 1 97.12 69 LEU B C 1
ATOM 2947 O O . LEU B 1 69 ? 3.1 -33.906 -4.957 1 97.12 69 LEU B O 1
ATOM 2951 N N . GLU B 1 70 ? 4.188 -34.125 -6.883 1 96.75 70 GLU B N 1
ATOM 2952 C CA . GLU B 1 70 ? 3.762 -35.5 -7.066 1 96.75 70 GLU B CA 1
ATOM 2953 C C . GLU B 1 70 ? 4.246 -36.375 -5.918 1 96.75 70 GLU B C 1
ATOM 2955 O O . GLU B 1 70 ? 3.514 -37.25 -5.449 1 96.75 70 GLU B O 1
ATOM 2960 N N . HIS B 1 71 ? 5.383 -36.125 -5.477 1 94.94 71 HIS B N 1
ATOM 2961 C CA . HIS B 1 71 ? 6.008 -36.938 -4.453 1 94.94 71 HIS B CA 1
ATOM 2962 C C . HIS B 1 71 ? 5.449 -36.625 -3.072 1 94.94 71 HIS B C 1
ATOM 2964 O O . HIS B 1 71 ? 5.32 -37.531 -2.23 1 94.94 71 HIS B O 1
ATOM 2970 N N . SER B 1 72 ? 5.074 -35.469 -2.844 1 95.44 72 SER B N 1
ATOM 2971 C CA . SER B 1 72 ? 4.91 -35.031 -1.458 1 95.44 72 SER B CA 1
ATOM 2972 C C . SER B 1 72 ? 3.453 -34.719 -1.146 1 95.44 72 SER B C 1
ATOM 2974 O O . SER B 1 72 ? 3.068 -34.625 0.022 1 95.44 72 SER B O 1
ATOM 2976 N N . LEU B 1 73 ? 2.684 -34.5 -2.229 1 96.62 73 LEU B N 1
ATOM 2977 C CA . LEU B 1 73 ? 1.335 -34 -1.983 1 96.62 73 LEU B CA 1
ATOM 2978 C C . LEU B 1 73 ? 0.309 -34.781 -2.787 1 96.62 73 LEU B C 1
ATOM 2980 O O . LEU B 1 73 ? 0.674 -35.562 -3.67 1 96.62 73 LEU B O 1
ATOM 2984 N N . SER B 1 74 ? -0.962 -34.625 -2.383 1 96.5 74 SER B N 1
ATOM 2985 C CA . SER B 1 74 ? -2.092 -35.188 -3.117 1 96.5 74 SER B CA 1
ATOM 2986 C C . SER B 1 74 ? -2.969 -34.094 -3.707 1 96.5 74 SER B C 1
ATOM 2988 O O . SER B 1 74 ? -4.156 -34 -3.387 1 96.5 74 SER B O 1
ATOM 2990 N N . ILE B 1 75 ? -2.365 -33.25 -4.488 1 97.38 75 ILE B N 1
ATOM 2991 C CA . ILE B 1 75 ? -3.1 -32.156 -5.098 1 97.38 75 ILE B CA 1
ATOM 2992 C C . ILE B 1 75 ? -3.123 -32.312 -6.613 1 97.38 75 ILE B C 1
ATOM 2994 O O . ILE B 1 75 ? -2.266 -33 -7.18 1 97.38 75 ILE B O 1
ATOM 2998 N N . PRO B 1 76 ? -4.105 -31.766 -7.23 1 97.94 76 PRO B N 1
ATOM 2999 C CA . PRO B 1 76 ? -4.172 -31.891 -8.688 1 97.94 76 PRO B CA 1
ATOM 3000 C C . PRO B 1 76 ? -3.143 -31.016 -9.398 1 97.94 76 PRO B C 1
ATOM 3002 O O . PRO B 1 76 ? -3.24 -29.781 -9.359 1 97.94 76 PRO B O 1
ATOM 3005 N N . ALA B 1 77 ? -2.213 -31.594 -10.055 1 98.25 77 ALA B N 1
ATOM 3006 C CA . ALA B 1 77 ? -1.186 -30.969 -10.883 1 98.25 77 ALA B CA 1
ATOM 3007 C C . ALA B 1 77 ? -0.718 -31.922 -11.977 1 98.25 77 ALA B C 1
ATOM 3009 O O . ALA B 1 77 ? -0.817 -33.125 -11.836 1 98.25 77 ALA B O 1
ATOM 3010 N N . PRO B 1 78 ? -0.239 -31.359 -13.07 1 98.19 78 PRO B N 1
ATOM 3011 C CA . PRO B 1 78 ? 0.232 -32.25 -14.141 1 98.19 78 PRO B CA 1
ATOM 3012 C C . PRO B 1 78 ? 1.415 -33.125 -13.703 1 98.19 78 PRO B C 1
ATOM 3014 O O . PRO B 1 78 ? 2.275 -32.656 -12.945 1 98.19 78 PRO B O 1
ATOM 3017 N N . ARG B 1 79 ? 1.479 -34.25 -14.219 1 97.94 79 ARG B N 1
ATOM 3018 C CA . ARG B 1 79 ? 2.68 -35.094 -14.086 1 97.94 79 ARG B CA 1
ATOM 3019 C C . ARG B 1 79 ? 3.748 -34.656 -15.086 1 97.94 79 ARG B C 1
ATOM 3021 O O . ARG B 1 79 ? 3.434 -34.281 -16.219 1 97.94 79 ARG B O 1
ATOM 3028 N N . LEU B 1 80 ? 4.945 -34.688 -14.609 1 98.12 80 LEU B N 1
ATOM 3029 C CA . LEU B 1 80 ? 6.066 -34.5 -15.523 1 98.12 80 LEU B CA 1
ATOM 3030 C C . LEU B 1 80 ? 6.492 -35.812 -16.141 1 98.12 80 LEU B C 1
ATOM 3032 O O . LEU B 1 80 ? 6.781 -36.781 -15.43 1 98.12 80 LEU B O 1
ATOM 3036 N N . TYR B 1 81 ? 6.555 -35.844 -17.469 1 98.38 81 TYR B N 1
ATOM 3037 C CA . TYR B 1 81 ? 6.902 -37.062 -18.141 1 98.38 81 TYR B CA 1
ATOM 3038 C C . TYR B 1 81 ? 8.344 -37.031 -18.656 1 98.38 81 TYR B C 1
ATOM 3040 O O . TYR B 1 81 ? 9.016 -38.062 -18.719 1 98.38 81 TYR B O 1
ATOM 3048 N N . ALA B 1 82 ? 8.75 -35.875 -19.062 1 98.12 82 ALA B N 1
ATOM 3049 C CA . ALA B 1 82 ? 10.125 -35.719 -19.531 1 98.12 82 ALA B CA 1
ATOM 3050 C C . ALA B 1 82 ? 10.578 -34.281 -19.438 1 98.12 82 ALA B C 1
ATOM 3052 O O . ALA B 1 82 ? 9.75 -33.344 -19.484 1 98.12 82 ALA B O 1
ATOM 3053 N N . MET B 1 83 ? 11.797 -34.062 -19.25 1 97.75 83 MET B N 1
ATOM 3054 C CA . MET B 1 83 ? 12.477 -32.781 -19.234 1 97.75 83 MET B CA 1
ATOM 3055 C C . MET B 1 83 ? 13.906 -32.906 -19.766 1 97.75 83 MET B C 1
ATOM 3057 O O . MET B 1 83 ? 14.688 -33.688 -19.234 1 97.75 83 MET B O 1
ATOM 3061 N N . TYR B 1 84 ? 14.242 -32.188 -20.812 1 96.69 84 TYR B N 1
ATOM 3062 C CA . TYR B 1 84 ? 15.547 -32.344 -21.438 1 96.69 84 TYR B CA 1
ATOM 3063 C C . TYR B 1 84 ? 15.922 -31.109 -22.25 1 96.69 84 TYR B C 1
ATOM 3065 O O . TYR B 1 84 ? 15.07 -30.266 -22.531 1 96.69 84 TYR B O 1
ATOM 3073 N N . LYS B 1 85 ? 17.219 -31.047 -22.547 1 95.19 85 LYS B N 1
ATOM 3074 C CA . LYS B 1 85 ? 17.703 -29.969 -23.406 1 95.19 85 LYS B CA 1
ATOM 3075 C C . LYS B 1 85 ? 17.953 -30.484 -24.812 1 95.19 85 LYS B C 1
ATOM 3077 O O . LYS B 1 85 ? 18.453 -31.594 -25.016 1 95.19 85 LYS B O 1
ATOM 3082 N N . HIS B 1 86 ? 17.531 -29.734 -25.781 1 93.44 86 HIS B N 1
ATOM 3083 C CA . HIS B 1 86 ? 17.781 -29.969 -27.203 1 93.44 86 HIS B CA 1
ATOM 3084 C C . HIS B 1 86 ? 18.078 -28.656 -27.922 1 93.44 86 HIS B C 1
ATOM 3086 O O . HIS B 1 86 ? 17.266 -27.734 -27.922 1 93.44 86 HIS B O 1
ATOM 3092 N N . GLU B 1 87 ? 19.297 -28.562 -28.594 1 90.38 87 GLU B N 1
ATOM 3093 C CA . GLU B 1 87 ? 19.734 -27.359 -29.312 1 90.38 87 GLU B CA 1
ATOM 3094 C C . GLU B 1 87 ? 19.625 -26.125 -28.438 1 90.38 87 GLU B C 1
ATOM 3096 O O . GLU B 1 87 ? 19.047 -25.109 -28.859 1 90.38 87 GLU B O 1
ATOM 3101 N N . LYS B 1 88 ? 19.891 -26.172 -27.266 1 87.69 88 LYS B N 1
ATOM 3102 C CA . LYS B 1 88 ? 20.047 -25.078 -26.312 1 87.69 88 LYS B CA 1
ATOM 3103 C C . LYS B 1 88 ? 18.688 -24.641 -25.75 1 87.69 88 LYS B C 1
ATOM 3105 O O . LYS B 1 88 ? 18.594 -23.594 -25.109 1 87.69 88 LYS B O 1
ATOM 3110 N N . GLN B 1 89 ? 17.688 -25.438 -26 1 91.88 89 GLN B N 1
ATOM 3111 C CA . GLN B 1 89 ? 16.359 -25.141 -25.453 1 91.88 89 GLN B CA 1
ATOM 3112 C C . GLN B 1 89 ? 15.922 -26.234 -24.484 1 91.88 89 GLN B C 1
ATOM 3114 O O . GLN B 1 89 ? 16.25 -27.406 -24.672 1 91.88 89 GLN B O 1
ATOM 3119 N N . LEU B 1 90 ? 15.227 -25.828 -23.5 1 94.44 90 LEU B N 1
ATOM 3120 C CA . LEU B 1 90 ? 14.656 -26.781 -22.547 1 94.44 90 LEU B CA 1
ATOM 3121 C C . LEU B 1 90 ? 13.266 -27.219 -23 1 94.44 90 LEU B C 1
ATOM 3123 O O . LEU B 1 90 ? 12.461 -26.391 -23.422 1 94.44 90 LEU B O 1
ATOM 3127 N N . TYR B 1 91 ? 13.078 -28.5 -22.969 1 95.44 91 TYR B N 1
ATOM 3128 C CA . TYR B 1 91 ? 11.781 -29.094 -23.266 1 95.44 91 TYR B CA 1
ATOM 3129 C C . TYR B 1 91 ? 11.203 -29.797 -22.047 1 95.44 91 TYR B C 1
ATOM 3131 O O . TYR B 1 91 ? 11.898 -30.562 -21.391 1 95.44 91 TYR B O 1
ATOM 3139 N N . MET B 1 92 ? 9.977 -29.516 -21.797 1 96.81 92 MET B N 1
ATOM 3140 C CA . MET B 1 92 ? 9.25 -30.188 -20.719 1 96.81 92 MET B CA 1
ATOM 3141 C C . MET B 1 92 ? 7.969 -30.828 -21.25 1 96.81 92 MET B C 1
ATOM 3143 O O . MET B 1 92 ? 7.133 -30.141 -21.844 1 96.81 92 MET B O 1
ATOM 3147 N N . VAL B 1 93 ? 7.867 -32.094 -21.062 1 97.44 93 VAL B N 1
ATOM 3148 C CA . VAL B 1 93 ? 6.672 -32.844 -21.453 1 97.44 93 VAL B CA 1
ATOM 3149 C C . VAL B 1 93 ? 5.848 -33.156 -20.203 1 97.44 93 VAL B C 1
ATOM 3151 O O . VAL B 1 93 ? 6.32 -33.875 -19.312 1 97.44 93 VAL B O 1
ATOM 3154 N N . MET B 1 94 ? 4.621 -32.688 -20.203 1 98 94 MET B N 1
ATOM 3155 C CA . MET B 1 94 ? 3.799 -32.875 -19.016 1 98 94 MET B CA 1
ATOM 3156 C C . MET B 1 94 ? 2.412 -33.375 -19.391 1 98 94 MET B C 1
ATOM 3158 O O . MET B 1 94 ? 2.045 -33.406 -20.562 1 98 94 MET B O 1
ATOM 3162 N N . GLN B 1 95 ? 1.735 -33.75 -18.422 1 98.06 95 GLN B N 1
ATOM 3163 C CA . GLN B 1 95 ? 0.393 -34.312 -18.562 1 98.06 95 GLN B CA 1
ATOM 3164 C C . GLN B 1 95 ? -0.606 -33.25 -18.984 1 98.06 95 GLN B C 1
ATOM 3166 O O . GLN B 1 95 ? -0.591 -32.125 -18.453 1 98.06 95 GLN B O 1
ATOM 3171 N N . TYR B 1 96 ? -1.355 -33.531 -20.016 1 96.88 96 TYR B N 1
ATOM 3172 C CA . TYR B 1 96 ? -2.514 -32.719 -20.328 1 96.88 96 TYR B CA 1
ATOM 3173 C C . TYR B 1 96 ? -3.627 -32.906 -19.312 1 96.88 96 TYR B C 1
ATOM 3175 O O . TYR B 1 96 ? -4.066 -34.031 -19.078 1 96.88 96 TYR B O 1
ATOM 3183 N N . MET B 1 97 ? -4.078 -31.859 -18.719 1 96.94 97 MET B N 1
ATOM 3184 C CA . MET B 1 97 ? -5.133 -31.906 -17.703 1 96.94 97 MET B CA 1
ATOM 3185 C C . MET B 1 97 ? -6.473 -31.484 -18.297 1 96.94 97 MET B C 1
ATOM 3187 O O . MET B 1 97 ? -6.543 -30.516 -19.047 1 96.94 97 MET B O 1
ATOM 3191 N N . PRO B 1 98 ? -7.445 -32.188 -17.969 1 94.62 98 PRO B N 1
ATOM 3192 C CA . PRO B 1 98 ? -8.758 -31.844 -18.516 1 94.62 98 PRO B CA 1
ATOM 3193 C C . PRO B 1 98 ? -9.352 -30.578 -17.875 1 94.62 98 PRO B C 1
ATOM 3195 O O . PRO B 1 98 ? -8.922 -30.172 -16.797 1 94.62 98 PRO B O 1
ATOM 3198 N N . GLY B 1 99 ? -10.328 -29.969 -18.641 1 95.5 99 GLY B N 1
ATOM 3199 C CA . GLY B 1 99 ? -11.078 -28.859 -18.094 1 95.5 99 GLY B CA 1
ATOM 3200 C C . GLY B 1 99 ? -10.82 -27.547 -18.812 1 95.5 99 GLY B C 1
ATOM 3201 O O . GLY B 1 99 ? -10.188 -27.531 -19.859 1 95.5 99 GLY B O 1
ATOM 3202 N N . VAL B 1 100 ? -11.469 -26.531 -18.281 1 95.19 100 VAL B N 1
ATOM 3203 C CA . VAL B 1 100 ? -11.336 -25.188 -18.828 1 95.19 100 VAL B CA 1
ATOM 3204 C C . VAL B 1 100 ? -10.734 -24.266 -17.766 1 95.19 100 VAL B C 1
ATOM 3206 O O . VAL B 1 100 ? -10.797 -24.562 -16.562 1 95.19 100 VAL B O 1
ATOM 3209 N N . GLU B 1 101 ? -10.094 -23.203 -18.219 1 96.38 101 GLU B N 1
ATOM 3210 C CA . GLU B 1 101 ? -9.555 -22.219 -17.281 1 96.38 101 GLU B CA 1
ATOM 3211 C C . GLU B 1 101 ? -10.664 -21.609 -16.438 1 96.38 101 GLU B C 1
ATOM 3213 O O . GLU B 1 101 ? -11.727 -21.25 -16.953 1 96.38 101 GLU B O 1
ATOM 3218 N N . LEU B 1 102 ? -10.391 -21.5 -15.156 1 97.94 102 LEU B N 1
ATOM 3219 C CA . LEU B 1 102 ? -11.359 -20.906 -14.25 1 97.94 102 LEU B CA 1
ATOM 3220 C C . LEU B 1 102 ? -11.703 -19.484 -14.688 1 97.94 102 LEU B C 1
ATOM 3222 O O . LEU B 1 102 ? -12.836 -19.031 -14.508 1 97.94 102 LEU B O 1
ATOM 3226 N N . GLU B 1 103 ? -10.797 -18.797 -15.297 1 96.19 103 GLU B N 1
ATOM 3227 C CA . GLU B 1 103 ? -11.008 -17.438 -15.789 1 96.19 103 GLU B CA 1
ATOM 3228 C C . GLU B 1 103 ? -12.211 -17.375 -16.719 1 96.19 103 GLU B C 1
ATOM 3230 O O . GLU B 1 103 ? -13.008 -16.438 -16.641 1 96.19 103 GLU B O 1
ATOM 3235 N N . HIS B 1 104 ? -12.336 -18.344 -17.547 1 95.19 104 HIS B N 1
ATOM 3236 C CA . HIS B 1 104 ? -13.422 -18.375 -18.531 1 95.19 104 HIS B CA 1
ATOM 3237 C C . HIS B 1 104 ? -14.719 -18.859 -17.906 1 95.19 104 HIS B C 1
ATOM 3239 O O . HIS B 1 104 ? -15.805 -18.406 -18.281 1 95.19 104 HIS B O 1
ATOM 3245 N N . ALA B 1 105 ? -14.633 -19.719 -16.969 1 96.69 105 ALA B N 1
ATOM 3246 C CA . ALA B 1 105 ? -15.812 -20.344 -16.359 1 96.69 105 ALA B CA 1
ATOM 3247 C C . ALA B 1 105 ? -16.406 -19.438 -15.281 1 96.69 105 ALA B C 1
ATOM 3249 O O . ALA B 1 105 ? -17.625 -19.484 -15.031 1 96.69 105 ALA B O 1
ATOM 3250 N N . TRP B 1 106 ? -15.672 -18.609 -14.695 1 97.56 106 TRP B N 1
ATOM 3251 C CA . TRP B 1 106 ? -16 -17.922 -13.445 1 97.56 106 TRP B CA 1
ATOM 3252 C C . TRP B 1 106 ? -17.266 -17.094 -13.602 1 97.56 106 TRP B C 1
ATOM 3254 O O . TRP B 1 106 ? -18.172 -17.172 -12.766 1 97.56 106 TRP B O 1
ATOM 3264 N N . PRO B 1 107 ? -17.406 -16.344 -14.75 1 96.69 107 PRO B N 1
ATOM 3265 C CA . PRO B 1 107 ? -18.578 -15.477 -14.859 1 96.69 107 PRO B CA 1
ATOM 3266 C C . PRO B 1 107 ? -19.891 -16.266 -14.938 1 96.69 107 PRO B C 1
ATOM 3268 O O . PRO B 1 107 ? -20.953 -15.727 -14.609 1 96.69 107 PRO B O 1
ATOM 3271 N N . SER B 1 108 ? -19.859 -17.5 -15.281 1 95.81 108 SER B N 1
ATOM 3272 C CA . SER B 1 108 ? -21.078 -18.266 -15.516 1 95.81 108 SER B CA 1
ATOM 3273 C C . SER B 1 108 ? -21.422 -19.141 -14.312 1 95.81 108 SER B C 1
ATOM 3275 O O . SER B 1 108 ? -22.484 -19.75 -14.273 1 95.81 108 SER B O 1
ATOM 3277 N N . LEU B 1 109 ? -20.594 -19.156 -13.328 1 97 109 LEU B N 1
ATOM 3278 C CA . LEU B 1 109 ? -20.812 -20.016 -12.172 1 97 109 LEU B CA 1
ATOM 3279 C C . LEU B 1 109 ? -21.828 -19.406 -11.219 1 97 109 LEU B C 1
ATOM 3281 O O . LEU B 1 109 ? -21.859 -18.188 -11.023 1 97 109 LEU B O 1
ATOM 3285 N N . THR B 1 110 ? -22.625 -20.266 -10.617 1 95.62 110 THR B N 1
ATOM 3286 C CA . THR B 1 110 ? -23.516 -19.844 -9.539 1 95.62 110 THR B CA 1
ATOM 3287 C C . THR B 1 110 ? -22.719 -19.625 -8.25 1 95.62 110 THR B C 1
ATOM 3289 O O . THR B 1 110 ? -21.562 -20.031 -8.141 1 95.62 110 THR B O 1
ATOM 3292 N N . ALA B 1 111 ? -23.328 -19.016 -7.301 1 96.56 111 ALA B N 1
ATOM 3293 C CA . ALA B 1 111 ? -22.688 -18.766 -6.008 1 96.56 111 ALA B CA 1
ATOM 3294 C C . ALA B 1 111 ? -22.312 -20.078 -5.332 1 96.56 111 ALA B C 1
ATOM 3296 O O . ALA B 1 111 ? -21.234 -20.188 -4.727 1 96.56 111 ALA B O 1
ATOM 3297 N N . GLU B 1 112 ? -23.188 -21.031 -5.488 1 95.38 112 GLU B N 1
ATOM 3298 C CA . GLU B 1 112 ? -22.938 -22.344 -4.867 1 95.38 112 GLU B CA 1
ATOM 3299 C C . GLU B 1 112 ? -21.75 -23.047 -5.527 1 95.38 112 GLU B C 1
ATOM 3301 O O . GLU B 1 112 ? -20.938 -23.672 -4.844 1 95.38 112 GLU B O 1
ATOM 3306 N N . GLU B 1 113 ? -21.688 -22.922 -6.797 1 96.5 113 GLU B N 1
ATOM 3307 C CA . GLU B 1 113 ? -20.578 -23.531 -7.535 1 96.5 113 GLU B CA 1
ATOM 3308 C C . GLU B 1 113 ? -19.25 -22.844 -7.191 1 96.5 113 GLU B C 1
ATOM 3310 O O . GLU B 1 113 ? -18.234 -23.516 -7.004 1 96.5 113 GLU B O 1
ATOM 3315 N N . LYS B 1 114 ? -19.281 -21.562 -7.074 1 97.94 114 LYS B N 1
ATOM 3316 C CA . LYS B 1 114 ? -18.094 -20.828 -6.66 1 97.94 114 LYS B CA 1
ATOM 3317 C C . LYS B 1 114 ? -17.641 -21.25 -5.27 1 97.94 114 LYS B C 1
ATOM 3319 O O . LYS B 1 114 ? -16.453 -21.531 -5.059 1 97.94 114 LYS B O 1
ATOM 3324 N N . ASP B 1 115 ? -18.578 -21.312 -4.398 1 97.81 115 ASP B N 1
ATOM 3325 C CA . ASP B 1 115 ? -18.25 -21.688 -3.025 1 97.81 115 ASP B CA 1
ATOM 3326 C C . ASP B 1 115 ? -17.609 -23.078 -2.967 1 97.81 115 ASP B C 1
ATOM 3328 O O . ASP B 1 115 ? -16.641 -23.281 -2.234 1 97.81 115 ASP B O 1
ATOM 3332 N N . SER B 1 116 ? -18.188 -23.938 -3.709 1 97.44 116 SER B N 1
ATOM 3333 C CA . SER B 1 116 ? -17.656 -25.297 -3.754 1 97.44 116 SER B CA 1
ATOM 3334 C C . SER B 1 116 ? -16.234 -25.312 -4.297 1 97.44 116 SER B C 1
ATOM 3336 O O . SER B 1 116 ? -15.344 -25.969 -3.729 1 97.44 116 SER B O 1
ATOM 3338 N N . LEU B 1 117 ? -15.961 -24.625 -5.355 1 98.5 117 LEU B N 1
ATOM 3339 C CA . LEU B 1 117 ? -14.633 -24.547 -5.961 1 98.5 117 LEU B CA 1
ATOM 3340 C C . LEU B 1 117 ? -13.641 -23.891 -5.016 1 98.5 117 LEU B C 1
ATOM 3342 O O . LEU B 1 117 ? -12.5 -24.328 -4.898 1 98.5 117 LEU B O 1
ATOM 3346 N N . LEU B 1 118 ? -14.109 -22.875 -4.328 1 98.69 118 LEU B N 1
ATOM 3347 C CA . LEU B 1 118 ? -13.234 -22.156 -3.414 1 98.69 118 LEU B CA 1
ATOM 3348 C C . LEU B 1 118 ? -12.852 -23.031 -2.221 1 98.69 118 LEU B C 1
ATOM 3350 O O . LEU B 1 118 ? -11.727 -22.953 -1.727 1 98.69 118 LEU B O 1
ATOM 3354 N N . ARG B 1 119 ? -13.758 -23.859 -1.797 1 98.62 119 ARG B N 1
ATOM 3355 C CA . ARG B 1 119 ? -13.445 -24.812 -0.736 1 98.62 119 ARG B CA 1
ATOM 3356 C C . ARG B 1 119 ? -12.398 -25.828 -1.202 1 98.62 119 ARG B C 1
ATOM 3358 O O . ARG B 1 119 ? -11.5 -26.188 -0.446 1 98.62 119 ARG B O 1
ATOM 3365 N N . GLN B 1 120 ? -12.555 -26.266 -2.395 1 98.69 120 GLN B N 1
ATOM 3366 C CA . GLN B 1 120 ? -11.562 -27.172 -2.963 1 98.69 120 GLN B CA 1
ATOM 3367 C C . GLN B 1 120 ? -10.188 -26.516 -3.037 1 98.69 120 GLN B C 1
ATOM 3369 O O . GLN B 1 120 ? -9.188 -27.109 -2.633 1 98.69 120 GLN B O 1
ATOM 3374 N N . LEU B 1 121 ? -10.172 -25.297 -3.494 1 98.81 121 LEU B N 1
ATOM 3375 C CA . LEU B 1 121 ? -8.914 -24.562 -3.625 1 98.81 121 LEU B CA 1
ATOM 3376 C C . LEU B 1 121 ? -8.289 -24.312 -2.258 1 98.81 121 LEU B C 1
ATOM 3378 O O . LEU B 1 121 ? -7.066 -24.422 -2.104 1 98.81 121 LEU B O 1
ATOM 3382 N N . ARG B 1 122 ? -9.133 -24 -1.308 1 98.81 122 ARG B N 1
ATOM 3383 C CA . ARG B 1 122 ? -8.625 -23.812 0.05 1 98.81 122 ARG B CA 1
ATOM 3384 C C . ARG B 1 122 ? -7.926 -25.078 0.544 1 98.81 122 ARG B C 1
ATOM 3386 O O . ARG B 1 122 ? -6.836 -25.016 1.117 1 98.81 122 ARG B O 1
ATOM 3393 N N . SER B 1 123 ? -8.555 -26.188 0.345 1 98.69 123 SER B N 1
ATOM 3394 C CA . SER B 1 123 ? -7.977 -27.469 0.761 1 98.69 123 SER B CA 1
ATOM 3395 C C . SER B 1 123 ? -6.656 -27.734 0.049 1 98.69 123 SER B C 1
ATOM 3397 O O . SER B 1 123 ? -5.688 -28.172 0.674 1 98.69 123 SER B O 1
ATOM 3399 N N . ILE B 1 124 ? -6.621 -27.438 -1.186 1 98.75 124 ILE B N 1
ATOM 3400 C CA . ILE B 1 124 ? -5.422 -27.641 -1.995 1 98.75 124 ILE B CA 1
ATOM 3401 C C . ILE B 1 124 ? -4.285 -26.766 -1.461 1 98.75 124 ILE B C 1
ATOM 3403 O O . ILE B 1 124 ? -3.178 -27.266 -1.231 1 98.75 124 ILE B O 1
ATOM 3407 N N . PHE B 1 125 ? -4.551 -25.562 -1.144 1 98.38 125 PHE B N 1
ATOM 3408 C CA . PHE B 1 125 ? -3.484 -24.641 -0.757 1 98.38 125 PHE B CA 1
ATOM 3409 C C . PHE B 1 125 ? -3.111 -24.844 0.708 1 98.38 125 PHE B C 1
ATOM 3411 O O . PHE B 1 125 ? -1.984 -24.547 1.111 1 98.38 125 PHE B O 1
ATOM 3418 N N . GLN B 1 126 ? -4.043 -25.344 1.489 1 98 126 GLN B N 1
ATOM 3419 C CA . GLN B 1 126 ? -3.658 -25.766 2.834 1 98 126 GLN B CA 1
ATOM 3420 C C . GLN B 1 126 ? -2.633 -26.891 2.791 1 98 126 GLN B C 1
ATOM 3422 O O . GLN B 1 126 ? -1.656 -26.875 3.545 1 98 126 GLN B O 1
ATOM 3427 N N . GLU B 1 127 ? -2.877 -27.766 1.891 1 98.12 127 GLU B N 1
ATOM 3428 C CA . GLU B 1 127 ? -1.936 -28.859 1.741 1 98.12 127 GLU B CA 1
ATOM 3429 C C . GLU B 1 127 ? -0.584 -28.375 1.229 1 98.12 127 GLU B C 1
ATOM 3431 O O . GLU B 1 127 ? 0.462 -28.75 1.765 1 98.12 127 GLU B O 1
ATOM 3436 N N . ILE B 1 128 ? -0.615 -27.516 0.227 1 97.69 128 ILE B N 1
ATOM 3437 C CA . ILE B 1 128 ? 0.61 -26.969 -0.343 1 97.69 128 ILE B CA 1
ATOM 3438 C C . ILE B 1 128 ? 1.418 -26.266 0.749 1 97.69 128 ILE B C 1
ATOM 3440 O O . ILE B 1 128 ? 2.617 -26.516 0.894 1 97.69 128 ILE B O 1
ATOM 3444 N N . ARG B 1 129 ? 0.805 -25.516 1.524 1 96.06 129 ARG B N 1
ATOM 3445 C CA . ARG B 1 129 ? 1.465 -24.656 2.488 1 96.06 129 ARG B CA 1
ATOM 3446 C C . ARG B 1 129 ? 1.863 -25.422 3.742 1 96.06 129 ARG B C 1
ATOM 3448 O O . ARG B 1 129 ? 2.619 -24.922 4.574 1 96.06 129 ARG B O 1
ATOM 3455 N N . SER B 1 130 ? 1.402 -26.656 3.855 1 95.44 130 SER B N 1
ATOM 3456 C CA . SER B 1 130 ? 1.748 -27.484 5.004 1 95.44 130 SER B CA 1
ATOM 3457 C C . SER B 1 130 ? 3.072 -28.219 4.785 1 95.44 130 SER B C 1
ATOM 3459 O O . SER B 1 130 ? 3.652 -28.75 5.727 1 95.44 130 SER B O 1
ATOM 3461 N N . LEU B 1 131 ? 3.492 -28.156 3.531 1 93.88 131 LEU B N 1
ATOM 3462 C CA . LEU B 1 131 ? 4.738 -28.844 3.23 1 93.88 131 LEU B CA 1
ATOM 3463 C C . LEU B 1 131 ? 5.922 -28.156 3.896 1 93.88 131 LEU B C 1
ATOM 3465 O O . LEU B 1 131 ? 6.098 -26.938 3.75 1 93.88 131 LEU B O 1
ATOM 3469 N N . SER B 1 132 ? 6.73 -28.828 4.68 1 85.31 132 SER B N 1
ATOM 3470 C CA . SER B 1 132 ? 7.91 -28.281 5.344 1 85.31 132 SER B CA 1
ATOM 3471 C C . SER B 1 132 ? 9.07 -28.125 4.367 1 85.31 132 SER B C 1
ATOM 3473 O O . SER B 1 132 ? 9.328 -29.016 3.557 1 85.31 132 SER B O 1
ATOM 3475 N N . PRO B 1 133 ? 9.656 -27.016 4.488 1 79.38 133 PRO B N 1
ATOM 3476 C CA . PRO B 1 133 ? 10.836 -26.875 3.625 1 79.38 133 PRO B CA 1
ATOM 3477 C C . PRO B 1 133 ? 11.977 -27.797 4.039 1 79.38 133 PRO B C 1
ATOM 3479 O O . PRO B 1 133 ? 12.156 -28.062 5.227 1 79.38 133 PRO B O 1
ATOM 3482 N N . GLY B 1 134 ? 12.367 -28.641 3.205 1 66.69 134 GLY B N 1
ATOM 3483 C CA . GLY B 1 134 ? 13.562 -29.406 3.543 1 66.69 134 GLY B CA 1
ATOM 3484 C C . GLY B 1 134 ? 14.766 -28.531 3.848 1 66.69 134 GLY B C 1
ATOM 3485 O O . GLY B 1 134 ? 15.5 -28.781 4.797 1 66.69 134 GLY B O 1
ATOM 3486 N N . LYS B 1 135 ? 15.023 -27.562 2.934 1 64.88 135 LYS B N 1
ATOM 3487 C CA . LYS B 1 135 ? 16.078 -26.578 3.111 1 64.88 135 LYS B CA 1
ATOM 3488 C C . LYS B 1 135 ? 15.492 -25.203 3.455 1 64.88 135 LYS B C 1
ATOM 3490 O O . LYS B 1 135 ? 14.406 -24.844 2.982 1 64.88 135 LYS B O 1
ATOM 3495 N N . THR B 1 136 ? 16.172 -24.562 4.25 1 70.75 136 THR B N 1
ATOM 3496 C CA . THR B 1 136 ? 15.703 -23.328 4.871 1 70.75 136 THR B CA 1
ATOM 3497 C C . THR B 1 136 ? 16.109 -22.109 4.047 1 70.75 136 THR B C 1
ATOM 3499 O O . THR B 1 136 ? 16.812 -21.234 4.543 1 70.75 136 THR B O 1
ATOM 3502 N N . CYS B 1 137 ? 15.945 -22.188 2.707 1 89.81 137 CYS B N 1
ATOM 3503 C CA . CYS B 1 137 ? 16.281 -20.938 2.016 1 89.81 137 CYS B CA 1
ATOM 3504 C C . CYS B 1 137 ? 15.133 -20.469 1.14 1 89.81 137 CYS B C 1
ATOM 3506 O O . CYS B 1 137 ? 14.281 -21.266 0.739 1 89.81 137 CYS B O 1
ATOM 3508 N N . TYR B 1 138 ? 15.078 -19.203 0.998 1 96.5 138 TYR B N 1
ATOM 3509 C CA . TYR B 1 138 ? 14.188 -18.594 0.01 1 96.5 138 TYR B CA 1
ATOM 3510 C C . TYR B 1 138 ? 14.727 -18.797 -1.401 1 96.5 138 TYR B C 1
ATOM 3512 O O . TYR B 1 138 ? 15.867 -18.453 -1.695 1 96.5 138 TYR B O 1
ATOM 3520 N N . GLY B 1 139 ? 13.992 -19.406 -2.229 1 96.81 139 GLY B N 1
ATOM 3521 C CA . GLY B 1 139 ? 14.477 -19.719 -3.564 1 96.81 139 GLY B CA 1
ATOM 3522 C C . GLY B 1 139 ? 13.617 -20.719 -4.305 1 96.81 139 GLY B C 1
ATOM 3523 O O . GLY B 1 139 ? 12.508 -21.031 -3.865 1 96.81 139 GLY B O 1
ATOM 3524 N N . ASN B 1 140 ? 14.133 -21.125 -5.461 1 96.31 140 ASN B N 1
ATOM 3525 C CA . ASN B 1 140 ? 13.383 -22.078 -6.277 1 96.31 140 ASN B CA 1
ATOM 3526 C C . ASN B 1 140 ? 13.414 -23.484 -5.684 1 96.31 140 ASN B C 1
ATOM 3528 O O . ASN B 1 140 ? 13.961 -23.688 -4.598 1 96.31 140 ASN B O 1
ATOM 3532 N N . ILE B 1 141 ? 12.797 -24.422 -6.273 1 95.19 141 ILE B N 1
ATOM 3533 C CA . ILE B 1 141 ? 12.578 -25.766 -5.734 1 95.19 141 ILE B CA 1
ATOM 3534 C C . ILE B 1 141 ? 13.922 -26.469 -5.531 1 95.19 141 ILE B C 1
ATOM 3536 O O . ILE B 1 141 ? 14.102 -27.203 -4.566 1 95.19 141 ILE B O 1
ATOM 3540 N N . ALA B 1 142 ? 14.867 -26.141 -6.402 1 93.25 142 ALA B N 1
ATOM 3541 C CA . ALA B 1 142 ? 16.156 -26.828 -6.379 1 93.25 142 ALA B CA 1
ATOM 3542 C C . ALA B 1 142 ? 17.141 -26.109 -5.449 1 93.25 142 ALA B C 1
ATOM 3544 O O . ALA B 1 142 ? 18.312 -26.469 -5.375 1 93.25 142 ALA B O 1
ATOM 3545 N N . GLY B 1 143 ? 16.719 -25.047 -4.82 1 93.31 143 GLY B N 1
ATOM 3546 C CA . GLY B 1 143 ? 17.594 -24.328 -3.902 1 93.31 143 GLY B CA 1
ATOM 3547 C C . GLY B 1 143 ? 18.406 -23.25 -4.582 1 93.31 143 GLY B C 1
ATOM 3548 O O . GLY B 1 143 ? 19.422 -22.797 -4.047 1 93.31 143 GLY B O 1
ATOM 3549 N N . GLY B 1 144 ? 18 -22.859 -5.738 1 94.81 144 GLY B N 1
ATOM 3550 C CA . GLY B 1 144 ? 18.656 -21.797 -6.488 1 94.81 144 GLY B CA 1
ATOM 3551 C C . GLY B 1 144 ? 17.953 -20.453 -6.363 1 94.81 144 GLY B C 1
ATOM 3552 O O . GLY B 1 144 ? 17.266 -20.188 -5.371 1 94.81 144 GLY B O 1
ATOM 3553 N N . PRO B 1 145 ? 18.125 -19.531 -7.312 1 96.81 145 PRO B N 1
ATOM 3554 C CA . PRO B 1 145 ? 17.578 -18.188 -7.273 1 96.81 145 PRO B CA 1
ATOM 3555 C C . PRO B 1 145 ? 16.047 -18.172 -7.152 1 96.81 145 PRO B C 1
ATOM 3557 O O . PRO B 1 145 ? 15.391 -19.156 -7.512 1 96.81 145 PRO B O 1
ATOM 3560 N N . VAL B 1 146 ? 15.547 -17.094 -6.625 1 97.94 146 VAL B N 1
ATOM 3561 C CA . VAL B 1 146 ? 14.102 -16.938 -6.492 1 97.94 146 VAL B CA 1
ATOM 3562 C C . VAL B 1 146 ? 13.469 -16.797 -7.871 1 97.94 146 VAL B C 1
ATOM 3564 O O . VAL B 1 146 ? 13.867 -15.922 -8.656 1 97.94 146 VAL B O 1
ATOM 3567 N N . PRO B 1 147 ? 12.492 -17.609 -8.203 1 96.5 147 PRO B N 1
ATOM 3568 C CA . PRO B 1 147 ? 11.984 -17.656 -9.57 1 96.5 147 PRO B CA 1
ATOM 3569 C C . PRO B 1 147 ? 10.875 -16.641 -9.82 1 96.5 147 PRO B C 1
ATOM 3571 O O . PRO B 1 147 ? 10.055 -16.828 -10.734 1 96.5 147 PRO B O 1
ATOM 3574 N N . HIS B 1 148 ? 10.766 -15.594 -9.203 1 96.81 148 HIS B N 1
ATOM 3575 C CA . HIS B 1 148 ? 9.805 -14.523 -9.445 1 96.81 148 HIS B CA 1
ATOM 3576 C C . HIS B 1 148 ? 10.453 -13.352 -10.172 1 96.81 148 HIS B C 1
ATOM 3578 O O . HIS B 1 148 ? 11.617 -13.039 -9.945 1 96.81 148 HIS B O 1
ATOM 3584 N N . ARG B 1 149 ? 9.688 -12.695 -10.977 1 94.88 149 ARG B N 1
ATOM 3585 C CA . ARG B 1 149 ? 10.195 -11.672 -11.875 1 94.88 149 ARG B CA 1
ATOM 3586 C C . ARG B 1 149 ? 10.812 -10.516 -11.094 1 94.88 149 ARG B C 1
ATOM 3588 O O . ARG B 1 149 ? 11.688 -9.812 -11.602 1 94.88 149 ARG B O 1
ATOM 3595 N N . TYR B 1 150 ? 10.375 -10.258 -9.844 1 97.38 150 TYR B N 1
ATOM 3596 C CA . TYR B 1 150 ? 10.914 -9.164 -9.047 1 97.38 150 TYR B CA 1
ATOM 3597 C C . TYR B 1 150 ? 12.391 -9.375 -8.742 1 97.38 150 TYR B C 1
ATOM 3599 O O . TYR B 1 150 ? 13.102 -8.438 -8.375 1 97.38 150 TYR B O 1
ATOM 3607 N N . PHE B 1 151 ? 12.867 -10.625 -8.93 1 98 151 PHE B N 1
ATOM 3608 C CA . PHE B 1 151 ? 14.227 -10.969 -8.523 1 98 151 PHE B CA 1
ATOM 3609 C C . PHE B 1 151 ? 15.094 -11.258 -9.742 1 98 151 PHE B C 1
ATOM 3611 O O . PHE B 1 151 ? 16.219 -11.742 -9.609 1 98 151 PHE B O 1
ATOM 3618 N N . LEU B 1 152 ? 14.531 -11.008 -10.891 1 94.88 152 LEU B N 1
ATOM 3619 C CA . LEU B 1 152 ? 15.266 -11.258 -12.125 1 94.88 152 LEU B CA 1
ATOM 3620 C C . LEU B 1 152 ? 16.047 -10.023 -12.547 1 94.88 152 LEU B C 1
ATOM 3622 O O . LEU B 1 152 ? 15.547 -8.898 -12.453 1 94.88 152 LEU B O 1
ATOM 3626 N N . THR B 1 153 ? 17.25 -10.195 -12.953 1 95.38 153 THR B N 1
ATOM 3627 C CA . THR B 1 153 ? 18.109 -9.133 -13.469 1 95.38 153 THR B CA 1
ATOM 3628 C C . THR B 1 153 ? 18.766 -9.555 -14.781 1 95.38 153 THR B C 1
ATOM 3630 O O . THR B 1 153 ? 18.969 -10.75 -15.023 1 95.38 153 THR B O 1
ATOM 3633 N N . PRO B 1 154 ? 19.094 -8.602 -15.641 1 90.56 154 PRO B N 1
ATOM 3634 C CA . PRO B 1 154 ? 19.781 -8.953 -16.875 1 90.56 154 PRO B CA 1
ATOM 3635 C C . PRO B 1 154 ? 21.125 -9.648 -16.641 1 90.56 154 PRO B C 1
ATOM 3637 O O . PRO B 1 154 ? 21.438 -10.648 -17.281 1 90.56 154 PRO B O 1
ATOM 3640 N N . GLU B 1 155 ? 21.844 -9.109 -15.719 1 93.19 155 GLU B N 1
ATOM 3641 C CA . GLU B 1 155 ? 23.094 -9.734 -15.289 1 93.19 155 GLU B CA 1
ATOM 3642 C C . GLU B 1 155 ? 22.938 -10.375 -13.914 1 93.19 155 GLU B C 1
ATOM 3644 O O . GLU B 1 155 ? 22.266 -9.828 -13.039 1 93.19 155 GLU B O 1
ATOM 3649 N N . THR B 1 156 ? 23.609 -11.516 -13.867 1 95.12 156 THR B N 1
ATOM 3650 C CA . THR B 1 156 ? 23.516 -12.234 -12.602 1 95.12 156 THR B CA 1
ATOM 3651 C C . THR B 1 156 ? 23.984 -11.367 -11.445 1 95.12 156 THR B C 1
ATOM 3653 O O . THR B 1 156 ? 25.062 -10.781 -11.5 1 95.12 156 THR B O 1
ATOM 3656 N N . ASN B 1 157 ? 23.156 -11.266 -10.43 1 97.19 157 ASN B N 1
ATOM 3657 C CA . ASN B 1 157 ? 23.422 -10.57 -9.172 1 97.19 157 ASN B CA 1
ATOM 3658 C C . ASN B 1 157 ? 22.859 -11.328 -7.98 1 97.19 157 ASN B C 1
ATOM 3660 O O . ASN B 1 157 ? 21.688 -11.172 -7.645 1 97.19 157 ASN B O 1
ATOM 3664 N N . PRO B 1 158 ? 23.625 -12.102 -7.367 1 97.31 158 PRO B N 1
ATOM 3665 C CA . PRO B 1 158 ? 23.141 -12.969 -6.297 1 97.31 158 PRO B CA 1
ATOM 3666 C C . PRO B 1 158 ? 22.453 -12.195 -5.172 1 97.31 158 PRO B C 1
ATOM 3668 O O . PRO B 1 158 ? 21.609 -12.742 -4.461 1 97.31 158 PRO B O 1
ATOM 3671 N N . ALA B 1 159 ? 22.844 -10.922 -5.008 1 97.94 159 ALA B N 1
ATOM 3672 C CA . ALA B 1 159 ? 22.234 -10.102 -3.969 1 97.94 159 ALA B CA 1
ATOM 3673 C C . ALA B 1 159 ? 20.766 -9.805 -4.297 1 97.94 159 ALA B C 1
ATOM 3675 O O . ALA B 1 159 ? 19.984 -9.461 -3.412 1 97.94 159 ALA B O 1
ATOM 3676 N N . ILE B 1 160 ? 20.422 -9.953 -5.594 1 98.5 160 ILE B N 1
ATOM 3677 C CA . ILE B 1 160 ? 19.047 -9.719 -6.031 1 98.5 160 ILE B CA 1
ATOM 3678 C C . ILE B 1 160 ? 18.375 -11.047 -6.375 1 98.5 160 ILE B C 1
ATOM 3680 O O . ILE B 1 160 ? 17.219 -11.273 -6.008 1 98.5 160 ILE B O 1
ATOM 3684 N N . ASN B 1 161 ? 19.125 -11.961 -6.941 1 98.44 161 ASN B N 1
ATOM 3685 C CA . ASN B 1 161 ? 18.531 -13.172 -7.5 1 98.44 161 ASN B CA 1
ATOM 3686 C C . ASN B 1 161 ? 18.328 -14.242 -6.43 1 98.44 161 ASN B C 1
ATOM 3688 O O . ASN B 1 161 ? 17.375 -15.023 -6.5 1 98.44 161 ASN B O 1
ATOM 3692 N N . GLY B 1 162 ? 19.219 -14.305 -5.484 1 97.5 162 GLY B N 1
ATOM 3693 C CA . GLY B 1 162 ? 19.234 -15.375 -4.496 1 97.5 162 GLY B CA 1
ATOM 3694 C C . GLY B 1 162 ? 19.953 -16.609 -4.969 1 97.5 162 GLY B C 1
ATOM 3695 O O . GLY B 1 162 ? 20.719 -16.562 -5.938 1 97.5 162 GLY B O 1
ATOM 3696 N N . PRO B 1 163 ? 19.719 -17.688 -4.203 1 97 163 PRO B N 1
ATOM 3697 C CA . PRO B 1 163 ? 18.797 -17.859 -3.072 1 97 163 PRO B CA 1
ATOM 3698 C C . PRO B 1 163 ? 19.234 -17.078 -1.839 1 97 163 PRO B C 1
ATOM 3700 O O . PRO B 1 163 ? 20.359 -16.578 -1.784 1 97 163 PRO B O 1
ATOM 3703 N N . PHE B 1 164 ? 18.234 -16.938 -0.881 1 97.56 164 PHE B N 1
ATOM 3704 C CA . PHE B 1 164 ? 18.516 -16.172 0.328 1 97.56 164 PHE B CA 1
ATOM 3705 C C . PHE B 1 164 ? 18.391 -17.047 1.567 1 97.56 164 PHE B C 1
ATOM 3707 O O . PHE B 1 164 ? 17.469 -17.859 1.667 1 97.56 164 PHE B O 1
ATOM 3714 N N . GLU B 1 165 ? 19.188 -16.875 2.52 1 94.19 165 GLU B N 1
ATOM 3715 C CA . GLU B 1 165 ? 19.172 -17.656 3.758 1 94.19 165 GLU B CA 1
ATOM 3716 C C . GLU B 1 165 ? 18.328 -16.969 4.824 1 94.19 165 GLU B C 1
ATOM 3718 O O . GLU B 1 165 ? 17.828 -17.625 5.746 1 94.19 165 GLU B O 1
ATOM 3723 N N . THR B 1 166 ? 18.25 -15.68 4.648 1 94 166 THR B N 1
ATOM 3724 C CA . THR B 1 166 ? 17.531 -14.945 5.688 1 94 166 THR B CA 1
ATOM 3725 C C . THR B 1 166 ? 16.391 -14.133 5.086 1 94 166 THR B C 1
ATOM 3727 O O . THR B 1 166 ? 16.438 -13.742 3.916 1 94 166 THR 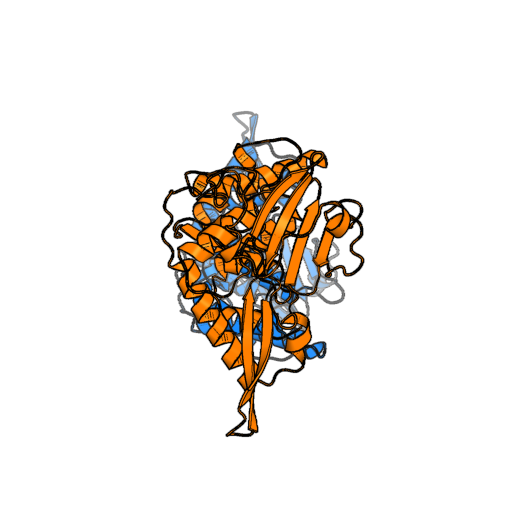B O 1
ATOM 3730 N N . ASP B 1 167 ? 15.492 -13.852 5.945 1 93.12 167 ASP B N 1
ATOM 3731 C CA . ASP B 1 167 ? 14.367 -12.992 5.578 1 93.12 167 ASP B CA 1
ATOM 3732 C C . ASP B 1 167 ? 14.852 -11.602 5.191 1 93.12 167 ASP B C 1
ATOM 3734 O O . ASP B 1 167 ? 14.336 -11 4.242 1 93.12 167 ASP B O 1
ATOM 3738 N N . ASP B 1 168 ? 15.836 -11.18 5.883 1 96.44 168 ASP B N 1
ATOM 3739 C CA . ASP B 1 168 ? 16.375 -9.844 5.641 1 96.44 168 ASP B CA 1
ATOM 3740 C C . ASP B 1 168 ? 16.938 -9.727 4.227 1 96.44 168 ASP B C 1
ATOM 3742 O O . ASP B 1 168 ? 16.656 -8.758 3.52 1 96.44 168 ASP B O 1
ATOM 3746 N N . ASP B 1 169 ? 17.656 -10.719 3.859 1 97.12 169 ASP B N 1
ATOM 3747 C CA . ASP B 1 169 ? 18.266 -10.688 2.533 1 97.12 169 ASP B CA 1
ATOM 3748 C C . ASP B 1 169 ? 17.203 -10.773 1.44 1 97.12 169 ASP B C 1
ATOM 3750 O O . ASP B 1 169 ? 17.312 -10.125 0.4 1 97.12 169 ASP B O 1
ATOM 3754 N N . PHE B 1 170 ? 16.25 -11.602 1.669 1 98.12 170 PHE B N 1
ATOM 3755 C CA . PHE B 1 170 ? 15.156 -11.734 0.721 1 98.12 170 PHE B CA 1
ATOM 3756 C C . PHE B 1 170 ? 14.492 -10.383 0.473 1 98.12 170 PHE B C 1
ATOM 3758 O O . PHE B 1 170 ? 14.312 -9.977 -0.677 1 98.12 170 PHE B O 1
ATOM 3765 N N . HIS B 1 171 ? 14.211 -9.664 1.494 1 98.38 171 HIS B N 1
ATOM 3766 C CA . HIS B 1 171 ? 13.5 -8.398 1.371 1 98.38 171 HIS B CA 1
ATOM 3767 C C . HIS B 1 171 ? 14.438 -7.293 0.891 1 98.38 171 HIS B C 1
ATOM 3769 O O . HIS B 1 171 ? 14.008 -6.387 0.169 1 98.38 171 HIS B O 1
ATOM 3775 N N . ALA B 1 172 ? 15.672 -7.34 1.278 1 98.31 172 ALA B N 1
ATOM 3776 C CA . ALA B 1 172 ? 16.656 -6.375 0.791 1 98.31 172 ALA B CA 1
ATOM 3777 C C . ALA B 1 172 ? 16.812 -6.461 -0.725 1 98.31 172 ALA B C 1
ATOM 3779 O O . ALA B 1 172 ? 17.031 -5.453 -1.393 1 98.31 172 ALA B O 1
ATOM 3780 N N . ALA B 1 173 ? 16.625 -7.637 -1.25 1 98.69 173 ALA B N 1
ATOM 3781 C CA . ALA B 1 173 ? 16.766 -7.859 -2.688 1 98.69 173 ALA B CA 1
ATOM 3782 C C . ALA B 1 173 ? 15.734 -7.039 -3.465 1 98.69 173 ALA B C 1
ATOM 3784 O O . ALA B 1 173 ? 16.031 -6.531 -4.551 1 98.69 173 ALA B O 1
ATOM 3785 N N . LEU B 1 174 ? 14.586 -6.93 -2.926 1 98.5 174 LEU B N 1
ATOM 3786 C CA . LEU B 1 174 ? 13.547 -6.145 -3.576 1 98.5 174 LEU B CA 1
ATOM 3787 C C . LEU B 1 174 ? 13.961 -4.684 -3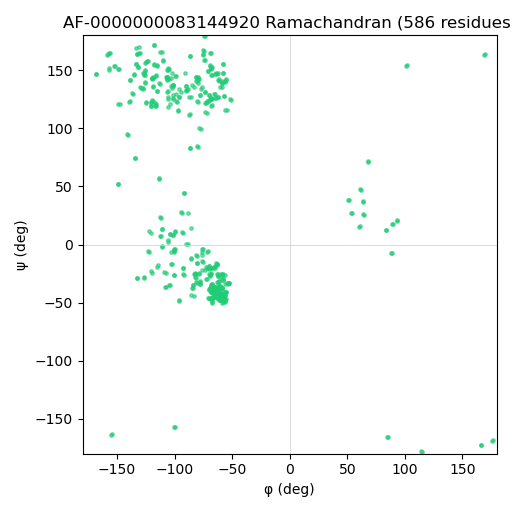.703 1 98.5 174 LEU B C 1
ATOM 3789 O O . LEU B 1 174 ? 13.742 -4.059 -4.742 1 98.5 174 LEU B O 1
ATOM 3793 N N . SER B 1 175 ? 14.57 -4.137 -2.639 1 98.12 175 SER B N 1
ATOM 3794 C CA . SER B 1 175 ? 15.039 -2.756 -2.666 1 98.12 175 SER B CA 1
ATOM 3795 C C . SER B 1 175 ? 16.188 -2.582 -3.65 1 98.12 175 SER B C 1
ATOM 3797 O O . SER B 1 175 ? 16.266 -1.568 -4.348 1 98.12 175 SER B O 1
ATOM 3799 N N . LEU B 1 176 ? 17.047 -3.557 -3.674 1 98.12 176 LEU B N 1
ATOM 3800 C CA . LEU B 1 176 ? 18.188 -3.496 -4.598 1 98.12 176 LEU B CA 1
ATOM 3801 C C . LEU B 1 176 ? 17.703 -3.527 -6.047 1 98.12 176 LEU B C 1
ATOM 3803 O O . LEU B 1 176 ? 18.219 -2.795 -6.891 1 98.12 176 LEU B O 1
ATOM 3807 N N . ARG B 1 177 ? 16.734 -4.379 -6.32 1 98.12 177 ARG B N 1
ATOM 3808 C CA . ARG B 1 177 ? 16.156 -4.434 -7.656 1 98.12 177 ARG B CA 1
ATOM 3809 C C . ARG B 1 177 ? 15.539 -3.094 -8.039 1 98.12 177 ARG B C 1
ATOM 3811 O O . ARG B 1 177 ? 15.703 -2.635 -9.172 1 98.12 177 ARG B O 1
ATOM 3818 N N . SER B 1 178 ? 14.82 -2.486 -7.105 1 97.88 178 SER B N 1
ATOM 3819 C CA . SER B 1 178 ? 14.242 -1.163 -7.32 1 97.88 178 SER B CA 1
ATOM 3820 C C . SER B 1 178 ? 15.32 -0.134 -7.637 1 97.88 178 SER B C 1
ATOM 3822 O O . SER B 1 178 ? 15.195 0.632 -8.594 1 97.88 178 SER B O 1
ATOM 3824 N N . HIS B 1 179 ? 16.391 -0.154 -6.891 1 97 179 HIS B N 1
ATOM 3825 C CA . HIS B 1 179 ? 17.516 0.764 -7.109 1 97 179 HIS B CA 1
ATOM 3826 C C . HIS B 1 179 ? 18.094 0.603 -8.508 1 97 179 HIS B C 1
ATOM 3828 O O . HIS B 1 179 ? 18.406 1.593 -9.172 1 97 179 HIS B O 1
ATOM 3834 N N . GLN B 1 180 ? 18.219 -0.597 -8.883 1 95.62 180 GLN B N 1
ATOM 3835 C CA . GLN B 1 180 ? 18.75 -0.871 -10.219 1 95.62 180 GLN B CA 1
ATOM 3836 C C . GLN B 1 180 ? 17.859 -0.296 -11.305 1 95.62 180 GLN B C 1
ATOM 3838 O O . GLN B 1 180 ? 18.328 0.307 -12.266 1 95.62 180 GLN B O 1
ATOM 3843 N N . ASN B 1 181 ? 16.578 -0.511 -11.164 1 94.62 181 ASN B N 1
ATOM 3844 C CA . ASN B 1 181 ? 15.625 0.03 -12.133 1 94.62 181 ASN B CA 1
ATOM 3845 C C . ASN B 1 181 ? 15.727 1.549 -12.227 1 94.62 181 ASN B C 1
ATOM 3847 O O . ASN B 1 181 ? 15.727 2.105 -13.328 1 94.62 181 ASN B O 1
ATOM 3851 N N . TRP B 1 182 ? 15.812 2.18 -11.125 1 95.06 182 TRP B N 1
ATOM 3852 C CA . TRP B 1 182 ? 15.922 3.635 -11.102 1 95.06 182 TRP B CA 1
ATOM 3853 C C . TRP B 1 182 ? 17.25 4.094 -11.672 1 95.06 182 TRP B C 1
ATOM 3855 O O . TRP B 1 182 ? 17.312 5.074 -12.422 1 95.06 182 TRP B O 1
ATOM 3865 N N . ALA B 1 183 ? 18.297 3.398 -11.336 1 93.56 183 ALA B N 1
ATOM 3866 C CA . ALA B 1 183 ? 19.625 3.732 -11.844 1 93.56 183 ALA B CA 1
ATOM 3867 C C . ALA B 1 183 ? 19.672 3.598 -13.359 1 93.56 183 ALA B C 1
ATOM 3869 O O . ALA B 1 183 ? 20.312 4.414 -14.039 1 93.56 183 ALA B O 1
ATOM 3870 N N . ASP B 1 184 ? 19.078 2.592 -13.828 1 91.31 184 ASP B N 1
ATOM 3871 C CA . ASP B 1 184 ? 19.016 2.375 -15.266 1 91.31 184 ASP B CA 1
ATOM 3872 C C . ASP B 1 184 ? 18.344 3.553 -15.977 1 91.31 184 ASP B C 1
ATOM 3874 O O . ASP B 1 184 ? 18.609 3.807 -17.156 1 91.31 184 ASP B O 1
ATOM 3878 N N . ASN B 1 185 ? 17.516 4.262 -15.297 1 91.31 185 ASN B N 1
ATOM 3879 C CA . ASN B 1 185 ? 16.828 5.418 -15.867 1 91.31 185 ASN B CA 1
ATOM 3880 C C . ASN B 1 185 ? 17.484 6.727 -15.414 1 91.31 185 ASN B C 1
ATOM 3882 O O . ASN B 1 185 ? 16.875 7.797 -15.539 1 91.31 185 ASN B O 1
ATOM 3886 N N . GLN B 1 186 ? 18.594 6.602 -14.773 1 92.88 186 GLN B N 1
ATOM 3887 C CA . GLN B 1 186 ? 19.422 7.73 -14.359 1 92.88 186 GLN B CA 1
ATOM 3888 C C . GLN B 1 186 ? 18.688 8.617 -13.367 1 92.88 186 GLN B C 1
ATOM 3890 O O . GLN B 1 186 ? 18.766 9.844 -13.445 1 92.88 186 GLN B O 1
ATOM 3895 N N . ARG B 1 187 ? 17.922 7.969 -12.516 1 92.81 187 ARG B N 1
ATOM 3896 C CA . ARG B 1 187 ? 17.203 8.672 -11.461 1 92.81 187 ARG B CA 1
ATOM 3897 C C . ARG B 1 187 ? 17.484 8.055 -10.094 1 92.81 187 ARG B C 1
ATOM 3899 O O . ARG B 1 187 ? 17.781 6.863 -9.992 1 92.81 187 ARG B O 1
ATOM 3906 N N . HIS B 1 188 ? 17.469 8.914 -9.125 1 93.56 188 HIS B N 1
ATOM 3907 C CA . HIS B 1 188 ? 17.594 8.398 -7.766 1 93.56 188 HIS B CA 1
ATOM 3908 C C . HIS B 1 188 ? 16.312 7.707 -7.32 1 93.56 188 HIS B C 1
ATOM 3910 O O . HIS B 1 188 ? 15.219 8.258 -7.488 1 93.56 188 HIS B O 1
ATOM 3916 N N . GLY B 1 189 ? 16.469 6.516 -6.781 1 95.06 189 GLY B N 1
ATOM 3917 C CA . GLY B 1 189 ? 15.32 5.773 -6.281 1 95.06 189 GLY B CA 1
ATOM 3918 C C . GLY B 1 189 ? 14.961 6.125 -4.852 1 95.06 189 GLY B C 1
ATOM 3919 O O . GLY B 1 189 ? 15.281 5.379 -3.924 1 95.06 189 GLY B O 1
ATOM 3920 N N . TRP B 1 190 ? 14.25 7.164 -4.695 1 96.12 190 TRP B N 1
ATOM 3921 C CA . TRP B 1 190 ? 13.844 7.566 -3.352 1 96.12 190 TRP B CA 1
ATOM 3922 C C . TRP B 1 190 ? 12.922 6.523 -2.725 1 96.12 190 TRP B C 1
ATOM 3924 O O . TRP B 1 190 ? 13.023 6.234 -1.531 1 96.12 190 TRP B O 1
ATOM 3934 N N . THR B 1 191 ? 12.078 5.926 -3.553 1 97.25 191 THR B N 1
ATOM 3935 C CA . THR B 1 191 ? 11.234 4.836 -3.074 1 97.25 191 THR B CA 1
ATOM 3936 C C . THR B 1 191 ? 12.078 3.613 -2.723 1 97.25 191 THR B C 1
ATOM 3938 O O . THR B 1 191 ? 11.773 2.895 -1.769 1 97.25 191 THR B O 1
ATOM 3941 N N . SER B 1 192 ? 13.148 3.422 -3.523 1 97.94 192 SER B N 1
ATOM 3942 C CA . SER B 1 192 ? 14.062 2.314 -3.252 1 97.94 192 SER B CA 1
ATOM 3943 C C . SER B 1 192 ? 14.727 2.467 -1.886 1 97.94 192 SER B C 1
ATOM 3945 O O . SER B 1 192 ? 14.906 1.482 -1.166 1 97.94 192 SER B O 1
ATOM 3947 N N . ASP B 1 193 ? 15.039 3.75 -1.578 1 98.12 193 ASP B N 1
ATOM 3948 C CA . ASP B 1 193 ? 15.617 4.031 -0.267 1 98.12 193 ASP B CA 1
ATOM 3949 C C . ASP B 1 193 ? 14.633 3.684 0.85 1 98.12 193 ASP B C 1
ATOM 3951 O O . ASP B 1 193 ? 15.023 3.113 1.871 1 98.12 193 ASP B O 1
ATOM 3955 N N . PHE B 1 194 ? 13.438 4.035 0.612 1 98.69 194 PHE B N 1
ATOM 3956 C CA . PHE B 1 194 ? 12.383 3.695 1.563 1 98.69 194 PHE B CA 1
ATOM 3957 C C . PHE B 1 194 ? 12.281 2.184 1.731 1 98.69 194 PHE B C 1
ATOM 3959 O O . PHE B 1 194 ? 12.203 1.684 2.855 1 98.69 194 PHE B O 1
ATOM 3966 N N . PHE B 1 195 ? 12.266 1.431 0.661 1 98.69 195 PHE B N 1
ATOM 3967 C CA . PHE B 1 195 ? 12.203 -0.026 0.712 1 98.69 195 PHE B CA 1
ATOM 3968 C C . PHE B 1 195 ? 13.383 -0.59 1.487 1 98.69 195 PHE B C 1
ATOM 3970 O O . PHE B 1 195 ? 13.219 -1.486 2.318 1 98.69 195 PHE B O 1
ATOM 3977 N N . ALA B 1 196 ? 14.555 -0.095 1.221 1 98.44 196 ALA B N 1
ATOM 3978 C CA . ALA B 1 196 ? 15.773 -0.58 1.863 1 98.44 196 ALA B CA 1
ATOM 3979 C C . ALA B 1 196 ? 15.703 -0.399 3.377 1 98.44 196 ALA B C 1
ATOM 3981 O O . ALA B 1 196 ? 16.156 -1.267 4.133 1 98.44 196 ALA B O 1
ATOM 3982 N N . ARG B 1 197 ? 15.086 0.677 3.773 1 98.19 197 ARG B N 1
ATOM 3983 C CA . ARG B 1 197 ? 15.031 0.986 5.199 1 98.19 197 ARG B CA 1
ATOM 3984 C C . ARG B 1 197 ? 13.961 0.161 5.898 1 98.19 197 ARG B C 1
ATOM 3986 O O . ARG B 1 197 ? 14.102 -0.179 7.078 1 98.19 197 ARG B O 1
ATOM 3993 N N . HIS B 1 198 ? 12.914 -0.303 5.156 1 98.56 198 HIS B N 1
ATOM 3994 C CA . HIS B 1 198 ? 11.742 -0.707 5.93 1 98.56 198 HIS B CA 1
ATOM 3995 C C . HIS B 1 198 ? 11.312 -2.125 5.574 1 98.56 198 HIS B C 1
ATOM 3997 O O . HIS B 1 198 ? 10.742 -2.834 6.41 1 98.56 198 HIS B O 1
ATOM 4003 N N . LEU B 1 199 ? 11.531 -2.623 4.387 1 98.62 199 LEU B N 1
ATOM 4004 C CA . LEU B 1 199 ? 10.984 -3.91 3.971 1 98.62 199 LEU B CA 1
ATOM 4005 C C . LEU B 1 199 ? 11.453 -5.027 4.898 1 98.62 199 LEU B C 1
ATOM 4007 O O . LEU B 1 199 ? 10.648 -5.816 5.387 1 98.62 199 LEU B O 1
ATOM 4011 N N . PRO B 1 200 ? 12.812 -5.117 5.23 1 97.88 200 PRO B N 1
ATOM 4012 C CA . PRO B 1 200 ? 13.289 -6.246 6.035 1 97.88 200 PRO B CA 1
ATOM 4013 C C . PRO B 1 200 ? 12.617 -6.309 7.406 1 97.88 200 PRO B C 1
ATOM 4015 O O . PRO B 1 200 ? 12.258 -7.395 7.867 1 97.88 200 PRO B O 1
ATOM 4018 N N . SER B 1 201 ? 12.367 -5.164 7.98 1 97.38 201 SER B N 1
ATOM 4019 C CA . SER B 1 201 ? 11.773 -5.16 9.312 1 97.38 201 SER B CA 1
ATOM 4020 C C . SER B 1 201 ? 10.25 -5.27 9.234 1 97.38 201 SER B C 1
ATOM 4022 O O . SER B 1 201 ? 9.633 -5.965 10.047 1 97.38 201 SER B O 1
ATOM 4024 N N . ALA B 1 202 ? 9.625 -4.645 8.273 1 97.94 202 ALA B N 1
ATOM 4025 C CA . ALA B 1 202 ? 8.172 -4.586 8.172 1 97.94 202 ALA B CA 1
ATOM 4026 C C . ALA B 1 202 ? 7.594 -5.938 7.762 1 97.94 202 ALA B C 1
ATOM 4028 O O . ALA B 1 202 ? 6.477 -6.285 8.148 1 97.94 202 ALA B O 1
ATOM 4029 N N . LEU B 1 203 ? 8.352 -6.711 7.004 1 97.75 203 LEU B N 1
ATOM 4030 C CA . LEU B 1 203 ? 7.812 -7.938 6.43 1 97.75 203 LEU B CA 1
ATOM 4031 C C . LEU B 1 203 ? 8.469 -9.164 7.055 1 97.75 203 LEU B C 1
ATOM 4033 O O . LEU B 1 203 ? 8.414 -10.258 6.488 1 97.75 203 LEU B O 1
ATOM 4037 N N . ARG B 1 204 ? 8.984 -9.016 8.203 1 94.62 204 ARG B N 1
ATOM 4038 C CA . ARG B 1 204 ? 9.672 -10.109 8.867 1 94.62 204 ARG B CA 1
ATOM 4039 C C . ARG B 1 204 ? 8.695 -10.984 9.648 1 94.62 204 ARG B C 1
ATOM 4041 O O . ARG B 1 204 ? 7.547 -10.602 9.859 1 94.62 204 ARG B O 1
ATOM 4048 N N . GLY B 1 205 ? 9.133 -12.18 9.984 1 92 205 GLY B N 1
ATOM 4049 C CA . GLY B 1 205 ? 8.438 -12.992 10.961 1 92 205 GLY B CA 1
ATOM 4050 C C . GLY B 1 205 ? 7.441 -13.953 10.344 1 92 205 GLY B C 1
ATOM 4051 O O . GLY B 1 205 ? 6.496 -14.391 11 1 92 205 GLY B O 1
ATOM 4052 N N . HIS B 1 206 ? 7.602 -14.25 9.117 1 94 206 HIS B N 1
ATOM 4053 C CA . HIS B 1 206 ? 6.703 -15.172 8.43 1 94 206 HIS B CA 1
ATOM 4054 C C . HIS B 1 206 ? 7.375 -16.516 8.195 1 94 206 HIS B C 1
ATOM 4056 O O . HIS B 1 206 ? 8.594 -16.594 8.039 1 94 206 HIS B O 1
ATOM 4062 N N . ARG B 1 207 ? 6.598 -17.531 8.164 1 94.25 207 ARG B N 1
ATOM 4063 C CA . ARG B 1 207 ? 7.09 -18.859 7.855 1 94.25 207 ARG B CA 1
ATOM 4064 C C . ARG B 1 207 ? 7.531 -18.969 6.398 1 94.25 207 ARG B C 1
ATOM 4066 O O . ARG B 1 207 ? 7.031 -18.234 5.543 1 94.25 207 ARG B O 1
ATOM 4073 N N . LEU B 1 208 ? 8.453 -19.828 6.211 1 95.69 208 LEU B N 1
ATOM 4074 C CA . LEU B 1 208 ? 8.812 -20.25 4.859 1 95.69 208 LEU B CA 1
ATOM 4075 C C . LEU B 1 208 ? 7.832 -21.281 4.32 1 95.69 208 LEU B C 1
ATOM 4077 O O . LEU B 1 208 ? 7.602 -22.312 4.949 1 95.69 208 LEU B O 1
ATOM 4081 N N . THR B 1 209 ? 7.207 -20.984 3.172 1 96.31 209 THR B N 1
ATOM 4082 C CA . THR B 1 209 ? 6.164 -21.875 2.66 1 96.31 209 THR B CA 1
ATOM 4083 C C . THR B 1 209 ? 6.344 -22.109 1.163 1 96.31 209 THR B C 1
ATOM 4085 O O . THR B 1 209 ? 6.836 -21.234 0.447 1 96.31 209 THR B O 1
ATOM 4088 N N . LEU B 1 210 ? 5.984 -23.312 0.747 1 97 210 LEU B N 1
ATOM 4089 C CA . LEU B 1 210 ? 5.883 -23.547 -0.691 1 97 210 LEU B CA 1
ATOM 4090 C C . LEU B 1 210 ? 4.816 -22.641 -1.31 1 97 210 LEU B C 1
ATOM 4092 O O . LEU B 1 210 ? 3.697 -22.562 -0.802 1 97 210 LEU B O 1
ATOM 4096 N N . THR B 1 211 ? 5.176 -21.938 -2.289 1 97.81 211 THR B N 1
ATOM 4097 C CA . THR B 1 211 ? 4.348 -20.922 -2.934 1 97.81 211 THR B CA 1
ATOM 4098 C C . THR B 1 211 ? 4.285 -21.156 -4.441 1 97.81 211 THR B C 1
ATOM 4100 O O . THR B 1 211 ? 5.297 -21.469 -5.07 1 97.81 211 THR B O 1
ATOM 4103 N N . HIS B 1 212 ? 3.096 -21.078 -5.059 1 98.12 212 HIS B N 1
ATOM 4104 C CA . HIS B 1 212 ? 2.922 -21.188 -6.504 1 98.12 212 HIS B CA 1
ATOM 4105 C C . HIS B 1 212 ? 3.502 -19.969 -7.211 1 98.12 212 HIS B C 1
ATOM 4107 O O . HIS B 1 212 ? 4.227 -20.094 -8.203 1 98.12 212 HIS B O 1
ATOM 4113 N N . GLY B 1 213 ? 3.135 -18.766 -6.641 1 97.06 213 GLY B N 1
ATOM 4114 C CA . GLY B 1 213 ? 3.76 -17.531 -7.059 1 97.06 213 GLY B CA 1
ATOM 4115 C C . GLY B 1 213 ? 3.059 -16.875 -8.234 1 97.06 213 GLY B C 1
ATOM 4116 O O . GLY B 1 213 ? 3.408 -15.758 -8.633 1 97.06 213 GLY B O 1
ATOM 4117 N N . ASP B 1 214 ? 2.076 -17.516 -8.852 1 96.06 214 ASP B N 1
ATOM 4118 C CA . ASP B 1 214 ? 1.301 -16.969 -9.961 1 96.06 214 ASP B CA 1
ATOM 4119 C C . ASP B 1 214 ? -0.123 -17.516 -9.961 1 96.06 214 ASP B C 1
ATOM 4121 O O . ASP B 1 214 ? -0.602 -18.016 -10.984 1 96.06 214 ASP B O 1
ATOM 4125 N N . LEU B 1 215 ? -0.754 -17.406 -8.836 1 95.5 215 LEU B N 1
ATOM 4126 C CA . LEU B 1 215 ? -2.09 -17.984 -8.68 1 95.5 215 LEU B CA 1
ATOM 4127 C C . LEU B 1 215 ? -3.145 -17.062 -9.289 1 95.5 215 LEU B C 1
ATOM 4129 O O . LEU B 1 215 ? -3.738 -16.234 -8.578 1 95.5 215 LEU B O 1
ATOM 4133 N N . TYR B 1 216 ? -3.377 -17.156 -10.57 1 93.62 216 TYR B N 1
ATOM 4134 C CA . TYR B 1 216 ? -4.438 -16.484 -11.312 1 93.62 216 TYR B CA 1
ATOM 4135 C C . TYR B 1 216 ? -5.492 -17.484 -11.789 1 93.62 216 TYR B C 1
ATOM 4137 O O . TYR B 1 216 ? -5.211 -18.688 -11.914 1 93.62 216 TYR B O 1
ATOM 4145 N N . ARG B 1 217 ? -6.652 -17.031 -12.062 1 96.25 217 ARG B N 1
ATOM 4146 C CA . ARG B 1 217 ? -7.766 -17.875 -12.469 1 96.25 217 ARG B CA 1
ATOM 4147 C C . ARG B 1 217 ? -7.426 -18.672 -13.727 1 96.25 217 ARG B C 1
ATOM 4149 O O . ARG B 1 217 ? -7.875 -19.797 -13.898 1 96.25 217 ARG B O 1
ATOM 4156 N N . ARG B 1 218 ? -6.527 -18.062 -14.547 1 95.19 218 ARG B N 1
ATOM 4157 C CA . ARG B 1 218 ? -6.148 -18.719 -15.797 1 95.19 218 ARG B CA 1
ATOM 4158 C C . ARG B 1 218 ? -5.305 -19.969 -15.523 1 95.19 218 ARG B C 1
ATOM 4160 O O . ARG B 1 218 ? -5.172 -20.828 -16.391 1 95.19 218 ARG B O 1
ATOM 4167 N N . ASN B 1 219 ? -4.742 -20.062 -14.336 1 96.94 219 ASN B N 1
ATOM 4168 C CA . ASN B 1 219 ? -3.873 -21.188 -13.992 1 96.94 219 ASN B CA 1
ATOM 4169 C C . ASN B 1 219 ? -4.613 -22.234 -13.172 1 96.94 219 ASN B C 1
ATOM 4171 O O . ASN B 1 219 ? -3.988 -23.125 -12.594 1 96.94 219 ASN B O 1
ATOM 4175 N N . ILE B 1 220 ? -5.883 -22.109 -13.102 1 98.31 220 ILE B N 1
ATOM 4176 C CA . ILE B 1 220 ? -6.75 -23.078 -12.438 1 98.31 220 ILE B CA 1
ATOM 4177 C C . ILE B 1 220 ? -7.695 -23.703 -13.453 1 98.31 220 ILE B C 1
ATOM 4179 O O . ILE B 1 220 ? -8.453 -23 -14.125 1 98.31 220 ILE B O 1
ATOM 4183 N N . LEU B 1 221 ? -7.625 -25.016 -13.562 1 98.06 221 LEU B N 1
ATOM 4184 C CA . LEU B 1 221 ? -8.516 -25.734 -14.469 1 98.06 221 LEU B CA 1
ATOM 4185 C C . LEU B 1 221 ? -9.664 -26.391 -13.703 1 98.06 221 LEU B C 1
ATOM 4187 O O . LEU B 1 221 ? -9.461 -26.938 -12.617 1 98.06 221 LEU B O 1
ATOM 4191 N N . VAL B 1 222 ? -10.836 -26.266 -14.273 1 98.25 222 VAL B N 1
ATOM 4192 C CA . VAL B 1 222 ? -12.023 -26.828 -13.641 1 98.25 222 VAL B CA 1
ATOM 4193 C C . VAL B 1 222 ? -12.844 -27.594 -14.68 1 98.25 222 VAL B C 1
ATOM 4195 O O . VAL B 1 222 ? -12.727 -27.344 -15.883 1 98.25 222 VAL B O 1
ATOM 4198 N N . GLN B 1 223 ? -13.617 -28.547 -14.18 1 96.94 223 GLN B N 1
ATOM 4199 C CA . GLN B 1 223 ? -14.5 -29.328 -15.039 1 96.94 223 GLN B CA 1
ATOM 4200 C C . GLN B 1 223 ? -15.859 -29.547 -14.383 1 96.94 223 GLN B C 1
ATOM 4202 O O . GLN B 1 223 ? -15.945 -29.75 -13.164 1 96.94 223 GLN B O 1
ATOM 4207 N N . LYS B 1 224 ? -16.844 -29.484 -15.234 1 94.44 224 LYS B N 1
ATOM 4208 C CA . LYS B 1 224 ? -18.188 -29.812 -14.781 1 94.44 224 LYS B CA 1
ATOM 4209 C C . LYS B 1 224 ? -18.406 -31.312 -14.68 1 94.44 224 LYS B C 1
ATOM 4211 O O . LYS B 1 224 ? -18.047 -32.062 -15.594 1 94.44 224 LYS B O 1
ATOM 4216 N N . VAL B 1 225 ? -18.875 -31.719 -13.547 1 91.12 225 VAL B N 1
ATOM 4217 C CA . VAL B 1 225 ? -19.156 -33.125 -13.328 1 91.12 225 VAL B CA 1
ATOM 4218 C C . VAL B 1 225 ? -20.656 -33.312 -13.031 1 91.12 225 VAL B C 1
ATOM 4220 O O . VAL B 1 225 ? -21.219 -32.625 -12.188 1 91.12 225 VAL B O 1
ATOM 4223 N N . SER B 1 226 ? -21.234 -34.094 -13.797 1 87.88 226 SER B N 1
ATOM 4224 C CA . SER B 1 226 ? -22.656 -34.375 -13.617 1 87.88 226 SER B CA 1
ATOM 4225 C C . SER B 1 226 ? -22.891 -35.625 -12.789 1 87.88 226 SER B C 1
ATOM 4227 O O . SER B 1 226 ? -22.203 -36.625 -12.945 1 87.88 226 SER B O 1
ATOM 4229 N N . ASP B 1 227 ? -23.781 -35.438 -11.805 1 83.75 227 ASP B N 1
ATOM 4230 C CA . ASP B 1 227 ? -24.266 -36.594 -11.062 1 83.75 227 ASP B CA 1
ATOM 4231 C C . ASP B 1 227 ? -25.469 -37.219 -11.766 1 83.75 227 ASP B C 1
ATOM 4233 O O . ASP B 1 227 ? -26.547 -36.625 -11.812 1 83.75 227 ASP B O 1
ATOM 4237 N N . PRO B 1 228 ? -25.203 -38.375 -12.234 1 82.62 228 PRO B N 1
ATOM 4238 C CA . PRO B 1 228 ? -26.297 -39 -13 1 82.62 228 PRO B CA 1
ATOM 4239 C C . PRO B 1 228 ? -27.516 -39.312 -12.133 1 82.62 228 PRO B C 1
ATOM 4241 O O . PRO B 1 228 ? -28.609 -39.469 -12.648 1 82.62 228 PRO B O 1
ATOM 4244 N N . VAL B 1 229 ? -27.375 -39.406 -10.844 1 87.19 229 VAL B N 1
ATOM 4245 C CA . VAL B 1 229 ? -28.453 -39.75 -9.938 1 87.19 229 VAL B CA 1
ATOM 4246 C C . VAL B 1 229 ? -29.297 -38.531 -9.594 1 87.19 229 VAL B C 1
ATOM 4248 O O . VAL B 1 229 ? -30.516 -38.531 -9.75 1 87.19 229 VAL B O 1
ATOM 4251 N N . SER B 1 230 ? -28.719 -37.406 -9.312 1 82.56 230 SER B N 1
ATOM 4252 C CA . SER B 1 230 ? -29.406 -36.219 -8.82 1 82.56 230 SER B CA 1
ATOM 4253 C C . SER B 1 230 ? -29.625 -35.219 -9.945 1 82.56 230 SER B C 1
ATOM 4255 O O . SER B 1 230 ? -30.344 -34.219 -9.766 1 82.56 230 SER B O 1
ATOM 4257 N N . ASN B 1 231 ? -29.094 -35.531 -11.078 1 82.94 231 ASN B N 1
ATOM 4258 C CA . ASN B 1 231 ? -29.172 -34.594 -12.211 1 82.94 231 ASN B CA 1
ATOM 4259 C C . ASN B 1 231 ? -28.656 -33.219 -11.852 1 82.94 231 ASN B C 1
ATOM 4261 O O . ASN B 1 231 ? -29.234 -32.219 -12.258 1 82.94 231 ASN B O 1
ATOM 4265 N N . THR B 1 232 ? -27.766 -33.25 -10.883 1 84.19 232 THR B N 1
ATOM 4266 C CA . THR B 1 232 ? -27.109 -31.984 -10.508 1 84.19 232 THR B CA 1
ATOM 4267 C C . THR B 1 232 ? -25.688 -31.938 -11.023 1 84.19 232 THR B C 1
ATOM 4269 O O . THR B 1 232 ? -25.109 -32.969 -11.375 1 84.19 232 THR B O 1
ATOM 4272 N N . HIS B 1 233 ? -25.219 -30.734 -11.281 1 87.5 233 HIS B N 1
ATOM 4273 C CA . HIS B 1 233 ? -23.844 -30.562 -11.734 1 87.5 233 HIS B CA 1
ATOM 4274 C C . HIS B 1 233 ? -23 -29.844 -10.68 1 87.5 233 HIS B C 1
ATOM 4276 O O . HIS B 1 233 ? -23.516 -29 -9.945 1 87.5 233 HIS B O 1
ATOM 4282 N N . THR B 1 234 ? -21.844 -30.375 -10.562 1 89.06 234 THR B N 1
ATOM 4283 C CA . THR B 1 234 ? -20.859 -29.719 -9.719 1 89.06 234 THR B CA 1
ATOM 4284 C C . THR B 1 234 ? -19.578 -29.453 -10.508 1 89.06 234 THR B C 1
ATOM 4286 O O . THR B 1 234 ? -19.406 -29.969 -11.617 1 89.06 234 THR B O 1
ATOM 4289 N N . TYR B 1 235 ? -18.859 -28.516 -10.031 1 95.56 235 TYR B N 1
ATOM 4290 C CA . TYR B 1 235 ? -17.562 -28.266 -10.633 1 95.56 235 TYR B CA 1
ATOM 4291 C C . TYR B 1 235 ? -16.438 -28.797 -9.75 1 95.56 235 TYR B C 1
ATOM 4293 O O . TYR B 1 235 ? -16.531 -28.75 -8.523 1 95.56 235 TYR B O 1
ATOM 4301 N N . ARG B 1 236 ? -15.414 -29.328 -10.43 1 97.06 236 ARG B N 1
ATOM 4302 C CA . ARG B 1 236 ? -14.242 -29.828 -9.727 1 97.06 236 ARG B CA 1
ATOM 4303 C C . ARG B 1 236 ? -12.969 -29.188 -10.266 1 97.06 236 ARG B C 1
ATOM 4305 O O . ARG B 1 236 ? -12.82 -29 -11.477 1 97.06 236 ARG B O 1
ATOM 4312 N N . VAL B 1 237 ? -12.078 -28.875 -9.32 1 98.56 237 VAL B N 1
ATOM 4313 C CA . VAL B 1 237 ? -10.75 -28.438 -9.734 1 98.56 237 VAL B CA 1
ATOM 4314 C C . VAL B 1 237 ? -9.961 -29.625 -10.289 1 98.56 237 VAL B C 1
ATOM 4316 O O . VAL B 1 237 ? -9.758 -30.625 -9.586 1 98.56 237 VAL B O 1
ATOM 4319 N N . THR B 1 238 ? -9.516 -29.453 -11.523 1 98.19 238 THR B N 1
ATOM 4320 C CA . THR B 1 238 ? -8.844 -30.578 -12.148 1 98.19 238 THR B CA 1
ATOM 4321 C C . THR B 1 238 ? -7.328 -30.406 -12.102 1 98.19 238 THR B C 1
ATOM 4323 O O . THR B 1 238 ? -6.578 -31.375 -12.18 1 98.19 238 THR B O 1
ATOM 4326 N N . ALA B 1 239 ? -6.902 -29.078 -12.047 1 98.25 239 ALA B N 1
ATOM 4327 C CA . ALA B 1 239 ? -5.457 -28.891 -11.961 1 98.25 239 ALA B CA 1
ATOM 4328 C C . ALA B 1 239 ? -5.125 -27.438 -11.609 1 98.25 239 ALA B C 1
ATOM 4330 O O . ALA B 1 239 ? -5.863 -26.516 -11.969 1 98.25 239 ALA B O 1
ATOM 4331 N N . ILE B 1 240 ? -4.082 -27.25 -10.891 1 98.44 240 ILE B N 1
ATOM 4332 C CA . ILE B 1 240 ? -3.322 -26 -10.844 1 98.44 240 ILE B CA 1
ATOM 4333 C C . ILE B 1 240 ? -2.098 -26.125 -11.758 1 98.44 240 ILE B C 1
ATOM 4335 O O . ILE B 1 240 ? -1.268 -27.016 -11.578 1 98.44 240 ILE B O 1
ATOM 4339 N N . VAL B 1 241 ? -2.02 -25.172 -12.719 1 97.25 241 VAL B N 1
ATOM 4340 C CA . VAL B 1 241 ? -0.977 -25.344 -13.727 1 97.25 241 VAL B CA 1
ATOM 4341 C C . VAL B 1 241 ? -0.008 -24.172 -13.664 1 97.25 241 VAL B C 1
ATOM 4343 O O . VAL B 1 241 ? -0.193 -23.234 -12.867 1 97.25 241 VAL B O 1
ATOM 4346 N N . ASP B 1 242 ? 1.06 -24.219 -14.359 1 95.5 242 ASP B N 1
ATOM 4347 C CA . ASP B 1 242 ? 2.068 -23.172 -14.555 1 95.5 242 ASP B CA 1
ATOM 4348 C C . ASP B 1 242 ? 2.828 -22.906 -13.258 1 95.5 242 ASP B C 1
ATOM 4350 O O . ASP B 1 242 ? 2.74 -21.812 -12.703 1 95.5 242 ASP B O 1
ATOM 4354 N N . TRP B 1 243 ? 3.662 -23.859 -12.891 1 97.06 243 TRP B N 1
ATOM 4355 C CA . TRP B 1 243 ? 4.426 -23.812 -11.641 1 97.06 243 TRP B CA 1
ATOM 4356 C C . TRP B 1 243 ? 5.816 -23.234 -11.883 1 97.06 243 TRP B C 1
ATOM 4358 O O . TRP B 1 243 ? 6.762 -23.562 -11.164 1 97.06 243 TRP B O 1
ATOM 4368 N N . GLU B 1 244 ? 5.938 -22.406 -12.875 1 95.44 244 GLU B N 1
ATOM 4369 C CA . GLU B 1 244 ? 7.25 -21.906 -13.273 1 95.44 244 GLU B CA 1
ATOM 4370 C C . GLU B 1 244 ? 7.828 -20.969 -12.203 1 95.44 244 GLU B C 1
ATOM 4372 O O . GLU B 1 244 ? 9.047 -20.859 -12.07 1 95.44 244 GLU B O 1
ATOM 4377 N N . THR B 1 245 ? 6.965 -20.344 -11.391 1 97 245 THR B N 1
ATOM 4378 C CA . THR B 1 245 ? 7.43 -19.375 -10.398 1 97 245 THR B CA 1
ATOM 4379 C C . THR B 1 245 ? 7.402 -19.984 -9 1 97 245 THR B C 1
ATOM 4381 O O . THR B 1 245 ? 7.637 -19.281 -8.016 1 97 245 THR B O 1
ATOM 4384 N N . ALA B 1 246 ? 7.172 -21.234 -8.945 1 97.19 246 ALA B N 1
ATOM 4385 C CA . ALA B 1 246 ? 7.031 -21.891 -7.648 1 97.19 246 ALA B CA 1
ATOM 4386 C C . ALA B 1 246 ? 8.359 -21.922 -6.898 1 97.19 246 ALA B C 1
ATOM 4388 O O . ALA B 1 246 ? 9.422 -22.031 -7.512 1 97.19 246 ALA B O 1
ATOM 4389 N N . GLY B 1 247 ? 8.273 -21.812 -5.633 1 96.81 247 GLY B N 1
ATOM 4390 C CA . GLY B 1 247 ? 9.438 -21.875 -4.758 1 96.81 247 GLY B CA 1
ATOM 4391 C C . GLY B 1 247 ? 9.094 -21.625 -3.299 1 96.81 247 GLY B C 1
ATOM 4392 O O . GLY B 1 247 ? 7.941 -21.781 -2.893 1 96.81 247 GLY B O 1
ATOM 4393 N N . TRP B 1 248 ? 10.141 -21.453 -2.59 1 97.06 248 TRP B N 1
ATOM 4394 C CA . TRP B 1 248 ? 10 -21.188 -1.162 1 97.06 248 TRP B CA 1
ATOM 4395 C C . TRP B 1 248 ? 10.07 -19.688 -0.876 1 97.06 248 TRP B C 1
ATOM 4397 O O . TRP B 1 248 ? 11.078 -19.047 -1.17 1 97.06 248 TRP B O 1
ATOM 4407 N N . TYR B 1 249 ? 8.945 -19.172 -0.392 1 97.38 249 TYR B N 1
ATOM 4408 C CA . TYR B 1 249 ? 8.758 -17.75 -0.141 1 97.38 249 TYR B CA 1
ATOM 4409 C C . TYR B 1 249 ? 8.203 -17.516 1.261 1 97.38 249 TYR B C 1
ATOM 4411 O O . TYR B 1 249 ? 7.789 -18.453 1.938 1 97.38 249 TYR B O 1
ATOM 4419 N N . PRO B 1 250 ? 8.289 -16.25 1.705 1 96.88 250 PRO B N 1
ATOM 4420 C CA . PRO B 1 250 ? 7.527 -15.961 2.928 1 96.88 250 PRO B CA 1
ATOM 4421 C C . PRO B 1 250 ? 6.039 -16.266 2.779 1 96.88 250 PRO B C 1
ATOM 4423 O O . PRO B 1 250 ? 5.465 -16.047 1.711 1 96.88 250 PRO B O 1
ATOM 4426 N N . GLU B 1 251 ? 5.461 -16.656 3.844 1 95.88 251 GLU B N 1
ATOM 4427 C CA . GLU B 1 251 ? 4.086 -17.141 3.875 1 95.88 251 GLU B CA 1
ATOM 4428 C C . GLU B 1 251 ? 3.133 -16.141 3.236 1 95.88 251 GLU B C 1
ATOM 4430 O O . GLU B 1 251 ? 2.176 -16.516 2.559 1 95.88 251 GLU B O 1
ATOM 4435 N N . TYR B 1 252 ? 3.424 -14.852 3.373 1 97.94 252 TYR B N 1
ATOM 4436 C CA . TYR B 1 252 ? 2.504 -13.82 2.914 1 97.94 252 TYR B CA 1
ATOM 4437 C C . TYR B 1 252 ? 2.543 -13.688 1.396 1 97.94 252 TYR B C 1
ATOM 4439 O O . TYR B 1 252 ? 1.64 -13.109 0.791 1 97.94 252 TYR B O 1
ATOM 4447 N N . TRP B 1 253 ? 3.482 -14.203 0.761 1 98.44 253 TRP B N 1
ATOM 4448 C CA . TRP B 1 253 ? 3.807 -13.891 -0.626 1 98.44 253 TRP B CA 1
ATOM 4449 C C . TRP B 1 253 ? 2.691 -14.344 -1.562 1 98.44 253 TRP B C 1
ATOM 4451 O O . TRP B 1 253 ? 2.352 -13.641 -2.52 1 98.44 253 TRP B O 1
ATOM 4461 N N . GLU B 1 254 ? 2.135 -15.523 -1.284 1 98.31 254 GLU B N 1
ATOM 4462 C CA . GLU B 1 254 ? 1.124 -16.062 -2.191 1 98.31 254 GLU B CA 1
ATOM 4463 C C . GLU B 1 254 ? -0.057 -15.102 -2.328 1 98.31 254 GLU B C 1
ATOM 4465 O O . GLU B 1 254 ? -0.424 -14.719 -3.439 1 98.31 254 GLU B O 1
ATOM 4470 N N . TYR B 1 255 ? -0.572 -14.664 -1.222 1 98.44 255 TYR B N 1
ATOM 4471 C CA . TYR B 1 255 ? -1.694 -13.727 -1.24 1 98.44 255 TYR B CA 1
ATOM 4472 C C . TYR B 1 255 ? -1.257 -12.359 -1.738 1 98.44 255 TYR B C 1
ATOM 4474 O O . TYR B 1 255 ? -1.918 -11.758 -2.59 1 98.44 255 TYR B O 1
ATOM 4482 N N . ALA B 1 256 ? -0.15 -11.859 -1.242 1 98.44 256 ALA B N 1
ATOM 4483 C CA . ALA B 1 256 ? 0.289 -10.492 -1.505 1 98.44 256 ALA B CA 1
ATOM 4484 C C . ALA B 1 256 ? 0.648 -10.305 -2.977 1 98.44 256 ALA B C 1
ATOM 4486 O O . ALA B 1 256 ? 0.382 -9.25 -3.557 1 98.44 256 ALA B O 1
ATOM 4487 N N . SER B 1 257 ? 1.259 -11.305 -3.535 1 97.12 257 SER B N 1
ATOM 4488 C CA . SER B 1 257 ? 1.611 -11.188 -4.945 1 97.12 257 SER B CA 1
ATOM 4489 C C . SER B 1 257 ? 0.371 -11.227 -5.832 1 97.12 257 SER B C 1
ATOM 4491 O O . SER B 1 257 ? 0.313 -10.555 -6.863 1 97.12 257 SER B O 1
ATOM 4493 N N . SER B 1 258 ? -0.609 -12.07 -5.488 1 97.31 258 SER B N 1
ATOM 4494 C CA . SER B 1 258 ? -1.885 -12.07 -6.195 1 97.31 258 SER B CA 1
ATOM 4495 C C . SER B 1 258 ? -2.604 -10.734 -6.039 1 97.31 258 SER B C 1
ATOM 4497 O O . SER B 1 258 ? -3.148 -10.203 -7.008 1 97.31 258 SER B O 1
ATOM 4499 N N . PHE B 1 259 ? -2.553 -10.188 -4.859 1 98.25 259 PHE B N 1
ATOM 4500 C CA . PHE B 1 259 ? -3.189 -8.922 -4.52 1 98.25 259 PHE B CA 1
ATOM 4501 C C . PHE B 1 259 ? -2.707 -7.809 -5.438 1 98.25 259 PHE B C 1
ATOM 4503 O O . PHE B 1 259 ? -3.506 -6.996 -5.91 1 98.25 259 PHE B O 1
ATOM 4510 N N . ALA B 1 260 ? -1.46 -7.777 -5.676 1 96 260 ALA B N 1
ATOM 4511 C CA . ALA B 1 260 ? -0.837 -6.734 -6.488 1 96 260 ALA B CA 1
ATOM 4512 C C . ALA B 1 260 ? -1.354 -6.773 -7.922 1 96 260 ALA B C 1
ATOM 4514 O O . ALA B 1 260 ? -1.26 -5.781 -8.648 1 96 260 ALA B O 1
ATOM 4515 N N . LEU B 1 261 ? -1.956 -7.891 -8.289 1 94.44 261 LEU B N 1
ATOM 4516 C CA . LEU B 1 261 ? -2.357 -8.055 -9.688 1 94.44 261 LEU B CA 1
ATOM 4517 C C . LEU B 1 261 ? -3.877 -8.023 -9.82 1 94.44 261 LEU B C 1
ATOM 4519 O O . LEU B 1 261 ? -4.406 -8.133 -10.93 1 94.44 261 LEU B O 1
ATOM 4523 N N . PHE B 1 262 ? -4.578 -7.895 -8.703 1 96.19 262 PHE B N 1
ATOM 4524 C CA . PHE B 1 262 ? -6.031 -7.816 -8.773 1 96.19 262 PHE B CA 1
ATOM 4525 C C . PHE B 1 262 ? -6.473 -6.637 -9.625 1 96.19 262 PHE B C 1
ATOM 4527 O O . PHE B 1 262 ? -5.902 -5.547 -9.531 1 96.19 262 PHE B O 1
ATOM 4534 N N . GLN B 1 263 ? -7.488 -6.789 -10.453 1 93.5 263 GLN B N 1
ATOM 4535 C CA . GLN B 1 263 ? -8.031 -5.738 -11.305 1 93.5 263 GLN B CA 1
ATOM 4536 C C . GLN B 1 263 ? -9.188 -5.016 -10.617 1 93.5 263 GLN B C 1
ATOM 4538 O O . GLN B 1 263 ? -9.586 -3.926 -11.031 1 93.5 263 GLN B O 1
ATOM 4543 N N . TRP B 1 264 ? -9.781 -5.66 -9.633 1 95.62 264 TRP B N 1
ATOM 4544 C CA . TRP B 1 264 ? -10.852 -5.094 -8.82 1 95.62 264 TRP B CA 1
ATOM 4545 C C . TRP B 1 264 ? -12.062 -4.758 -9.672 1 95.62 264 TRP B C 1
ATOM 4547 O O . TRP B 1 264 ? -12.617 -3.662 -9.578 1 95.62 264 TRP B O 1
ATOM 4557 N N . ILE B 1 265 ? -12.484 -5.703 -10.547 1 95 265 ILE B N 1
ATOM 4558 C CA . ILE B 1 265 ? -13.586 -5.473 -11.477 1 95 265 ILE B CA 1
ATOM 4559 C C . ILE B 1 265 ? -14.68 -6.52 -11.25 1 95 265 ILE B C 1
ATOM 4561 O O . ILE B 1 265 ? -15.727 -6.484 -11.898 1 95 265 ILE B O 1
ATOM 4565 N N . ASP B 1 266 ? -14.375 -7.453 -10.398 1 95.75 266 ASP B N 1
ATOM 4566 C CA . ASP B 1 266 ? -15.336 -8.5 -10.07 1 95.75 266 ASP B CA 1
ATOM 4567 C C . ASP B 1 266 ? -15.078 -9.078 -8.68 1 95.75 266 ASP B C 1
ATOM 4569 O O . ASP B 1 266 ? -14.406 -8.445 -7.863 1 95.75 266 ASP B O 1
ATOM 4573 N N . ASP B 1 267 ? -15.609 -10.25 -8.32 1 97.06 267 ASP B N 1
ATOM 4574 C CA . ASP B 1 267 ? -15.586 -10.758 -6.949 1 97.06 267 ASP B CA 1
ATOM 4575 C C . ASP B 1 267 ? -14.375 -11.656 -6.719 1 97.06 267 ASP B C 1
ATOM 4577 O O . ASP B 1 267 ? -14.258 -12.297 -5.672 1 97.06 267 ASP B O 1
ATOM 4581 N N . TRP B 1 268 ? -13.461 -11.656 -7.656 1 97.19 268 TRP B N 1
ATOM 4582 C CA . TRP B 1 268 ? -12.32 -12.562 -7.543 1 97.19 268 TRP B CA 1
ATOM 4583 C C . TRP B 1 268 ? -11.438 -12.188 -6.359 1 97.19 268 TRP B C 1
ATOM 4585 O O . TRP B 1 268 ? -11.055 -13.047 -5.562 1 97.19 268 TRP B O 1
ATOM 4595 N N . PRO B 1 269 ? -11.141 -10.867 -6.172 1 97.81 269 PRO B N 1
ATOM 4596 C CA . PRO B 1 269 ? -10.32 -10.523 -5.012 1 97.81 269 PRO B CA 1
ATOM 4597 C C . PRO B 1 269 ? -10.922 -11.008 -3.697 1 97.81 269 PRO B C 1
ATOM 4599 O O . PRO B 1 269 ? -10.203 -11.555 -2.852 1 97.81 269 PRO B O 1
ATOM 4602 N N . GLU B 1 270 ? -12.203 -10.867 -3.57 1 97.88 270 GLU B N 1
ATOM 4603 C CA . GLU B 1 270 ? -12.875 -11.352 -2.369 1 97.88 270 GLU B CA 1
ATOM 4604 C C . GLU B 1 270 ? -12.859 -12.875 -2.297 1 97.88 270 GLU B C 1
ATOM 4606 O O . GLU B 1 270 ? -12.68 -13.445 -1.222 1 97.88 270 GLU B O 1
ATOM 4611 N N . SER B 1 271 ? -13.078 -13.477 -3.416 1 98.31 271 SER B N 1
ATOM 4612 C CA . SER B 1 271 ? -13.086 -14.93 -3.484 1 98.31 271 SER B CA 1
ATOM 4613 C C . SER B 1 271 ? -11.734 -15.516 -3.084 1 98.31 271 SER B C 1
ATOM 4615 O O . SER B 1 271 ? -11.672 -16.562 -2.438 1 98.31 271 SER B O 1
ATOM 4617 N N . MET B 1 272 ? -10.68 -14.859 -3.432 1 98.12 272 MET B N 1
ATOM 4618 C CA . MET B 1 272 ? -9.328 -15.32 -3.125 1 98.12 272 MET B CA 1
ATOM 4619 C C . MET B 1 272 ? -9.109 -15.391 -1.618 1 98.12 272 MET B C 1
ATOM 4621 O O . MET B 1 272 ? -8.297 -16.188 -1.143 1 98.12 272 MET B O 1
ATOM 4625 N N . GLU B 1 273 ? -9.828 -14.617 -0.86 1 98.5 273 GLU B N 1
ATOM 4626 C CA . GLU B 1 273 ? -9.688 -14.609 0.593 1 98.5 273 GLU B CA 1
ATOM 4627 C C . GLU B 1 273 ? -10.273 -15.875 1.208 1 98.5 273 GLU B C 1
ATOM 4629 O O . GLU B 1 273 ? -10 -16.188 2.369 1 98.5 273 GLU B O 1
ATOM 4634 N N . LYS B 1 274 ? -11.133 -16.562 0.481 1 98.38 274 LYS B N 1
ATOM 4635 C CA . LYS B 1 274 ? -11.656 -17.859 0.912 1 98.38 274 LYS B CA 1
ATOM 4636 C C . LYS B 1 274 ? -10.664 -18.984 0.623 1 98.38 274 LYS B C 1
ATOM 4638 O O . LYS B 1 274 ? -10.797 -20.078 1.158 1 98.38 274 LYS B O 1
ATOM 4643 N N . VAL B 1 275 ? -9.703 -18.703 -0.224 1 98.62 275 VAL B N 1
ATOM 4644 C CA . VAL B 1 275 ? -8.703 -19.688 -0.627 1 98.62 275 VAL B CA 1
ATOM 4645 C C . VAL B 1 275 ? -7.449 -19.531 0.226 1 98.62 275 VAL B C 1
ATOM 4647 O O . VAL B 1 275 ? -6.898 -20.516 0.724 1 98.62 275 VAL B O 1
ATOM 4650 N N . LEU B 1 276 ? -6.973 -18.281 0.354 1 98.38 276 LEU B N 1
ATOM 4651 C CA . LEU B 1 276 ? -5.773 -17.938 1.106 1 98.38 276 LEU B CA 1
ATOM 4652 C C . LEU B 1 276 ? -6.109 -16.984 2.248 1 98.38 276 LEU B C 1
ATOM 4654 O O . LEU B 1 276 ? -6.938 -16.078 2.09 1 98.38 276 LEU B O 1
ATOM 4658 N N . ASP B 1 277 ? -5.395 -17.156 3.412 1 97.25 277 ASP B N 1
ATOM 4659 C CA . ASP B 1 277 ? -5.562 -16.188 4.484 1 97.25 277 ASP B CA 1
ATOM 4660 C C . ASP B 1 277 ? -5.059 -14.805 4.062 1 97.25 277 ASP B C 1
ATOM 4662 O O . ASP B 1 277 ? -3.904 -14.656 3.66 1 97.25 277 ASP B O 1
ATOM 4666 N N . PRO B 1 278 ? -5.895 -13.836 4.188 1 98.25 278 PRO B N 1
ATOM 4667 C CA . PRO B 1 278 ? -5.473 -12.5 3.754 1 98.25 278 PRO B CA 1
ATOM 4668 C C . PRO B 1 278 ? -4.418 -11.891 4.672 1 98.25 278 PRO B C 1
ATOM 4670 O O . PRO B 1 278 ? -4.371 -12.211 5.863 1 98.25 278 PRO B O 1
ATOM 4673 N N . CYS B 1 279 ? -3.559 -11.102 4.176 1 98.19 279 CYS B N 1
ATOM 4674 C CA . CYS B 1 279 ? -2.572 -10.289 4.875 1 98.19 279 CYS B CA 1
ATOM 4675 C C . CYS B 1 279 ? -2.547 -8.867 4.324 1 98.19 279 CYS B C 1
ATOM 4677 O O . CYS B 1 279 ? -1.577 -8.461 3.682 1 98.19 279 CYS B O 1
ATOM 4679 N N . PRO B 1 280 ? -3.537 -8.094 4.664 1 98.44 280 PRO B N 1
ATOM 4680 C CA . PRO B 1 280 ? -3.764 -6.801 4.016 1 98.44 280 PRO B CA 1
ATOM 4681 C C . PRO B 1 280 ? -2.574 -5.855 4.16 1 98.44 280 PRO B C 1
ATOM 4683 O O . PRO B 1 280 ? -2.264 -5.102 3.232 1 98.44 280 PRO B O 1
ATOM 4686 N N . LEU B 1 281 ? -1.919 -5.871 5.32 1 98.56 281 LEU B N 1
ATOM 4687 C CA . LEU B 1 281 ? -0.797 -4.969 5.551 1 98.56 281 LEU B CA 1
ATOM 4688 C C . LEU B 1 281 ? 0.384 -5.328 4.656 1 98.56 281 LEU B C 1
ATOM 4690 O O . LEU B 1 281 ? 0.896 -4.477 3.924 1 98.56 281 LEU B O 1
ATOM 4694 N N . GLU B 1 282 ? 0.768 -6.605 4.645 1 98.62 282 GLU B N 1
ATOM 4695 C CA . GLU B 1 282 ? 1.855 -7.062 3.783 1 98.62 282 GLU B CA 1
ATOM 4696 C C . GLU B 1 282 ? 1.51 -6.879 2.309 1 98.62 282 GLU B C 1
ATOM 4698 O O . GLU B 1 282 ? 2.363 -6.484 1.511 1 98.62 282 GLU B O 1
ATOM 4703 N N . ALA B 1 283 ? 0.257 -7.145 1.977 1 98.75 283 ALA B N 1
ATOM 4704 C CA . ALA B 1 283 ? -0.195 -7.043 0.591 1 98.75 283 ALA B CA 1
ATOM 4705 C C . ALA B 1 283 ? -0.114 -5.605 0.089 1 98.75 283 ALA B C 1
ATOM 4707 O O . ALA B 1 283 ? 0.327 -5.359 -1.035 1 98.75 283 ALA B O 1
ATOM 4708 N N . ALA B 1 284 ? -0.504 -4.668 0.936 1 98.69 284 ALA B N 1
ATOM 4709 C CA . ALA B 1 284 ? -0.457 -3.262 0.547 1 98.69 284 ALA B CA 1
ATOM 4710 C C . ALA B 1 284 ? 0.981 -2.805 0.321 1 98.69 284 ALA B C 1
ATOM 4712 O O . ALA B 1 284 ? 1.266 -2.082 -0.638 1 98.69 284 ALA B O 1
ATOM 4713 N N . LEU B 1 285 ? 1.829 -3.182 1.238 1 98.69 285 LEU B N 1
ATOM 4714 C CA . LEU B 1 285 ? 3.229 -2.793 1.102 1 98.69 285 LEU B CA 1
ATOM 4715 C C . LEU B 1 285 ? 3.85 -3.424 -0.14 1 98.69 285 LEU B C 1
ATOM 4717 O O . LEU B 1 285 ? 4.566 -2.754 -0.888 1 98.69 285 LEU B O 1
ATOM 4721 N N . LEU B 1 286 ? 3.545 -4.691 -0.41 1 98.44 286 LEU B N 1
ATOM 4722 C CA . LEU B 1 286 ? 4.07 -5.344 -1.605 1 98.44 286 LEU B CA 1
ATOM 4723 C C . LEU B 1 286 ? 3.475 -4.723 -2.867 1 98.44 286 LEU B C 1
ATOM 4725 O O . LEU B 1 286 ? 4.141 -4.652 -3.9 1 98.44 286 LEU B O 1
ATOM 4729 N N . ASN B 1 287 ? 2.23 -4.309 -2.771 1 98.19 287 ASN B N 1
ATOM 4730 C CA . ASN B 1 287 ? 1.628 -3.607 -3.9 1 98.19 287 ASN B CA 1
ATOM 4731 C C . ASN B 1 287 ? 2.408 -2.346 -4.258 1 98.19 287 ASN B C 1
ATOM 4733 O O . ASN B 1 287 ? 2.541 -2.004 -5.434 1 98.19 287 ASN B O 1
ATOM 4737 N N . MET B 1 288 ? 2.918 -1.651 -3.252 1 97.69 288 MET B N 1
ATOM 4738 C CA . MET B 1 288 ? 3.762 -0.486 -3.502 1 97.69 288 MET B CA 1
ATOM 4739 C C . MET B 1 288 ? 5.043 -0.888 -4.223 1 97.69 288 MET B C 1
ATOM 4741 O O . MET B 1 288 ? 5.477 -0.208 -5.156 1 97.69 288 MET B O 1
ATOM 4745 N N . VAL B 1 289 ? 5.617 -1.992 -3.814 1 98.19 289 VAL B N 1
ATOM 4746 C CA . VAL B 1 289 ? 6.816 -2.518 -4.453 1 98.19 289 VAL B CA 1
ATOM 4747 C C . VAL B 1 289 ? 6.52 -2.865 -5.91 1 98.19 289 VAL B C 1
ATOM 4749 O O . VAL B 1 289 ? 7.289 -2.518 -6.809 1 98.19 289 VAL B O 1
ATOM 4752 N N . HIS B 1 290 ? 5.379 -3.52 -6.129 1 97.75 290 HIS B N 1
ATOM 4753 C CA . HIS B 1 290 ? 4.957 -3.902 -7.473 1 97.75 290 HIS B CA 1
ATOM 4754 C C . HIS B 1 290 ? 4.863 -2.688 -8.391 1 97.75 290 HIS B C 1
ATOM 4756 O O . HIS B 1 290 ? 5.371 -2.709 -9.508 1 97.75 290 HIS B O 1
ATOM 4762 N N . LYS B 1 291 ? 4.262 -1.661 -7.895 1 95.88 291 LYS B N 1
ATOM 4763 C CA . LYS B 1 291 ? 4.082 -0.459 -8.703 1 95.88 291 LYS B CA 1
ATOM 4764 C C . LYS B 1 291 ? 5.426 0.185 -9.031 1 95.88 291 LYS B C 1
ATOM 4766 O O . LYS B 1 291 ? 5.621 0.698 -10.141 1 95.88 291 LYS B O 1
ATOM 4771 N N . ASP B 1 292 ? 6.316 0.135 -8.078 1 96.19 292 ASP B N 1
ATOM 4772 C CA . ASP B 1 292 ? 7.641 0.721 -8.266 1 96.19 292 ASP B CA 1
ATOM 4773 C C . ASP B 1 292 ? 8.453 -0.078 -9.281 1 96.19 292 ASP B C 1
ATOM 4775 O O . ASP B 1 292 ? 9.156 0.5 -10.109 1 96.19 292 ASP B O 1
ATOM 4779 N N . LEU B 1 293 ? 8.297 -1.382 -9.234 1 95.88 293 LEU B N 1
ATOM 4780 C CA . LEU B 1 293 ? 9.125 -2.248 -10.07 1 95.88 293 LEU B CA 1
ATOM 4781 C C . LEU B 1 293 ? 8.555 -2.342 -11.484 1 95.88 293 LEU B C 1
ATOM 4783 O O . LEU B 1 293 ? 9.312 -2.5 -12.453 1 95.88 293 LEU B O 1
ATOM 4787 N N . GLU B 1 294 ? 7.238 -2.18 -11.625 1 91.19 294 GLU B N 1
ATOM 4788 C CA . GLU B 1 294 ? 6.609 -2.459 -12.914 1 91.19 294 GLU B CA 1
ATOM 4789 C C . GLU B 1 294 ? 6.285 -1.167 -13.664 1 91.19 294 GLU B C 1
ATOM 4791 O O . GLU B 1 294 ? 6.031 -1.188 -14.867 1 91.19 294 GLU B O 1
ATOM 4796 N N . PHE B 1 295 ? 6.266 0.03 -12.961 1 81.44 295 PHE B N 1
ATOM 4797 C CA . PHE B 1 295 ? 5.871 1.271 -13.617 1 81.44 295 PHE B CA 1
ATOM 4798 C C . PHE B 1 295 ? 6.852 2.391 -13.297 1 81.44 295 PHE B C 1
ATOM 4800 O O . PHE B 1 295 ? 7.117 3.252 -14.141 1 81.44 295 PHE B O 1
#

Foldseek 3Di:
DDDDPFDADDPVPAPDPDDDPVQVVPADAWDDDPDDVVAGWTWHQDPLWKIKTKDQPADCQQVLVLVCCVVQHDAFAWHWGTWHDDPNMIMTITTRWDFAQLVVVVVVDDPVQLVVALVSLQVRVVRQFPDDDPDQWWDTSVQFFQQAPLQDDPDDDCLRGHGGNDLLSPQLNLLVSLQVVQVVVVHGRPVSVVSNVPRSPPVDDFDWGWALQDDDSRQWGKDWDADPVVRDIHIDTGHRYDSRRITIDGLQRRLLSVLLVDPPPDCVNVSVCSRHPHDPSSSVVVNVSVVSNPD/DDDDPFDADDPVPAPDPDDDPVQVVPADAWDDDPDDVVAGWTWHQGPLWKIKTKDQPADCQQVLVLVCCVVQHDAFAWHWGTWHDDPNMIMTITTRWDFAQLVVVVVVDDPVQLVVALVSLQVRVVRQFPDDDPDQWWDTSVQFFQQAPLQDDPDDDCLRGHGGNDLLSPQLNLLVSLQVVQVVVVHGRPVSVVSNVPRSPPVDDFDWGWALQDDDSRQWGKDWDADPVVRDIHIDTGHRYDSRRITIDGLQRRLLSVLLVDPPPDCVNVSVCSRHPHDPSSSVVVNVSVVSNPD

Organism: NCBI:txid138285